Protein AF-0000000073541690 (afdb_homodimer)

Solvent-accessible surface area (backbone atoms only — not comparable to full-atom values): 22749 Å² total; per-residue (Å²): 135,83,81,59,62,68,62,52,49,39,70,66,68,54,81,71,76,58,36,98,86,69,34,52,37,33,36,38,52,35,42,50,84,74,51,37,66,70,57,25,67,72,29,73,86,18,36,42,79,47,60,87,50,71,43,70,56,33,41,57,55,47,66,72,47,42,60,68,18,38,30,37,34,29,30,49,63,46,66,73,36,84,53,71,31,21,34,52,44,51,28,29,30,66,34,58,57,41,67,16,90,91,47,65,90,31,46,18,36,32,39,22,58,53,69,57,46,67,48,80,82,68,47,62,71,60,63,67,56,68,73,76,61,78,63,85,85,78,75,77,74,68,54,36,66,49,54,50,27,71,56,71,82,56,46,44,36,50,72,65,52,55,75,30,40,86,56,76,38,48,85,48,53,83,81,72,44,48,79,62,40,52,40,74,38,50,66,67,37,50,52,47,64,54,46,55,72,56,81,126,141,81,84,63,62,67,61,51,48,42,73,62,67,56,82,73,76,59,36,97,85,70,35,52,38,34,37,38,51,34,42,52,84,74,52,36,67,69,56,25,67,73,29,73,85,18,36,41,78,47,60,86,50,69,43,69,59,34,39,57,55,48,67,70,49,43,62,67,19,37,29,36,34,28,30,50,62,44,66,72,35,84,52,71,30,23,35,52,45,52,28,28,30,66,34,58,59,41,65,15,90,91,47,64,91,31,46,18,36,31,40,22,57,53,68,56,46,68,47,81,82,67,46,64,70,60,65,70,58,68,73,75,59,80,68,86,84,78,74,77,75,67,52,36,64,48,54,50,28,69,54,71,81,53,46,43,36,48,71,65,51,56,76,30,40,86,54,75,38,48,85,50,55,83,82,73,41,48,78,62,40,53,40,75,37,50,67,67,39,49,53,49,62,54,46,55,71,55,81,125

Foldseek 3Di:
DPPPQPVVPPPCPDQDQADPLRAWEKEFEDEVVVDDQVVLVPDVQSKDKDADQPDPSLQVVLQVHDFFHKYFYWYPDDVVDPDATFTFFIKTWHHRWAQHPVHRVGIMTMIHTDPLPQVPVPDPPVVPPPPPDPDPDDDPDPVLSVVSNPDPRPGDGPVLVVVCCVPQVPPWCVPPDDSRGMTTDDPSSVVVSSRRDRDD/DPDPQVVVCPVCPDQDAADPLRAWEKEFEDEVVVDDQVVLVPDVQSKDKDADQPDPSLQVVLQPHDFFHKYFYWYPDDVVDPDATFTFFIKTWHHRWAQHPVHRVGIMTMIHTDPLPQVPVPDPVVVSCPPPDPDPDDDPDPVLSVVSNPDPGPGDGPVLVVVCCVPQVPPWCVPPDDSRGMTTDDPSSVVVSSRRDRPD

Secondary structure (DSSP, 8-state):
--SSTTHHHHHT-PPPPP-TTS--EEEEEE-TTT--HHHHHHSGGGEEEEEEE--HHHHHHHHT--TT-EEEEEE-PPTT--PPPEEEEEEEE-S--EE-SS-TTSEEEEEEE------TTS-HHHHH-------SSS---THHHHHHHHSSS--EEHHHHHTTTTTTTTT-GGGT-SS--EEEE-HHHHHHHHHS----/--TTTTHHHHHT-PPPPP-TTS--EEEEEE-TTT--HHHHHHSGGGEEEEEEE--HHHHHHHHT--TT-EEEEEE-PPTT--PPPEEEEEEEE-S--EE-SS-TTSEEEEEEE------SSS-HHHHH-----S-SSS---THHHHHHHHSSS--EEHHHHHTTTTTTTTT-GGGT-SS--EEEE-HHHHHHHHHS----

Sequence (400 aa):
MPNDDLAWLQEKLECPERGPDGKLYFMLKQKPEVLSVEAMEGAPNQTVRVKDIKSYASRKIVQSMQEGDEVLLYQTVKPNSKEQPGLTGLCCVASAPYPDPTDGKWLAFDLRLEEPFDSEDGAGLHERRSFKGHSSGGAVPCYALLRYANARPWRITLNNMKKYEKAELRGATLFSNQMLQVHWLTPGQFDFLLEIPDEEMPNDDLAWLQEKLECPERGPDGKLYFMLKQKPEVLSVEAMEGAPNQTVRVKDIKSYASRKIVQSMQEGDEVLLYQTVKPNSKEQPGLTGLCCVASAPYPDPTDGKWLAFDLRLEEPFDSEDGAGLHERRSFKGHSSGGAVPCYALLRYANARPWRITLNNMKKYEKAELRGATLFSNQMLQVHWLTPGQFDFLLEIPDEE

Organism: NCBI:txid2649997

pLDDT: mean 73.19, std 23.46, range [23.17, 98.56]

InterPro domains:
  IPR002740 EVE domain [PF01878] (25-105)
  IPR015947 PUA-like superfamily [SSF88697] (25-197)

Nearest PDB structures (foldseek):
  5j3e-assembly2_B  TM=7.349E-01  e=4.680E-10  Homo sapiens
  3eop-assembly1_A  TM=7.283E-01  e=2.930E-09  Homo sapiens
  3eop-assembly2_B  TM=7.454E-01  e=2.582E-09  Homo sapiens
  1zce-assembly1_A  TM=8.343E-01  e=1.441E-06  Agrobacterium fabrum str. C58
  2gbs-assembly1_A  TM=6.860E-01  e=1.223E-07  Rhodopseudomonas palustris CGA009

Structure (mmCIF, N/CA/C/O backbone):
data_AF-0000000073541690-model_v1
#
loop_
_entity.id
_entity.type
_entity.pdbx_description
1 polymer 'EVE domain-containing protein'
#
loop_
_atom_site.group_PDB
_atom_site.id
_atom_site.type_symbol
_atom_site.label_atom_id
_atom_site.label_alt_id
_atom_site.label_comp_id
_atom_site.label_asym_id
_atom_site.label_entity_id
_atom_site.label_seq_id
_atom_site.pdbx_PDB_ins_code
_atom_site.Cartn_x
_atom_site.Cartn_y
_atom_site.Cartn_z
_atom_site.occupancy
_atom_site.B_iso_or_equiv
_atom_site.auth_seq_id
_atom_site.auth_comp_id
_atom_site.auth_asym_id
_atom_site.auth_atom_id
_atom_site.pdbx_PDB_model_num
ATOM 1 N N . MET A 1 1 ? 15.672 11.445 -18.5 1 23.17 1 MET A N 1
ATOM 2 C CA . MET A 1 1 ? 14.344 11.328 -19.094 1 23.17 1 MET A CA 1
ATOM 3 C C . MET A 1 1 ? 13.359 10.703 -18.109 1 23.17 1 MET A C 1
ATOM 5 O O . MET A 1 1 ? 12.969 9.547 -18.266 1 23.17 1 MET A O 1
ATOM 9 N N . PRO A 1 2 ? 13.453 10.906 -16.797 1 28.19 2 PRO A N 1
ATOM 10 C CA . PRO A 1 2 ? 13.102 10.148 -15.586 1 28.19 2 PRO A CA 1
ATOM 11 C C . PRO A 1 2 ? 11.594 10.078 -15.359 1 28.19 2 PRO A C 1
ATOM 13 O O . PRO A 1 2 ? 11.125 9.289 -14.531 1 28.19 2 PRO A O 1
ATOM 16 N N . ASN A 1 3 ? 10.812 11.188 -15.625 1 33.56 3 ASN A N 1
ATOM 17 C CA . ASN A 1 3 ? 9.5 11.727 -15.273 1 33.56 3 ASN A CA 1
ATOM 18 C C . ASN A 1 3 ? 8.375 10.891 -15.859 1 33.56 3 ASN A C 1
ATOM 20 O O . ASN A 1 3 ? 7.195 11.188 -15.656 1 33.56 3 ASN A O 1
ATOM 24 N N . ASP A 1 4 ? 8.617 10.234 -16.953 1 32.69 4 ASP A N 1
ATOM 25 C CA . ASP A 1 4 ? 7.707 9.617 -17.922 1 32.69 4 ASP A CA 1
ATOM 26 C C . ASP A 1 4 ? 6.941 8.461 -17.281 1 32.69 4 ASP A C 1
ATOM 28 O O . ASP A 1 4 ? 5.891 8.055 -17.797 1 32.69 4 ASP A O 1
ATOM 32 N N . ASP A 1 5 ? 7.484 7.852 -16.344 1 34.06 5 ASP A N 1
ATOM 33 C CA . ASP A 1 5 ? 7.121 6.445 -16.219 1 34.06 5 ASP A CA 1
ATOM 34 C C . ASP A 1 5 ? 5.816 6.289 -15.438 1 34.06 5 ASP A C 1
ATOM 36 O O . ASP A 1 5 ? 5.105 5.297 -15.602 1 34.06 5 ASP A O 1
ATOM 40 N N . LEU A 1 6 ? 5.539 7.18 -14.586 1 34.59 6 LEU A N 1
ATOM 41 C CA . LEU A 1 6 ? 4.297 6.938 -13.859 1 34.59 6 LEU A CA 1
ATOM 42 C C . LEU A 1 6 ? 3.09 7.266 -14.734 1 34.59 6 LEU A C 1
ATOM 44 O O . LEU A 1 6 ? 1.968 6.852 -14.43 1 34.59 6 LEU A O 1
ATOM 48 N N . ALA A 1 7 ? 3.018 8.508 -15.445 1 34.34 7 ALA A N 1
ATOM 49 C CA . ALA A 1 7 ? 2.008 8.773 -16.469 1 34.34 7 ALA A CA 1
ATOM 50 C C . ALA A 1 7 ? 1.586 7.484 -17.172 1 34.34 7 ALA A C 1
ATOM 52 O O . ALA A 1 7 ? 0.412 7.309 -17.5 1 34.34 7 ALA A O 1
ATOM 53 N N . TRP A 1 8 ? 2.521 6.68 -17.516 1 35.31 8 TRP A N 1
ATOM 54 C CA . TRP A 1 8 ? 2.475 5.484 -18.344 1 35.31 8 TRP A CA 1
ATOM 55 C C . TRP A 1 8 ? 1.63 4.395 -17.688 1 35.31 8 TRP A C 1
ATOM 57 O O . TRP A 1 8 ? 1.137 3.492 -18.375 1 35.31 8 TRP A O 1
ATOM 67 N N . LEU A 1 9 ? 1.434 4.434 -16.469 1 38.38 9 LEU A N 1
ATOM 68 C CA . LEU A 1 9 ? 0.8 3.277 -15.844 1 38.38 9 LEU A CA 1
ATOM 69 C C . LEU A 1 9 ? -0.661 3.164 -16.266 1 38.38 9 LEU A C 1
ATOM 71 O O . LEU A 1 9 ? -1.137 2.07 -16.578 1 38.38 9 LEU A O 1
ATOM 75 N N . GLN A 1 10 ? -1.447 4.27 -15.867 1 38.88 10 GLN A N 1
ATOM 76 C CA . GLN A 1 10 ? -2.871 4.102 -16.141 1 38.88 10 GLN A CA 1
ATOM 77 C C . GLN A 1 10 ? -3.131 3.959 -17.641 1 38.88 10 GLN A C 1
ATOM 79 O O . GLN A 1 10 ? -4.016 3.203 -18.047 1 38.88 10 GLN A O 1
ATOM 84 N N . GLU A 1 11 ? -2.764 5.059 -18.328 1 41.69 11 GLU A N 1
ATOM 85 C CA . GLU A 1 11 ? -3.168 4.93 -19.719 1 41.69 11 GLU A CA 1
ATOM 86 C C . GLU A 1 11 ? -3.012 3.494 -20.219 1 41.69 11 GLU A C 1
ATOM 88 O O . GLU A 1 11 ? -3.848 2.998 -20.969 1 41.69 11 GLU A O 1
ATOM 93 N N . LYS A 1 12 ? -1.862 2.625 -20.281 1 49.88 12 LYS A N 1
ATOM 94 C CA . LYS A 1 12 ? -1.949 1.433 -21.109 1 49.88 12 LYS A CA 1
ATOM 95 C C . LYS A 1 12 ? -2.064 0.17 -20.266 1 49.88 12 LYS A C 1
ATOM 97 O O . LYS A 1 12 ? -1.079 -0.544 -20.062 1 49.88 12 LYS A O 1
ATOM 102 N N . LEU A 1 13 ? -2.861 0.412 -18.891 1 64.44 13 LEU A N 1
ATOM 103 C CA . LEU A 1 13 ? -3.023 -0.934 -18.359 1 64.44 13 LEU A CA 1
ATOM 104 C C . LEU A 1 13 ? -3.629 -1.867 -19.406 1 64.44 13 LEU A C 1
ATOM 106 O O . LEU A 1 13 ? -4.828 -1.79 -19.688 1 64.44 13 LEU A O 1
ATOM 110 N N . GLU A 1 14 ? -2.928 -2.209 -20 1 75.5 14 GLU A N 1
ATOM 111 C CA . GLU A 1 14 ? -3.359 -3.199 -20.984 1 75.5 14 GLU A CA 1
ATOM 112 C C . GLU A 1 14 ? -3.08 -4.617 -20.5 1 75.5 14 GLU A C 1
ATOM 114 O O . GLU A 1 14 ? -1.951 -4.938 -20.125 1 75.5 14 GLU A O 1
ATOM 119 N N . CYS A 1 15 ? -4.176 -5.223 -20.391 1 83.69 15 CYS A N 1
ATOM 120 C CA . CYS A 1 15 ? -4.023 -6.625 -20.016 1 83.69 15 CYS A CA 1
ATOM 121 C C . CYS A 1 15 ? -3.057 -7.34 -20.953 1 83.69 15 CYS A C 1
ATOM 123 O O . CYS A 1 15 ? -3.223 -7.297 -22.172 1 83.69 15 CYS A O 1
ATOM 125 N N . PRO A 1 16 ? -2.094 -7.867 -20.359 1 86.5 16 PRO A N 1
ATOM 126 C CA . PRO A 1 16 ? -1.188 -8.633 -21.219 1 86.5 16 PRO A CA 1
ATOM 127 C C . PRO A 1 16 ? -1.862 -9.844 -21.859 1 86.5 16 PRO A C 1
ATOM 129 O O . PRO A 1 16 ? -2.938 -10.258 -21.422 1 86.5 16 PRO A O 1
ATOM 132 N N . GLU A 1 17 ? -1.253 -10.258 -22.891 1 86.56 17 GLU A N 1
ATOM 133 C CA . GLU A 1 17 ? -1.713 -11.5 -23.5 1 86.56 17 GLU A CA 1
ATOM 134 C C . GLU A 1 17 ? -1.408 -12.695 -22.594 1 86.56 17 GLU A C 1
ATOM 136 O O . GLU A 1 17 ? -0.405 -12.695 -21.875 1 86.56 17 GLU A O 1
ATOM 141 N N . ARG A 1 18 ? -2.359 -13.594 -22.688 1 90.56 18 ARG A N 1
ATOM 142 C CA . ARG A 1 18 ? -2.121 -14.812 -21.922 1 90.56 18 ARG A CA 1
ATOM 143 C C . ARG A 1 18 ? -0.895 -15.562 -22.453 1 90.56 18 ARG A C 1
ATOM 145 O O . ARG A 1 18 ? -0.626 -15.555 -23.656 1 90.56 18 ARG A O 1
ATOM 152 N N . GLY A 1 19 ? -0.184 -16.172 -21.516 1 83.94 19 GLY A N 1
ATOM 153 C CA . GLY A 1 19 ? 1.021 -16.906 -21.875 1 83.94 19 GLY A CA 1
ATOM 154 C C . GLY A 1 19 ? 0.748 -18.109 -22.75 1 83.94 19 GLY A C 1
ATOM 155 O O . GLY A 1 19 ? -0.404 -18.391 -23.078 1 83.94 19 GLY A O 1
ATOM 156 N N . PRO A 1 20 ? 1.846 -18.719 -23.188 1 81.75 20 PRO A N 1
ATOM 157 C CA . PRO A 1 20 ? 1.709 -19.906 -24.031 1 81.75 20 PRO A CA 1
ATOM 158 C C . PRO A 1 20 ? 0.927 -21.031 -23.344 1 81.75 20 PRO A C 1
ATOM 160 O O . PRO A 1 20 ? 0.319 -21.859 -24.016 1 81.75 20 PRO A O 1
ATOM 163 N N . ASP A 1 21 ? 0.864 -21.031 -22.047 1 81.94 21 ASP A N 1
ATOM 164 C CA . ASP A 1 21 ? 0.125 -22.016 -21.281 1 81.94 21 ASP A CA 1
ATOM 165 C C . ASP A 1 21 ? -1.328 -21.594 -21.078 1 81.94 21 ASP A C 1
ATOM 167 O O . ASP A 1 21 ? -2.088 -22.266 -20.391 1 81.94 21 ASP A O 1
ATOM 171 N N . GLY A 1 22 ? -1.668 -20.531 -21.625 1 89.75 22 GLY A N 1
ATOM 172 C CA . GLY A 1 22 ? -3.031 -20.031 -21.547 1 89.75 22 GLY A CA 1
ATOM 173 C C . GLY A 1 22 ? -3.328 -19.281 -20.266 1 89.75 22 GLY A C 1
ATOM 174 O O . GLY A 1 22 ? -4.492 -19.078 -19.922 1 89.75 22 GLY A O 1
ATOM 175 N N . LYS A 1 23 ? -2.266 -18.906 -19.562 1 92.88 23 LYS A N 1
ATOM 176 C CA . LYS A 1 23 ? -2.475 -18.312 -18.234 1 92.88 23 LYS A CA 1
ATOM 177 C C . LYS A 1 23 ? -2.031 -16.844 -18.219 1 92.88 23 LYS A C 1
ATOM 179 O O . LYS A 1 23 ? -1.23 -16.422 -19.062 1 92.88 23 LYS A O 1
ATOM 184 N N . LEU A 1 24 ? -2.646 -16.125 -17.297 1 95.62 24 LEU A N 1
ATOM 185 C CA . LEU A 1 24 ? -2.107 -14.828 -16.906 1 95.62 24 LEU A CA 1
ATOM 186 C C . LEU A 1 24 ? -1.3 -14.945 -15.617 1 95.62 24 LEU A C 1
ATOM 188 O O . LEU A 1 24 ? -1.445 -15.922 -14.875 1 95.62 24 LEU A O 1
ATOM 192 N N . TYR A 1 25 ? -0.432 -13.961 -15.414 1 93.5 25 TYR A N 1
ATOM 193 C CA . TYR A 1 25 ? 0.465 -13.953 -14.266 1 93.5 25 TYR A CA 1
ATOM 194 C C . TYR A 1 25 ? 0.324 -12.664 -13.469 1 93.5 25 TYR A C 1
ATOM 196 O O . TYR A 1 25 ? 0.195 -11.578 -14.055 1 93.5 25 TYR A O 1
ATOM 204 N N . PHE A 1 26 ? 0.358 -12.922 -12.133 1 95.19 26 PHE A N 1
ATOM 205 C CA . PHE A 1 26 ? 0.079 -11.773 -11.281 1 95.19 26 PHE A CA 1
ATOM 206 C C . PHE A 1 26 ? 1.055 -11.711 -10.109 1 95.19 26 PHE A C 1
ATOM 208 O O . PHE A 1 26 ? 1.695 -12.711 -9.781 1 95.19 26 PHE A O 1
ATOM 215 N N . MET A 1 27 ? 1.14 -10.586 -9.562 1 93.06 27 MET A N 1
ATOM 216 C CA . MET A 1 27 ? 1.704 -10.375 -8.234 1 93.06 27 MET A CA 1
ATOM 217 C C . MET A 1 27 ? 0.676 -9.758 -7.293 1 93.06 27 MET A C 1
ATOM 219 O O . MET A 1 27 ? -0.024 -8.812 -7.672 1 93.06 27 MET A O 1
ATOM 223 N N . LEU A 1 28 ? 0.516 -10.344 -6.168 1 94.44 28 LEU A N 1
ATOM 224 C CA . LEU A 1 28 ? -0.357 -9.812 -5.125 1 94.44 28 LEU A CA 1
ATOM 225 C C . LEU A 1 28 ? 0.457 -9.32 -3.938 1 94.44 28 LEU A C 1
ATOM 227 O O . LEU A 1 28 ? 1.188 -10.094 -3.312 1 94.44 28 LEU A O 1
ATOM 231 N N . LYS A 1 29 ? 0.372 -8.031 -3.67 1 90.25 29 LYS A N 1
ATOM 232 C CA . LYS A 1 29 ? 1.048 -7.434 -2.521 1 90.25 29 LYS A CA 1
ATOM 233 C C . LYS A 1 29 ? 0.126 -7.379 -1.307 1 90.25 29 LYS A C 1
ATOM 235 O O . LYS A 1 29 ? -0.967 -6.812 -1.374 1 90.25 29 LYS A O 1
ATOM 240 N N . GLN A 1 30 ? 0.532 -8.039 -0.224 1 90.12 30 GLN A N 1
ATOM 241 C CA . GLN A 1 30 ? -0.275 -8.039 0.991 1 90.12 30 GLN A CA 1
ATOM 242 C C . GLN A 1 30 ? 0.59 -7.809 2.227 1 90.12 30 GLN A C 1
ATOM 244 O O . GLN A 1 30 ? 1.78 -8.125 2.227 1 90.12 30 GLN A O 1
ATOM 249 N N . LYS A 1 31 ? -0.041 -7.211 3.18 1 88.75 31 LYS A N 1
ATOM 250 C CA . LYS A 1 31 ? 0.589 -7.141 4.496 1 88.75 31 LYS A CA 1
ATOM 251 C C . LYS A 1 31 ? 0.551 -8.5 5.191 1 88.75 31 LYS A C 1
ATOM 253 O O . LYS A 1 31 ? -0.448 -9.219 5.113 1 88.75 31 LYS A O 1
ATOM 258 N N . PRO A 1 32 ? 1.657 -8.789 5.887 1 86.81 32 PRO A N 1
ATOM 259 C CA . PRO A 1 32 ? 1.688 -10.086 6.566 1 86.81 32 PRO A CA 1
ATOM 260 C C . PRO A 1 32 ? 0.556 -10.25 7.578 1 86.81 32 PRO A C 1
ATOM 262 O O . PRO A 1 32 ? 0.108 -11.367 7.832 1 86.81 32 PRO A O 1
ATOM 265 N N . GLU A 1 33 ? 0.024 -9.133 8.148 1 85.69 33 GLU A N 1
ATOM 266 C CA . GLU A 1 33 ? -1.074 -9.148 9.109 1 85.69 33 GLU A CA 1
ATOM 267 C C . GLU A 1 33 ? -2.393 -9.523 8.43 1 85.69 33 GLU A C 1
ATOM 269 O O . GLU A 1 33 ? -3.32 -10 9.086 1 85.69 33 GLU A O 1
ATOM 274 N N . VAL A 1 34 ? -2.453 -9.297 7.152 1 89.12 34 VAL A N 1
ATOM 275 C CA . VAL A 1 34 ? -3.68 -9.516 6.391 1 89.12 34 VAL A CA 1
ATOM 276 C C . VAL A 1 34 ? -3.65 -10.891 5.738 1 89.12 34 VAL A C 1
ATOM 278 O O . VAL A 1 34 ? -4.621 -11.648 5.824 1 89.12 34 VAL A O 1
ATOM 281 N N . LEU A 1 35 ? -2.574 -11.25 5.137 1 91.38 35 LEU A N 1
ATOM 282 C CA . LEU A 1 35 ? -2.398 -12.531 4.457 1 91.38 35 LEU A CA 1
ATOM 283 C C . LEU A 1 35 ? -0.944 -12.984 4.52 1 91.38 35 LEU A C 1
ATOM 285 O O . LEU A 1 35 ? -0.041 -12.242 4.129 1 91.38 35 LEU A O 1
ATOM 289 N N . SER A 1 36 ? -0.75 -14.148 5.059 1 85.88 36 SER A N 1
ATOM 290 C CA . SER A 1 36 ? 0.579 -14.75 5.102 1 85.88 36 SER A CA 1
ATOM 291 C C . SER A 1 36 ? 0.559 -16.188 4.574 1 85.88 36 SER A C 1
ATOM 293 O O . SER A 1 36 ? -0.501 -16.797 4.492 1 85.88 36 SER A O 1
ATOM 295 N N . VAL A 1 37 ? 1.736 -16.578 4.191 1 86.5 37 VAL A N 1
ATOM 296 C CA . VAL A 1 37 ? 1.88 -17.953 3.732 1 86.5 37 VAL A CA 1
ATOM 297 C C . VAL A 1 37 ? 1.449 -18.922 4.84 1 86.5 37 VAL A C 1
ATOM 299 O O . VAL A 1 37 ? 0.769 -19.922 4.574 1 86.5 37 VAL A O 1
ATOM 302 N N . GLU A 1 38 ? 1.856 -18.625 6.07 1 84.44 38 GLU A N 1
ATOM 303 C CA . GLU A 1 38 ? 1.501 -19.453 7.215 1 84.44 38 GLU A CA 1
ATOM 304 C C . GLU A 1 38 ? -0.014 -19.547 7.379 1 84.44 38 GLU A C 1
ATOM 306 O O . GLU A 1 38 ? -0.548 -20.625 7.656 1 84.44 38 GLU A O 1
ATOM 311 N N . ALA A 1 39 ? -0.642 -18.469 7.188 1 88.19 39 ALA A N 1
ATOM 312 C CA . ALA A 1 39 ? -2.098 -18.453 7.293 1 88.19 39 ALA A CA 1
ATOM 313 C C . ALA A 1 39 ? -2.742 -19.297 6.203 1 88.19 39 ALA A C 1
ATOM 315 O O . ALA A 1 39 ? -3.736 -19.984 6.449 1 88.19 39 ALA A O 1
ATOM 316 N N . MET A 1 40 ? -2.186 -19.25 5.035 1 90.88 40 MET A N 1
ATOM 317 C CA . MET A 1 40 ? -2.719 -20.047 3.928 1 90.88 40 MET A CA 1
ATOM 318 C C . MET A 1 40 ? -2.502 -21.531 4.164 1 90.88 40 MET A C 1
ATOM 320 O O . MET A 1 40 ? -3.379 -22.344 3.865 1 90.88 40 MET A O 1
ATOM 324 N N . GLU A 1 41 ? -1.338 -21.859 4.699 1 86.12 41 GLU A N 1
ATOM 325 C CA . GLU A 1 41 ? -1.03 -23.25 5.008 1 86.12 41 GLU A CA 1
ATOM 326 C C . GLU A 1 41 ? -2.043 -23.828 5.992 1 86.12 41 GLU A C 1
ATOM 328 O O . GLU A 1 41 ? -2.379 -25.016 5.914 1 86.12 41 GLU A O 1
ATOM 333 N N . GLY A 1 42 ? -2.504 -23.016 6.863 1 91.19 42 GLY A N 1
ATOM 334 C CA . GLY A 1 42 ? -3.441 -23.469 7.879 1 91.19 42 GLY A CA 1
ATOM 335 C C . GLY A 1 42 ? -4.887 -23.406 7.43 1 91.19 42 GLY A C 1
ATOM 336 O O . GLY A 1 42 ? -5.777 -23.922 8.109 1 91.19 42 GLY A O 1
ATOM 337 N N . ALA A 1 43 ? -5.164 -22.859 6.312 1 94.44 43 ALA A N 1
ATOM 338 C CA . ALA A 1 43 ? -6.527 -22.703 5.809 1 94.44 43 ALA A CA 1
ATOM 339 C C . ALA A 1 43 ? -6.992 -23.969 5.086 1 94.44 43 ALA A C 1
ATOM 341 O O . ALA A 1 43 ? -6.176 -24.75 4.613 1 94.44 43 ALA A O 1
ATOM 342 N N . PRO A 1 44 ? -8.297 -24.156 5.023 1 95.5 44 PRO A N 1
ATOM 343 C CA . PRO A 1 44 ? -8.805 -25.297 4.246 1 95.5 44 PRO A CA 1
ATOM 344 C C . PRO A 1 44 ? -8.336 -25.281 2.795 1 95.5 44 PRO A C 1
ATOM 346 O O . PRO A 1 44 ? -8.5 -24.266 2.105 1 95.5 44 PRO A O 1
ATOM 349 N N . ASN A 1 45 ? -7.715 -26.359 2.33 1 93.06 45 ASN A N 1
ATOM 350 C CA . ASN A 1 45 ? -7.207 -26.516 0.973 1 93.06 45 ASN A CA 1
ATOM 351 C C . ASN A 1 45 ? -6.141 -25.484 0.649 1 93.06 45 ASN A C 1
ATOM 353 O O . ASN A 1 45 ? -5.949 -25.125 -0.514 1 93.06 45 ASN A O 1
ATOM 357 N N . GLN A 1 46 ? -5.566 -24.828 1.695 1 92.5 46 GLN A N 1
ATOM 358 C CA . GLN A 1 46 ? -4.555 -23.781 1.563 1 92.5 46 GLN A CA 1
ATOM 359 C C . GLN A 1 46 ? -5.074 -22.609 0.739 1 92.5 46 GLN A C 1
ATOM 361 O O . GLN A 1 46 ? -4.332 -22.031 -0.054 1 92.5 46 GLN A O 1
ATOM 366 N N . THR A 1 47 ? -6.402 -22.469 0.825 1 95.81 47 THR A N 1
ATOM 367 C CA . THR A 1 47 ? -7.082 -21.453 0.029 1 95.81 47 THR A CA 1
ATOM 368 C C . THR A 1 47 ? -7.672 -20.359 0.925 1 95.81 47 THR A C 1
ATOM 370 O O . THR A 1 47 ? -8.266 -20.672 1.964 1 95.81 47 THR A O 1
ATOM 373 N N . VAL A 1 48 ? -7.453 -19.141 0.544 1 97.25 48 VAL A N 1
ATOM 374 C CA . VAL A 1 48 ? -8 -18.016 1.295 1 97.25 48 VAL A CA 1
ATOM 375 C C . VAL A 1 48 ? -8.711 -17.062 0.344 1 97.25 48 VAL A C 1
ATOM 377 O O . VAL A 1 48 ? -8.414 -17.031 -0.854 1 97.25 48 VAL A O 1
ATOM 380 N N . ARG A 1 49 ? -9.695 -16.375 0.895 1 97.5 49 ARG A N 1
ATOM 381 C CA . ARG A 1 49 ? -10.359 -15.297 0.151 1 97.5 49 ARG A CA 1
ATOM 382 C C . ARG A 1 49 ? -9.555 -14.008 0.222 1 97.5 49 ARG A C 1
ATOM 384 O O . ARG A 1 49 ? -9.195 -13.547 1.31 1 97.5 49 ARG A O 1
ATOM 391 N N . VAL A 1 50 ? -9.203 -13.477 -0.901 1 97.38 50 VAL A N 1
ATOM 392 C CA . VAL A 1 50 ? -8.586 -12.156 -0.989 1 97.38 50 VAL A CA 1
ATOM 393 C C . VAL A 1 50 ? -9.664 -11.094 -1.199 1 97.38 50 VAL A C 1
ATOM 395 O O . VAL A 1 50 ? -10.375 -11.117 -2.205 1 97.38 50 VAL A O 1
ATOM 398 N N . LYS A 1 51 ? -9.734 -10.219 -0.245 1 95.69 51 LYS A N 1
ATOM 399 C CA . LYS A 1 51 ? -10.773 -9.195 -0.269 1 95.69 51 LYS A CA 1
ATOM 400 C C . LYS A 1 51 ? -10.195 -7.824 0.085 1 95.69 51 LYS A C 1
ATOM 402 O O . LYS A 1 51 ? -8.984 -7.688 0.274 1 95.69 51 LYS A O 1
ATOM 407 N N . ASP A 1 52 ? -10.969 -6.777 0.013 1 93.31 52 ASP A N 1
ATOM 408 C CA . ASP A 1 52 ? -10.641 -5.422 0.438 1 93.31 52 ASP A CA 1
ATOM 409 C C . ASP A 1 52 ? -9.578 -4.805 -0.475 1 93.31 52 ASP A C 1
ATOM 411 O O . ASP A 1 52 ? -8.703 -4.07 -0.011 1 93.31 52 ASP A O 1
ATOM 415 N N . ILE A 1 53 ? -9.594 -5.25 -1.702 1 93.25 53 ILE A N 1
ATOM 416 C CA . ILE A 1 53 ? -8.766 -4.594 -2.711 1 93.25 53 ILE A CA 1
ATOM 417 C C . ILE A 1 53 ? -9.523 -3.408 -3.307 1 93.25 53 ILE A C 1
ATOM 419 O O . ILE A 1 53 ? -10.359 -3.58 -4.199 1 93.25 53 ILE A O 1
ATOM 423 N N . LYS A 1 54 ? -9.203 -2.199 -2.803 1 89.06 54 LYS A N 1
ATOM 424 C CA . LYS A 1 54 ? -10.07 -1.053 -3.076 1 89.06 54 LYS A CA 1
ATOM 425 C C . LYS A 1 54 ? -9.383 -0.062 -4.016 1 89.06 54 LYS A C 1
ATOM 427 O O . LYS A 1 54 ? -9.133 1.085 -3.639 1 89.06 54 LYS A O 1
ATOM 432 N N . SER A 1 55 ? -9.125 -0.434 -5.23 1 86.94 55 SER A N 1
ATOM 433 C CA . SER A 1 55 ? -8.602 0.417 -6.293 1 86.94 55 SER A CA 1
ATOM 434 C C . SER A 1 55 ? -9.18 0.024 -7.652 1 86.94 55 SER A C 1
ATOM 436 O O . SER A 1 55 ? -9.344 -1.163 -7.941 1 86.94 55 SER A O 1
ATOM 438 N N . TYR A 1 56 ? -9.492 0.995 -8.477 1 85.62 56 TYR A N 1
ATOM 439 C CA . TYR A 1 56 ? -10.055 0.713 -9.797 1 85.62 56 TYR A CA 1
ATOM 440 C C . TYR A 1 56 ? -9.047 -0.033 -10.664 1 85.62 56 TYR A C 1
ATOM 442 O O . TYR A 1 56 ? -9.422 -0.906 -11.445 1 85.62 56 TYR A O 1
ATOM 450 N N . ALA A 1 57 ? -7.812 0.33 -10.516 1 84.62 57 ALA A N 1
ATOM 451 C CA . ALA A 1 57 ? -6.766 -0.372 -11.258 1 84.62 57 ALA A CA 1
ATOM 452 C C . ALA A 1 57 ? -6.727 -1.852 -10.883 1 84.62 57 ALA A C 1
ATOM 454 O O . ALA A 1 57 ? -6.727 -2.719 -11.758 1 84.62 57 ALA A O 1
ATOM 455 N N . SER A 1 58 ? -6.746 -2.113 -9.625 1 89.81 58 SER A N 1
ATOM 456 C CA . SER A 1 58 ? -6.727 -3.502 -9.172 1 89.81 58 SER A CA 1
ATOM 457 C C . SER A 1 58 ? -7.988 -4.242 -9.609 1 89.81 58 SER A C 1
ATOM 459 O O . SER A 1 58 ? -7.938 -5.426 -9.938 1 89.81 58 SER A O 1
ATOM 461 N N . ARG A 1 59 ? -9.023 -3.518 -9.531 1 91.31 59 ARG A N 1
ATOM 462 C CA . ARG A 1 59 ? -10.281 -4.137 -9.945 1 91.31 59 ARG A CA 1
ATOM 463 C C . ARG A 1 59 ? -10.203 -4.617 -11.391 1 91.31 59 ARG A C 1
ATOM 465 O O . ARG A 1 59 ? -10.633 -5.727 -11.703 1 91.31 59 ARG A O 1
ATOM 472 N N . LYS A 1 60 ? -9.711 -3.76 -12.227 1 89.94 60 LYS A N 1
ATOM 473 C CA . LYS A 1 60 ? -9.531 -4.129 -13.625 1 89.94 60 LYS A CA 1
ATOM 474 C C . LYS A 1 60 ? -8.641 -5.359 -13.758 1 89.94 60 LYS A C 1
ATOM 476 O O . LYS A 1 60 ? -8.93 -6.258 -14.555 1 89.94 60 LYS A O 1
ATOM 481 N N . ILE A 1 61 ? -7.629 -5.402 -13.047 1 93.81 61 ILE A N 1
ATOM 482 C CA . ILE A 1 61 ? -6.688 -6.52 -13.109 1 93.81 61 ILE A CA 1
ATOM 483 C C . ILE A 1 61 ? -7.363 -7.789 -12.602 1 93.81 61 ILE A C 1
ATOM 485 O O . ILE A 1 61 ? -7.289 -8.836 -13.25 1 93.81 61 ILE A O 1
ATOM 489 N N . VAL A 1 62 ? -8.07 -7.699 -11.492 1 96.81 62 VAL A N 1
ATOM 490 C CA . VAL A 1 62 ? -8.742 -8.844 -10.883 1 96.81 62 VAL A CA 1
ATOM 491 C C . VAL A 1 62 ? -9.805 -9.383 -11.836 1 96.81 62 VAL A C 1
ATOM 493 O O . VAL A 1 62 ? -9.992 -10.594 -11.953 1 96.81 62 VAL A O 1
ATOM 496 N N . GLN A 1 63 ? -10.414 -8.539 -12.562 1 96.44 63 GLN A N 1
ATOM 497 C CA . GLN A 1 63 ? -11.453 -8.922 -13.516 1 96.44 63 GLN A CA 1
ATOM 498 C C . GLN A 1 63 ? -10.891 -9.836 -14.602 1 96.44 63 GLN A C 1
ATOM 500 O O . GLN A 1 63 ? -11.625 -10.648 -15.18 1 96.44 63 GLN A O 1
ATOM 505 N N . SER A 1 64 ? -9.656 -9.742 -14.867 1 96.81 64 SER A N 1
ATOM 506 C CA . SER A 1 64 ? -9.039 -10.516 -15.938 1 96.81 64 SER A CA 1
ATOM 507 C C . SER A 1 64 ? -8.625 -11.906 -15.445 1 96.81 64 SER A C 1
ATOM 509 O O . SER A 1 64 ? -8.219 -12.758 -16.25 1 96.81 64 SER A O 1
ATOM 511 N N . MET A 1 65 ? -8.766 -12.148 -14.156 1 97.81 65 MET A N 1
ATOM 512 C CA . MET A 1 65 ? -8.297 -13.398 -13.562 1 97.81 65 MET A CA 1
ATOM 513 C C . MET A 1 65 ? -9.203 -14.562 -13.945 1 97.81 65 MET A C 1
ATOM 515 O O . MET A 1 65 ? -10.422 -14.398 -14.031 1 97.81 65 MET A O 1
ATOM 519 N N . GLN A 1 66 ? -8.617 -15.664 -14.203 1 97 66 GLN A N 1
ATOM 520 C CA . GLN A 1 66 ? -9.297 -16.938 -14.352 1 97 66 GLN A CA 1
ATOM 521 C C . GLN A 1 66 ? -8.703 -18 -13.422 1 97 66 GLN A C 1
ATOM 523 O O . GLN A 1 66 ? -7.535 -17.906 -13.039 1 97 66 GLN A O 1
ATOM 528 N N . GLU A 1 67 ? -9.641 -18.922 -13.078 1 96.75 67 GLU A N 1
ATOM 529 C CA . GLU A 1 67 ? -9.141 -20.031 -12.266 1 96.75 67 GLU A CA 1
ATOM 530 C C . GLU A 1 67 ? -7.926 -20.688 -12.914 1 96.75 67 GLU A C 1
ATOM 532 O O . GLU A 1 67 ? -7.918 -20.938 -14.117 1 96.75 67 GLU A O 1
ATOM 537 N N . GLY A 1 68 ? -6.91 -20.844 -12.117 1 93.06 68 GLY A N 1
ATOM 538 C CA . GLY A 1 68 ? -5.715 -21.5 -12.633 1 93.06 68 GLY A CA 1
ATOM 539 C C . GLY A 1 68 ? -4.59 -20.531 -12.938 1 93.06 68 GLY A C 1
ATOM 540 O O . GLY A 1 68 ? -3.432 -20.922 -13.07 1 93.06 68 GLY A O 1
ATOM 541 N N . ASP A 1 69 ? -4.906 -19.219 -13.055 1 95.06 69 ASP A N 1
ATOM 542 C CA . ASP A 1 69 ? -3.855 -18.234 -13.25 1 95.06 69 ASP A CA 1
ATOM 543 C C . ASP A 1 69 ? -2.891 -18.203 -12.07 1 95.06 69 ASP A C 1
ATOM 545 O O . ASP A 1 69 ? -3.268 -18.562 -10.945 1 95.06 69 ASP A O 1
ATOM 549 N N . GLU A 1 70 ? -1.644 -17.812 -12.32 1 92.31 70 GLU A N 1
ATOM 550 C CA . GLU A 1 70 ? -0.609 -17.875 -11.297 1 92.31 70 GLU A CA 1
ATOM 551 C C . GLU A 1 70 ? -0.369 -16.516 -10.656 1 92.31 70 GLU A C 1
ATOM 553 O O . GLU A 1 70 ? -0.424 -15.484 -11.328 1 92.31 70 GLU A O 1
ATOM 558 N N . VAL A 1 71 ? -0.13 -16.609 -9.375 1 94 71 VAL A N 1
ATOM 559 C CA . VAL A 1 71 ? 0.04 -15.375 -8.602 1 94 71 VAL A CA 1
ATOM 560 C C . VAL A 1 71 ? 1.256 -15.508 -7.688 1 94 71 VAL A C 1
ATOM 562 O O . VAL A 1 71 ? 1.379 -16.484 -6.945 1 94 71 VAL A O 1
ATOM 565 N N . LEU A 1 72 ? 2.176 -14.562 -7.762 1 91.62 72 LEU A N 1
ATOM 566 C CA . LEU A 1 72 ? 3.242 -14.438 -6.773 1 91.62 72 LEU A CA 1
ATOM 567 C C . LEU A 1 72 ? 2.795 -13.578 -5.598 1 91.62 72 LEU A C 1
ATOM 569 O O . LEU A 1 72 ? 2.299 -12.469 -5.785 1 91.62 72 LEU A O 1
ATOM 573 N N . LEU A 1 73 ? 2.881 -14.117 -4.398 1 91.81 73 LEU A N 1
ATOM 574 C CA . LEU A 1 73 ? 2.551 -13.359 -3.197 1 91.81 73 LEU A CA 1
ATOM 575 C C . LEU A 1 73 ? 3.752 -12.547 -2.721 1 91.81 73 LEU A C 1
ATOM 577 O O . LEU A 1 73 ? 4.84 -13.102 -2.521 1 91.81 73 LEU A O 1
ATOM 581 N N . TYR A 1 74 ? 3.547 -11.305 -2.629 1 89.81 74 TYR A N 1
ATOM 582 C CA . TYR A 1 74 ? 4.535 -10.359 -2.113 1 89.81 74 TYR A CA 1
ATOM 583 C C . TYR A 1 74 ? 4.102 -9.805 -0.763 1 89.81 74 TYR A C 1
ATOM 585 O O . TYR A 1 74 ? 2.99 -9.289 -0.622 1 89.81 74 TYR A O 1
ATOM 593 N N . GLN A 1 75 ? 4.984 -9.906 0.229 1 85.94 75 GLN A N 1
ATOM 594 C CA . GLN A 1 75 ? 4.637 -9.391 1.55 1 85.94 75 GLN A CA 1
ATOM 595 C C . GLN A 1 75 ? 5.555 -8.242 1.953 1 85.94 75 GLN A C 1
ATOM 597 O O . GLN A 1 75 ? 6.766 -8.305 1.734 1 85.94 75 GLN A O 1
ATOM 602 N N . THR A 1 76 ? 4.879 -7.254 2.492 1 80 76 THR A N 1
ATOM 603 C CA . THR A 1 76 ? 5.633 -6.113 3 1 80 76 THR A CA 1
ATOM 604 C C . THR A 1 76 ? 6.312 -6.457 4.32 1 80 76 THR A C 1
ATOM 606 O O . THR A 1 76 ? 6.375 -7.629 4.707 1 80 76 THR A O 1
ATOM 609 N N . VAL A 1 77 ? 6.875 -5.438 4.973 1 65.31 77 VAL A N 1
ATOM 610 C CA . VAL A 1 77 ? 7.684 -5.652 6.168 1 65.31 77 VAL A CA 1
ATOM 611 C C . VAL A 1 77 ? 6.773 -5.926 7.363 1 65.31 77 VAL A C 1
ATOM 613 O O . VAL A 1 77 ? 5.695 -5.332 7.48 1 65.31 77 VAL A O 1
ATOM 616 N N . LYS A 1 78 ? 7.129 -7.09 8.039 1 60.47 78 LYS A N 1
ATOM 617 C CA . LYS A 1 78 ? 6.531 -7.289 9.352 1 60.47 78 LYS A CA 1
ATOM 618 C C . LYS A 1 78 ? 7.113 -6.316 10.375 1 60.47 78 LYS A C 1
ATOM 620 O O . LYS A 1 78 ? 8.305 -6.012 10.344 1 60.47 78 LYS A O 1
ATOM 625 N N . PRO A 1 79 ? 6.184 -5.723 11.188 1 51.88 79 PRO A N 1
ATOM 626 C CA . PRO A 1 79 ? 6.77 -4.918 12.258 1 51.88 79 PRO A CA 1
ATOM 627 C C . PRO A 1 79 ? 7.73 -5.719 13.141 1 51.88 79 PRO A C 1
ATOM 629 O O . PRO A 1 79 ? 7.484 -6.895 13.414 1 51.88 79 PRO A O 1
ATOM 632 N N . ASN A 1 80 ? 8.766 -5.102 13.477 1 53.38 80 ASN A N 1
ATOM 633 C CA . ASN A 1 80 ? 9.742 -5.68 14.383 1 53.38 80 ASN A CA 1
ATOM 634 C C . ASN A 1 80 ? 10.422 -6.902 13.773 1 53.38 80 ASN A C 1
ATOM 636 O O . ASN A 1 80 ? 10.898 -7.781 14.5 1 53.38 80 ASN A O 1
ATOM 640 N N . SER A 1 81 ? 10.062 -7.09 12.547 1 58.25 81 SER A N 1
ATOM 641 C CA . SER A 1 81 ? 10.75 -8.227 11.938 1 58.25 81 SER A CA 1
ATOM 642 C C . SER A 1 81 ? 11.953 -7.766 11.117 1 58.25 81 SER A C 1
ATOM 644 O O . SER A 1 81 ? 11.945 -6.664 10.57 1 58.25 81 SER A O 1
ATOM 646 N N . LYS A 1 82 ? 12.984 -8.453 11.367 1 60.34 82 LYS A N 1
ATOM 647 C CA . LYS A 1 82 ? 14.188 -8.266 10.562 1 60.34 82 LYS A CA 1
ATOM 648 C C . LYS A 1 82 ? 13.969 -8.773 9.141 1 60.34 82 LYS A C 1
ATOM 650 O O . LYS A 1 82 ? 14.883 -8.727 8.312 1 60.34 82 LYS A O 1
ATOM 655 N N . GLU A 1 83 ? 12.695 -9.141 8.953 1 66.75 83 GLU A N 1
ATOM 656 C CA . GLU A 1 83 ? 12.477 -9.719 7.633 1 66.75 83 GLU A CA 1
ATOM 657 C C . GLU A 1 83 ? 12.273 -8.633 6.582 1 66.75 83 GLU A C 1
ATOM 659 O O . GLU A 1 83 ? 11.594 -7.637 6.832 1 66.75 83 GLU A O 1
ATOM 664 N N . GLN A 1 84 ? 12.961 -8.758 5.508 1 73.19 84 GLN A N 1
ATOM 665 C CA . GLN A 1 84 ? 12.852 -7.832 4.387 1 73.19 84 GLN A CA 1
ATOM 666 C C . GLN A 1 84 ? 11.617 -8.133 3.547 1 73.19 84 GLN A C 1
ATOM 668 O O . GLN A 1 84 ? 11.203 -9.289 3.424 1 73.19 84 GLN A O 1
ATOM 673 N N . PRO A 1 85 ? 10.992 -7.078 3.09 1 82 85 PRO A N 1
ATOM 674 C CA . PRO A 1 85 ? 9.891 -7.316 2.158 1 82 85 PRO A CA 1
ATOM 675 C C . PRO A 1 85 ? 10.312 -8.117 0.931 1 82 85 PRO A C 1
ATOM 677 O O . PRO A 1 85 ? 11.477 -8.055 0.52 1 82 85 PRO A O 1
ATOM 680 N N . GLY A 1 86 ? 9.359 -8.867 0.434 1 83.69 86 GLY A N 1
ATOM 681 C CA . GLY A 1 86 ? 9.688 -9.664 -0.739 1 83.69 86 GLY A CA 1
ATOM 682 C C . GLY A 1 86 ? 8.641 -10.703 -1.074 1 83.69 86 GLY A C 1
ATOM 683 O O . GLY A 1 86 ? 7.543 -10.688 -0.507 1 83.69 86 GLY A O 1
ATOM 684 N N . LEU A 1 87 ? 8.984 -11.477 -2.105 1 87.19 87 LEU A N 1
ATOM 685 C CA . LEU A 1 87 ? 8.125 -12.578 -2.51 1 87.19 87 LEU A CA 1
ATOM 686 C C . LEU A 1 87 ? 8.188 -13.719 -1.491 1 87.19 87 LEU A C 1
ATOM 688 O O . LEU A 1 87 ? 9.273 -14.117 -1.07 1 87.19 87 LEU A O 1
ATOM 692 N N . THR A 1 88 ? 7 -14.195 -1.135 1 85.69 88 THR A N 1
ATOM 693 C CA . THR A 1 88 ? 6.973 -15.172 -0.054 1 85.69 88 THR A CA 1
ATOM 694 C C . THR A 1 88 ? 6.285 -16.453 -0.507 1 85.69 88 THR A C 1
ATOM 696 O O . THR A 1 88 ? 6.398 -17.5 0.152 1 85.69 88 THR A O 1
ATOM 699 N N . GLY A 1 89 ? 5.57 -16.359 -1.686 1 85 89 GLY A N 1
ATOM 700 C CA . GLY A 1 89 ? 4.859 -17.562 -2.049 1 85 89 GLY A CA 1
ATOM 701 C C . GLY A 1 89 ? 4.379 -17.578 -3.488 1 85 89 GLY A C 1
ATOM 702 O O . GLY A 1 89 ? 4.258 -16.516 -4.109 1 85 89 GLY A O 1
ATOM 703 N N . LEU A 1 90 ? 4.223 -18.781 -3.977 1 88.06 90 LEU A N 1
ATOM 704 C CA . LEU A 1 90 ? 3.576 -19.031 -5.262 1 88.06 90 LEU A CA 1
ATOM 705 C C . LEU A 1 90 ? 2.145 -19.516 -5.066 1 88.06 90 LEU A C 1
ATOM 707 O O . LEU A 1 90 ? 1.901 -20.453 -4.301 1 88.06 90 LEU A O 1
ATOM 711 N N . CYS A 1 91 ? 1.264 -18.875 -5.785 1 91.5 91 CYS A N 1
ATOM 712 C CA . CYS A 1 91 ? -0.151 -19.188 -5.625 1 91.5 91 CYS A CA 1
ATOM 713 C C . CYS A 1 91 ? -0.832 -19.344 -6.98 1 91.5 91 CYS A C 1
ATOM 715 O O . CYS A 1 91 ? -0.239 -19.031 -8.016 1 91.5 91 CYS A O 1
ATOM 717 N N . CYS A 1 92 ? -2.016 -19.844 -6.891 1 93.5 92 CYS A N 1
ATOM 718 C CA . CYS A 1 92 ? -2.893 -19.938 -8.047 1 93.5 92 CYS A CA 1
ATOM 719 C C . CYS A 1 92 ? -4.277 -19.391 -7.734 1 93.5 92 CYS A C 1
ATOM 721 O O . CYS A 1 92 ? -4.762 -19.531 -6.609 1 93.5 92 CYS A O 1
ATOM 723 N N . VAL A 1 93 ? -4.855 -18.781 -8.719 1 97.06 93 VAL A N 1
ATOM 724 C CA . VAL A 1 93 ? -6.23 -18.312 -8.578 1 97.06 93 VAL A CA 1
ATOM 725 C C . VAL A 1 93 ? -7.168 -19.516 -8.477 1 97.06 93 VAL A C 1
ATOM 727 O O . VAL A 1 93 ? -7.129 -20.422 -9.32 1 97.06 93 VAL A O 1
ATOM 730 N N . ALA A 1 94 ? -8.008 -19.516 -7.477 1 97.5 94 ALA A N 1
ATOM 731 C CA . ALA A 1 94 ? -8.812 -20.703 -7.203 1 97.5 94 ALA A CA 1
ATOM 732 C C . ALA A 1 94 ? -10.289 -20.438 -7.492 1 97.5 94 ALA A C 1
ATOM 734 O O . ALA A 1 94 ? -11.141 -21.312 -7.27 1 97.5 94 ALA A O 1
ATOM 735 N N . SER A 1 95 ? -10.656 -19.25 -7.934 1 97.69 95 SER A N 1
ATOM 736 C CA . SER A 1 95 ? -12.023 -18.906 -8.305 1 97.69 95 SER A CA 1
ATOM 737 C C . SER A 1 95 ? -12.062 -17.781 -9.312 1 97.69 95 SER A C 1
ATOM 739 O O . SER A 1 95 ? -11.102 -17 -9.43 1 97.69 95 SER A O 1
ATOM 741 N N . ALA A 1 96 ? -13.188 -17.688 -10 1 97.62 96 ALA A N 1
ATOM 742 C CA . ALA A 1 96 ? -13.461 -16.469 -10.734 1 97.62 96 ALA A CA 1
ATOM 743 C C . ALA A 1 96 ? -13.711 -15.297 -9.781 1 97.62 96 ALA A C 1
ATOM 745 O O . ALA A 1 96 ? -14.109 -15.5 -8.633 1 97.62 96 ALA A O 1
ATOM 746 N N . PRO A 1 97 ? -13.414 -14.086 -10.312 1 98.38 97 PRO A N 1
ATOM 747 C CA . PRO A 1 97 ? -13.711 -12.93 -9.469 1 98.38 97 PRO A CA 1
ATOM 748 C C . PRO A 1 97 ? -15.195 -12.805 -9.133 1 98.38 97 PRO A C 1
ATOM 750 O O . PRO A 1 97 ? -16.047 -13.164 -9.945 1 98.38 97 PRO A O 1
ATOM 753 N N . TYR A 1 98 ? -15.531 -12.359 -7.996 1 98.56 98 TYR A N 1
ATOM 754 C CA . TYR A 1 98 ? -16.891 -12.148 -7.535 1 98.56 98 TYR A CA 1
ATOM 755 C C . TYR A 1 98 ? -16.984 -10.906 -6.648 1 98.56 98 TYR A C 1
ATOM 757 O O . TYR A 1 98 ? -15.961 -10.375 -6.219 1 98.56 98 TYR A O 1
ATOM 765 N N . PRO A 1 99 ? -18.141 -10.367 -6.43 1 98.19 99 PRO A N 1
ATOM 766 C CA . PRO A 1 99 ? -18.266 -9.164 -5.598 1 98.19 99 PRO A CA 1
ATOM 767 C C . PRO A 1 99 ? -17.734 -9.375 -4.18 1 98.19 99 PRO A C 1
ATOM 769 O O . PRO A 1 99 ? -18.016 -10.406 -3.561 1 98.19 99 PRO A O 1
ATOM 772 N N . ASP A 1 100 ? -16.906 -8.453 -3.674 1 97.38 100 ASP A N 1
ATOM 773 C CA . ASP A 1 100 ? -16.375 -8.508 -2.318 1 97.38 100 ASP A CA 1
ATOM 774 C C . ASP A 1 100 ? -17.484 -8.508 -1.281 1 97.38 100 ASP A C 1
ATOM 776 O O . ASP A 1 100 ? -18.328 -7.609 -1.278 1 97.38 100 ASP A O 1
ATOM 780 N N . PRO A 1 101 ? -17.516 -9.43 -0.387 1 95.31 101 PRO A N 1
ATOM 781 C CA . PRO A 1 101 ? -18.578 -9.492 0.623 1 95.31 101 PRO A CA 1
ATOM 782 C C . PRO A 1 101 ? -18.562 -8.297 1.58 1 95.31 101 PRO A C 1
ATOM 784 O O . PRO A 1 101 ? -19.578 -7.961 2.178 1 95.31 101 PRO A O 1
ATOM 787 N N . THR A 1 102 ? -17.391 -7.664 1.804 1 91.06 102 THR A N 1
ATOM 788 C CA . THR A 1 102 ? -17.25 -6.523 2.701 1 91.06 102 THR A CA 1
ATOM 789 C C . THR A 1 102 ? -17.781 -5.254 2.037 1 91.06 102 THR A C 1
ATOM 791 O O . THR A 1 102 ? -18.406 -4.414 2.693 1 91.06 102 THR A O 1
ATOM 794 N N . ASP A 1 103 ? -17.516 -5.078 0.778 1 91.75 103 ASP A N 1
ATOM 795 C CA . ASP A 1 103 ? -17.922 -3.934 -0.032 1 91.75 103 ASP A CA 1
ATOM 796 C C . ASP A 1 103 ? -18.109 -4.336 -1.492 1 91.75 103 ASP A C 1
ATOM 798 O O . ASP A 1 103 ? -17.141 -4.488 -2.234 1 91.75 103 ASP A O 1
ATOM 802 N N . GLY A 1 104 ? -19.344 -4.477 -1.909 1 94.25 104 GLY A N 1
ATOM 803 C CA . GLY A 1 104 ? -19.719 -5 -3.213 1 94.25 104 GLY A CA 1
ATOM 804 C C . GLY A 1 1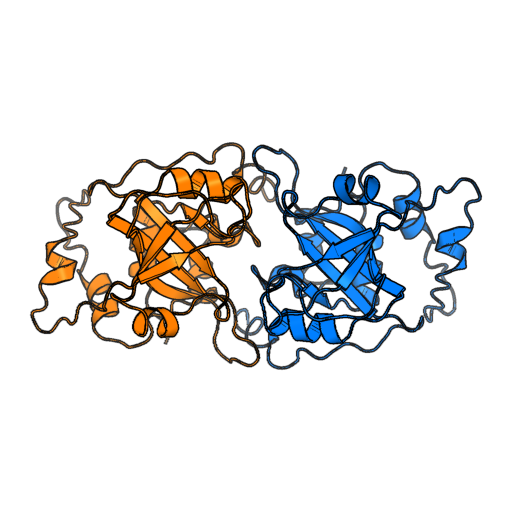04 ? -19.188 -4.164 -4.363 1 94.25 104 GLY A C 1
ATOM 805 O O . GLY A 1 104 ? -19.219 -4.602 -5.516 1 94.25 104 GLY A O 1
ATOM 806 N N . LYS A 1 105 ? -18.734 -2.963 -4.098 1 92.5 105 LYS A N 1
ATOM 807 C CA . LYS A 1 105 ? -18.141 -2.107 -5.117 1 92.5 105 LYS A CA 1
ATOM 808 C C . LYS A 1 105 ? -16.859 -2.725 -5.672 1 92.5 105 LYS A C 1
ATOM 810 O O . LYS A 1 105 ? -16.516 -2.514 -6.836 1 92.5 105 LYS A O 1
ATOM 815 N N . TRP A 1 106 ? -16.266 -3.512 -4.859 1 95.56 106 TRP A N 1
ATOM 816 C CA . TRP A 1 106 ? -14.977 -4.086 -5.215 1 95.56 106 TRP A CA 1
ATOM 817 C C . TRP A 1 106 ? -15.102 -5.578 -5.496 1 95.56 106 TRP A C 1
ATOM 819 O O . TRP A 1 106 ? -16.188 -6.141 -5.418 1 95.56 106 TRP A O 1
ATOM 829 N N . LEU A 1 107 ? -13.984 -6.191 -5.973 1 97.38 107 LEU A N 1
ATOM 830 C CA . LEU A 1 107 ? -13.984 -7.613 -6.305 1 97.38 107 LEU A CA 1
ATOM 831 C C . LEU A 1 107 ? -13.094 -8.398 -5.344 1 97.38 107 LEU A C 1
ATOM 833 O O . LEU A 1 107 ? -12.133 -7.852 -4.801 1 97.38 107 LEU A O 1
ATOM 837 N N . ALA A 1 108 ? -13.492 -9.594 -5.125 1 98.25 108 ALA A N 1
ATOM 838 C CA . ALA A 1 108 ? -12.711 -10.57 -4.375 1 98.25 108 ALA A CA 1
ATOM 839 C C . ALA A 1 108 ? -12.414 -11.805 -5.223 1 98.25 108 ALA A C 1
ATOM 841 O O . ALA A 1 108 ? -12.984 -11.977 -6.305 1 98.25 108 ALA A O 1
ATOM 842 N N . PHE A 1 109 ? -11.445 -12.578 -4.828 1 98.5 109 PHE A N 1
ATOM 843 C CA . PHE A 1 109 ? -11.117 -13.859 -5.449 1 98.5 109 PHE A CA 1
ATOM 844 C C . PHE A 1 109 ? -10.461 -14.797 -4.445 1 98.5 109 PHE A C 1
ATOM 846 O O . PHE A 1 109 ? -9.984 -14.352 -3.398 1 98.5 109 PHE A O 1
ATOM 853 N N . ASP A 1 110 ? -10.516 -16.062 -4.766 1 98.5 110 ASP A N 1
ATOM 854 C CA . ASP A 1 110 ? -9.875 -17.047 -3.898 1 98.5 110 ASP A CA 1
ATOM 855 C C . ASP A 1 110 ? -8.477 -17.391 -4.395 1 98.5 110 ASP A C 1
ATOM 857 O O . ASP A 1 110 ? -8.25 -17.531 -5.598 1 98.5 110 ASP A O 1
ATOM 861 N N . LEU A 1 111 ? -7.559 -17.438 -3.477 1 97.81 111 LEU A N 1
ATOM 862 C CA . LEU A 1 111 ? -6.148 -17.688 -3.748 1 97.81 111 LEU A CA 1
ATOM 863 C C . LEU A 1 111 ? -5.676 -18.953 -3.045 1 97.81 111 LEU A C 1
ATOM 865 O O . LEU A 1 111 ? -5.883 -19.125 -1.84 1 97.81 111 LEU A O 1
ATOM 869 N N . ARG A 1 112 ? -5.059 -19.828 -3.75 1 95.25 112 ARG A N 1
ATOM 870 C CA . ARG A 1 112 ? -4.566 -21.078 -3.195 1 95.25 112 ARG A CA 1
ATOM 871 C C . ARG A 1 112 ? -3.041 -21.125 -3.213 1 95.25 112 ARG A C 1
ATOM 873 O O . ARG A 1 112 ? -2.416 -20.766 -4.215 1 95.25 112 ARG A O 1
ATOM 880 N N . LEU A 1 113 ? -2.49 -21.484 -2.031 1 91.5 113 LEU A N 1
ATOM 881 C CA . LEU A 1 113 ? -1.045 -21.672 -1.95 1 91.5 113 LEU A CA 1
ATOM 882 C C . LEU A 1 113 ? -0.614 -22.922 -2.719 1 91.5 113 LEU A C 1
ATOM 884 O O . LEU A 1 113 ? -1.224 -23.984 -2.578 1 91.5 113 LEU A O 1
ATOM 888 N N . GLU A 1 114 ? 0.303 -22.672 -3.564 1 82 114 GLU A N 1
ATOM 889 C CA . GLU A 1 114 ? 0.824 -23.828 -4.297 1 82 114 GLU A CA 1
ATOM 890 C C . GLU A 1 114 ? 1.973 -24.484 -3.541 1 82 114 GLU A C 1
ATOM 892 O O . GLU A 1 114 ? 2.805 -23.797 -2.941 1 82 114 GLU A O 1
ATOM 897 N N . GLU A 1 115 ? 1.73 -25.734 -3.031 1 61.25 115 GLU A N 1
ATOM 898 C CA . GLU A 1 115 ? 2.734 -26.5 -2.299 1 61.25 115 GLU A CA 1
ATOM 899 C C . GLU A 1 115 ? 4.055 -26.547 -3.061 1 61.25 115 GLU A C 1
ATOM 901 O O . GLU A 1 115 ? 4.066 -26.562 -4.293 1 61.25 115 GLU A O 1
ATOM 906 N N . PRO A 1 116 ? 5.082 -26.25 -2.098 1 49.38 116 PRO A N 1
ATOM 907 C CA . PRO A 1 116 ? 6.359 -26.516 -2.758 1 49.38 116 PRO A CA 1
ATOM 908 C C . PRO A 1 116 ? 6.418 -27.906 -3.389 1 49.38 116 PRO A C 1
ATOM 910 O O . PRO A 1 116 ? 5.766 -28.828 -2.906 1 49.38 116 PRO A O 1
ATOM 913 N N . PHE A 1 117 ? 6.453 -27.938 -4.625 1 40.31 117 PHE A N 1
ATOM 914 C CA . PHE A 1 117 ? 6.566 -29.281 -5.191 1 40.31 117 PHE A CA 1
ATOM 915 C C . PHE A 1 117 ? 7.555 -30.125 -4.398 1 40.31 117 PHE A C 1
ATOM 917 O O . PHE A 1 117 ? 8.664 -29.672 -4.109 1 40.31 117 PHE A O 1
ATOM 924 N N . ASP A 1 118 ? 7.141 -30.75 -3.426 1 39.78 118 ASP A N 1
ATOM 925 C CA . ASP A 1 118 ? 8.023 -31.781 -2.881 1 39.78 118 ASP A CA 1
ATOM 926 C C . ASP A 1 118 ? 8.727 -32.531 -3.998 1 39.78 118 ASP A C 1
ATOM 928 O O . ASP A 1 118 ? 8.078 -33.062 -4.906 1 39.78 118 ASP A O 1
ATOM 932 N N . SER A 1 119 ? 9.93 -32.094 -4.453 1 36.62 119 SER A N 1
ATOM 933 C CA . SER A 1 119 ? 10.734 -32.938 -5.332 1 36.62 119 SER A CA 1
ATOM 934 C C . SER A 1 119 ? 10.727 -34.375 -4.871 1 36.62 119 SER A C 1
ATOM 936 O O . SER A 1 119 ? 11.539 -35.188 -5.324 1 36.62 119 SER A O 1
ATOM 938 N N . GLU A 1 120 ? 10.055 -34.906 -3.902 1 37.38 120 GLU A N 1
ATOM 939 C CA . GLU A 1 120 ? 10.492 -36.312 -3.953 1 37.38 120 GLU A CA 1
ATOM 940 C C . GLU A 1 120 ? 10.539 -36.812 -5.387 1 37.38 120 GLU A C 1
ATOM 942 O O . GLU A 1 120 ? 11.508 -37.469 -5.797 1 37.38 120 GLU A O 1
ATOM 947 N N . ASP A 1 121 ? 9.352 -37.188 -6.148 1 35.66 121 ASP A N 1
ATOM 948 C CA . ASP A 1 121 ? 9.562 -37.719 -7.492 1 35.66 121 ASP A CA 1
ATOM 949 C C . ASP A 1 121 ? 9.82 -36.594 -8.492 1 35.66 121 ASP A C 1
ATOM 951 O O . ASP A 1 121 ? 9.93 -36.844 -9.695 1 35.66 121 ASP A O 1
ATOM 955 N N . GLY A 1 122 ? 10.719 -35.562 -8.383 1 37.41 122 GLY A N 1
ATOM 956 C CA . GLY A 1 122 ? 11.336 -34.594 -9.281 1 37.41 122 GLY A CA 1
ATOM 957 C C . GLY A 1 122 ? 10.367 -34 -10.297 1 37.41 122 GLY A C 1
ATOM 958 O O . GLY A 1 122 ? 10.766 -33.25 -11.164 1 37.41 122 GLY A O 1
ATOM 959 N N . ALA A 1 123 ? 9.367 -34.594 -10.766 1 34.41 123 ALA A N 1
ATOM 960 C CA . ALA A 1 123 ? 8.609 -34.594 -12.023 1 34.41 123 ALA A CA 1
ATOM 961 C C . ALA A 1 123 ? 7.539 -33.5 -12 1 34.41 123 ALA A C 1
ATOM 963 O O . ALA A 1 123 ? 6.969 -33.156 -13.047 1 34.41 123 ALA A O 1
ATOM 964 N N . GLY A 1 124 ? 7 -32.969 -10.961 1 34.19 124 GLY A N 1
ATOM 965 C CA . GLY A 1 124 ? 5.652 -32.469 -11.109 1 34.19 124 GLY A CA 1
ATOM 966 C C . GLY A 1 124 ? 5.621 -31.047 -11.672 1 34.19 124 GLY A C 1
ATOM 967 O O . GLY A 1 124 ? 4.832 -30.75 -12.57 1 34.19 124 GLY A O 1
ATOM 968 N N . LEU A 1 125 ? 6.094 -30.016 -10.898 1 40.91 125 LEU A N 1
ATOM 969 C CA . LEU A 1 125 ? 5.895 -28.734 -11.547 1 40.91 125 LEU A CA 1
ATOM 970 C C . LEU A 1 125 ? 6.613 -28.688 -12.898 1 40.91 125 LEU A C 1
ATOM 972 O O . LEU A 1 125 ? 6.395 -27.766 -13.688 1 40.91 125 LEU A O 1
ATOM 976 N N . HIS A 1 126 ? 7.738 -29.438 -12.992 1 36.97 126 HIS A N 1
ATOM 977 C CA . HIS A 1 126 ? 8.508 -29.578 -14.219 1 36.97 126 HIS A CA 1
ATOM 978 C C . HIS A 1 126 ? 7.621 -30.031 -15.383 1 36.97 126 HIS A C 1
ATOM 980 O O . HIS A 1 126 ? 7.797 -29.578 -16.516 1 36.97 126 HIS A O 1
ATOM 986 N N . GLU A 1 127 ? 6.891 -31.156 -15.102 1 37.75 127 GLU A N 1
ATOM 987 C CA . GLU A 1 127 ? 6.102 -31.719 -16.203 1 37.75 127 GLU A CA 1
ATOM 988 C C . GLU A 1 127 ? 4.996 -30.75 -16.625 1 37.75 127 GLU A C 1
ATOM 990 O O . GLU A 1 127 ? 4.504 -30.828 -17.75 1 37.75 127 GLU A O 1
ATOM 995 N N . ARG A 1 128 ? 4.473 -29.984 -15.703 1 39.03 128 ARG A N 1
ATOM 996 C CA . ARG A 1 128 ? 3.303 -29.234 -16.172 1 39.03 128 ARG A CA 1
ATOM 997 C C . ARG A 1 128 ? 3.713 -28.031 -17 1 39.03 128 ARG A C 1
ATOM 999 O O . ARG A 1 128 ? 2.92 -27.531 -17.797 1 39.03 128 ARG A O 1
ATOM 1006 N N . ARG A 1 129 ? 4.758 -27.234 -16.578 1 39.19 129 ARG A N 1
ATOM 1007 C CA . ARG A 1 129 ? 5.102 -26.109 -17.438 1 39.19 129 ARG A CA 1
ATOM 1008 C C . ARG A 1 129 ? 6.082 -26.531 -18.531 1 39.19 129 ARG A C 1
ATOM 1010 O O . ARG A 1 129 ? 7.273 -26.703 -18.266 1 39.19 129 ARG A O 1
ATOM 1017 N N . SER A 1 130 ? 5.848 -27.359 -19.375 1 35.56 130 SER A N 1
ATOM 1018 C CA . SER A 1 130 ? 6.559 -27.391 -20.641 1 35.56 130 SER A CA 1
ATOM 1019 C C . SER A 1 130 ? 6.785 -25.984 -21.188 1 35.56 130 SER A C 1
ATOM 1021 O O . SER A 1 130 ? 5.863 -25.359 -21.703 1 35.56 130 SER A O 1
ATOM 1023 N N . PHE A 1 131 ? 7.348 -25.094 -20.5 1 32.81 131 PHE A N 1
ATOM 1024 C CA . PHE A 1 131 ? 7.805 -23.922 -21.234 1 32.81 131 PHE A CA 1
ATOM 1025 C C . PHE A 1 131 ? 8.422 -24.328 -22.562 1 32.81 131 PHE A C 1
ATOM 1027 O O . PHE A 1 131 ? 9.547 -24.828 -22.609 1 32.81 131 PHE A O 1
ATOM 1034 N N . LYS A 1 132 ? 7.746 -24.766 -23.516 1 33.53 132 LYS A N 1
ATOM 1035 C CA . LYS A 1 132 ? 8.211 -24.672 -24.906 1 33.53 132 LYS A CA 1
ATOM 1036 C C . LYS A 1 132 ? 8.766 -23.266 -25.188 1 33.53 132 LYS A C 1
ATOM 1038 O O . LYS A 1 132 ? 8.008 -22.312 -25.281 1 33.53 132 LYS A O 1
ATOM 1043 N N . GLY A 1 133 ? 9.469 -22.484 -24.359 1 33.62 133 GLY A N 1
ATOM 1044 C CA . GLY A 1 133 ? 10.203 -21.406 -25.016 1 33.62 133 GLY A CA 1
ATOM 1045 C C . GLY A 1 133 ? 10.82 -21.844 -26.344 1 33.62 133 GLY A C 1
ATOM 1046 O O . GLY A 1 133 ? 10.984 -23.047 -26.578 1 33.62 133 GLY A O 1
ATOM 1047 N N . HIS A 1 134 ? 10.773 -21.031 -27.406 1 31.86 134 HIS A N 1
ATOM 1048 C CA . HIS A 1 134 ? 11.492 -20.984 -28.672 1 31.86 134 HIS A CA 1
ATOM 1049 C C . HIS A 1 134 ? 12.984 -21.234 -28.469 1 31.86 134 HIS A C 1
ATOM 1051 O O . HIS A 1 134 ? 13.789 -21.016 -29.375 1 31.86 134 HIS A O 1
ATOM 1057 N N . SER A 1 135 ? 13.805 -21.531 -27.484 1 28.64 135 SER A N 1
ATOM 1058 C CA . SER A 1 135 ? 15.07 -21.969 -28.062 1 28.64 135 SER A CA 1
ATOM 1059 C C . SER A 1 135 ? 14.844 -23.016 -29.141 1 28.64 135 SER A C 1
ATOM 1061 O O . SER A 1 135 ? 13.914 -23.812 -29.062 1 28.64 135 SER A O 1
ATOM 1063 N N . SER A 1 136 ? 15.305 -23 -30.453 1 30.98 136 SER A N 1
ATOM 1064 C CA . SER A 1 136 ? 16.266 -23.969 -30.969 1 30.98 136 SER A CA 1
ATOM 1065 C C . SER A 1 136 ? 16.969 -24.719 -29.828 1 30.98 136 SER A C 1
ATOM 1067 O O . SER A 1 136 ? 16.312 -25.422 -29.062 1 30.98 136 SER A O 1
ATOM 1069 N N . GLY A 1 137 ? 18.469 -24.656 -29.562 1 30.75 137 GLY A N 1
ATOM 1070 C CA . GLY A 1 137 ? 19.406 -25.484 -28.797 1 30.75 137 GLY A CA 1
ATOM 1071 C C . GLY A 1 137 ? 19.109 -25.516 -27.312 1 30.75 137 GLY A C 1
ATOM 1072 O O . GLY A 1 137 ? 19.016 -26.578 -26.719 1 30.75 137 GLY A O 1
ATOM 1073 N N . GLY A 1 138 ? 19.656 -24.5 -26.375 1 31.42 138 GLY A N 1
ATOM 1074 C CA . GLY A 1 138 ? 20.062 -24.703 -24.984 1 31.42 138 GLY A CA 1
ATOM 1075 C C . GLY A 1 138 ? 18.891 -24.812 -24.031 1 31.42 138 GLY A C 1
ATOM 1076 O O . GLY A 1 138 ? 17.812 -24.266 -24.297 1 31.42 138 GLY A O 1
ATOM 1077 N N . ALA A 1 139 ? 18.734 -25.938 -23.188 1 31.8 139 ALA A N 1
ATOM 1078 C CA . ALA A 1 139 ? 17.953 -26.438 -22.047 1 31.8 139 ALA A CA 1
ATOM 1079 C C . ALA A 1 139 ? 17.625 -25.312 -21.078 1 31.8 139 ALA A C 1
ATOM 1081 O O . ALA A 1 139 ? 18.531 -24.625 -20.578 1 31.8 139 ALA A O 1
ATOM 1082 N N . VAL A 1 140 ? 16.859 -24.438 -21.359 1 34.81 140 VAL A N 1
ATOM 1083 C CA . VAL A 1 140 ? 16.516 -23.531 -20.266 1 34.81 140 VAL A CA 1
ATOM 1084 C C . VAL A 1 140 ? 16.406 -24.297 -18.953 1 34.81 140 VAL A C 1
ATOM 1086 O O . VAL A 1 140 ? 15.648 -25.266 -18.875 1 34.81 140 VAL A O 1
ATOM 1089 N N . PRO A 1 141 ? 17.5 -24.438 -18.078 1 35.34 141 PRO A N 1
ATOM 1090 C CA . PRO A 1 141 ? 17.609 -25.234 -16.859 1 35.34 141 PRO A CA 1
ATOM 1091 C C . PRO A 1 141 ? 16.375 -25.109 -15.953 1 35.34 141 PRO A C 1
ATOM 1093 O O . PRO A 1 141 ? 15.773 -24.031 -15.891 1 35.34 141 PRO A O 1
ATOM 1096 N N . CYS A 1 142 ? 15.57 -26.109 -15.773 1 34.47 142 CYS A N 1
ATOM 1097 C CA . CYS A 1 142 ? 14.586 -26.594 -14.805 1 34.47 142 CYS A CA 1
ATOM 1098 C C . CYS A 1 142 ? 14.93 -26.109 -13.398 1 34.47 142 CYS A C 1
ATOM 1100 O O . CYS A 1 142 ? 14.258 -26.469 -12.43 1 34.47 142 CYS A O 1
ATOM 1102 N N . TYR A 1 143 ? 16.016 -25.438 -13.32 1 35.16 143 TYR A N 1
ATOM 1103 C CA . TYR A 1 143 ? 16.547 -25.125 -11.992 1 35.16 143 TYR A CA 1
ATOM 1104 C C . TYR A 1 143 ? 15.586 -24.234 -11.219 1 35.16 143 TYR A C 1
ATOM 1106 O O . TYR A 1 143 ? 15.492 -24.328 -9.992 1 35.16 143 TYR A O 1
ATOM 1114 N N . ALA A 1 144 ? 15 -23.359 -11.906 1 38.31 144 ALA A N 1
ATOM 1115 C CA . ALA A 1 144 ? 14.273 -22.328 -11.156 1 38.31 144 ALA A CA 1
ATOM 1116 C C . ALA A 1 144 ? 13.148 -22.953 -10.328 1 38.31 144 ALA A C 1
ATOM 1118 O O . ALA A 1 144 ? 12.906 -22.547 -9.195 1 38.31 144 ALA A O 1
ATOM 1119 N N . LEU A 1 145 ? 12.375 -23.906 -10.93 1 41.28 145 LEU A N 1
ATOM 1120 C CA . LEU A 1 145 ? 11.305 -24.641 -10.258 1 41.28 145 LEU A CA 1
ATOM 1121 C C . LEU A 1 145 ? 11.859 -25.484 -9.117 1 41.28 145 LEU A C 1
ATOM 1123 O O . LEU A 1 145 ? 11.172 -25.719 -8.117 1 41.28 145 LEU A O 1
ATOM 1127 N N . LEU A 1 146 ? 13.039 -26.078 -9.367 1 38.25 146 LEU A N 1
ATOM 1128 C CA . LEU A 1 146 ? 13.719 -26.859 -8.344 1 38.25 146 LEU A CA 1
ATOM 1129 C C . LEU A 1 146 ? 13.906 -26.047 -7.066 1 38.25 146 LEU A C 1
ATOM 1131 O O . LEU A 1 146 ? 13.805 -26.594 -5.961 1 38.25 146 LEU A O 1
ATOM 1135 N N . ARG A 1 147 ? 14.367 -24.922 -7.277 1 39.66 147 ARG A N 1
ATOM 1136 C CA . ARG A 1 147 ? 14.68 -24.141 -6.086 1 39.66 147 ARG A CA 1
ATOM 1137 C C . ARG A 1 147 ? 13.422 -23.812 -5.289 1 39.66 147 ARG A C 1
ATOM 1139 O O . ARG A 1 147 ? 13.484 -23.609 -4.078 1 39.66 147 ARG A O 1
ATOM 1146 N N . TYR A 1 148 ? 12.328 -23.672 -5.883 1 43.12 148 TYR A N 1
ATOM 1147 C CA . TYR A 1 148 ? 11.133 -23.562 -5.059 1 43.12 148 TYR A CA 1
ATOM 1148 C C . TYR A 1 148 ? 10.922 -24.812 -4.223 1 43.12 148 TYR A C 1
ATOM 1150 O O . TYR A 1 148 ? 10.453 -24.734 -3.084 1 43.12 148 TYR A O 1
ATOM 1158 N N . ALA A 1 149 ? 11.094 -26.062 -4.727 1 39.16 149 ALA A N 1
ATOM 1159 C CA . ALA A 1 149 ? 10.875 -27.344 -4.059 1 39.16 149 ALA A CA 1
ATOM 1160 C C . ALA A 1 149 ? 11.75 -27.469 -2.816 1 39.16 149 ALA A C 1
ATOM 1162 O O . ALA A 1 149 ? 11.352 -28.094 -1.825 1 39.16 149 ALA A O 1
ATOM 1163 N N . ASN A 1 150 ? 13.016 -27.438 -2.947 1 38.84 150 ASN A N 1
ATOM 1164 C CA . ASN A 1 150 ? 13.82 -27.844 -1.799 1 38.84 150 ASN A CA 1
ATOM 1165 C C . ASN A 1 150 ? 13.773 -26.797 -0.69 1 38.84 150 ASN A C 1
ATOM 1167 O O . ASN A 1 150 ? 14.016 -27.109 0.477 1 38.84 150 ASN A O 1
ATOM 1171 N N . ALA A 1 151 ? 14.297 -25.531 -0.847 1 42.19 151 ALA A N 1
ATOM 1172 C CA . ALA A 1 151 ? 14.633 -24.672 0.276 1 42.19 151 ALA A CA 1
ATOM 1173 C C . ALA A 1 151 ? 13.383 -24.016 0.858 1 42.19 151 ALA A C 1
ATOM 1175 O O . ALA A 1 151 ? 12.359 -23.906 0.179 1 42.19 151 ALA A O 1
ATOM 1176 N N . ARG A 1 152 ? 13.359 -23.781 2.424 1 45.81 152 ARG A N 1
ATOM 1177 C CA . ARG A 1 152 ? 12.531 -22.984 3.322 1 45.81 152 ARG A CA 1
ATOM 1178 C C . ARG A 1 152 ? 11.953 -21.781 2.607 1 45.81 152 ARG A C 1
ATOM 1180 O O . ARG A 1 152 ? 12.359 -21.453 1.485 1 45.81 152 ARG A O 1
ATOM 1187 N N . PRO A 1 153 ? 11.25 -20.859 3.408 1 50.75 153 PRO A N 1
ATOM 1188 C CA . PRO A 1 153 ? 10.375 -19.797 2.887 1 50.75 153 PRO A CA 1
ATOM 1189 C C . PRO A 1 153 ? 10.984 -19.078 1.689 1 50.75 153 PRO A C 1
ATOM 1191 O O . PRO A 1 153 ? 12.109 -18.578 1.77 1 50.75 153 PRO A O 1
ATOM 1194 N N . TRP A 1 154 ? 10.781 -19.609 0.396 1 56.66 154 TRP A N 1
ATOM 1195 C CA . TRP A 1 154 ? 11.156 -18.859 -0.797 1 56.66 154 TRP A CA 1
ATOM 1196 C C . TRP A 1 154 ? 10.898 -17.375 -0.602 1 56.66 154 TRP A C 1
ATOM 1198 O O . TRP A 1 154 ? 9.812 -16.969 -0.187 1 56.66 154 TRP A O 1
ATOM 1208 N N . ARG A 1 155 ? 12.008 -16.703 -0.339 1 68.56 155 ARG A N 1
ATOM 1209 C CA . ARG A 1 155 ? 11.875 -15.258 -0.184 1 68.56 155 ARG A CA 1
ATOM 1210 C C . ARG A 1 155 ? 12.828 -14.516 -1.11 1 68.56 155 ARG A C 1
ATOM 1212 O O . ARG A 1 155 ? 14.023 -14.812 -1.147 1 68.56 155 ARG A O 1
ATOM 1219 N N . ILE A 1 156 ? 12.273 -13.914 -2.162 1 78.25 156 ILE A N 1
ATOM 1220 C CA . ILE A 1 156 ? 13.047 -12.961 -2.953 1 78.25 156 ILE A CA 1
ATOM 1221 C C . ILE A 1 156 ? 12.805 -11.547 -2.432 1 78.25 156 ILE A C 1
ATOM 1223 O O . ILE A 1 156 ? 11.695 -11.023 -2.531 1 78.25 156 ILE A O 1
ATOM 1227 N N . THR A 1 157 ? 13.852 -11.031 -1.955 1 81 157 THR A 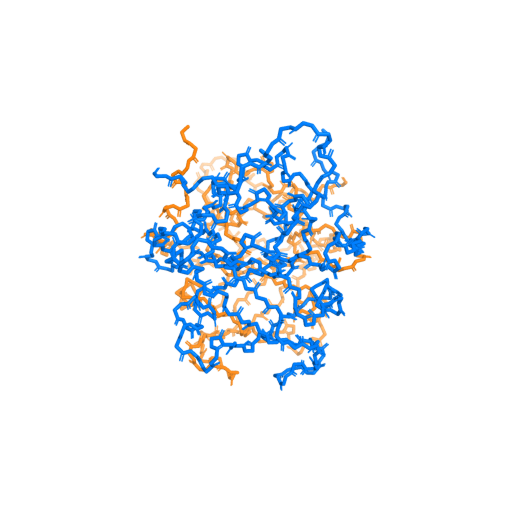N 1
ATOM 1228 C CA . THR A 1 157 ? 13.711 -9.742 -1.29 1 81 157 THR A CA 1
ATOM 1229 C C . THR A 1 157 ? 13.516 -8.625 -2.312 1 81 157 THR A C 1
ATOM 1231 O O . THR A 1 157 ? 13.844 -8.789 -3.488 1 81 157 THR A O 1
ATOM 1234 N N . LEU A 1 158 ? 12.938 -7.586 -1.852 1 79.62 158 LEU A N 1
ATOM 1235 C CA . LEU A 1 158 ? 12.75 -6.398 -2.678 1 79.62 158 LEU A CA 1
ATOM 1236 C C . LEU A 1 158 ? 14.094 -5.891 -3.205 1 79.62 158 LEU A C 1
ATOM 1238 O O . LEU A 1 158 ? 14.203 -5.52 -4.375 1 79.62 158 LEU A O 1
ATOM 1242 N N . ASN A 1 159 ? 15.078 -5.922 -2.355 1 78.19 159 ASN A N 1
ATOM 1243 C CA . ASN A 1 159 ? 16.406 -5.457 -2.756 1 78.19 159 ASN A CA 1
ATOM 1244 C C . ASN A 1 159 ? 16.953 -6.27 -3.924 1 78.19 159 ASN A C 1
ATOM 1246 O O . ASN A 1 159 ? 17.562 -5.715 -4.84 1 78.19 159 ASN A O 1
ATOM 1250 N N . ASN A 1 160 ? 16.766 -7.516 -3.799 1 82.44 160 ASN A N 1
ATOM 1251 C CA . ASN A 1 160 ? 17.219 -8.398 -4.867 1 82.44 160 ASN A CA 1
ATOM 1252 C C . ASN A 1 160 ? 16.469 -8.141 -6.168 1 82.44 160 ASN A C 1
ATOM 1254 O O . ASN A 1 160 ? 17.078 -8.125 -7.246 1 82.44 160 ASN A O 1
ATOM 1258 N N . MET A 1 161 ? 15.227 -7.914 -6.117 1 84.88 161 MET A N 1
ATOM 1259 C CA . MET A 1 161 ? 14.406 -7.656 -7.293 1 84.88 161 MET A CA 1
ATOM 1260 C C . MET A 1 161 ? 14.781 -6.324 -7.938 1 84.88 161 MET A C 1
ATOM 1262 O O . MET A 1 161 ? 14.773 -6.195 -9.164 1 84.88 161 MET A O 1
ATOM 1266 N N . LYS A 1 162 ? 15.117 -5.348 -7.121 1 82.12 162 LYS A N 1
ATOM 1267 C CA . LYS A 1 162 ? 15.422 -4 -7.594 1 82.12 162 LYS A CA 1
ATOM 1268 C C . LYS A 1 162 ? 16.656 -3.996 -8.484 1 82.12 162 LYS A C 1
ATOM 1270 O O . LYS A 1 162 ? 16.797 -3.146 -9.367 1 82.12 162 LYS A O 1
ATOM 1275 N N . LYS A 1 163 ? 17.516 -4.926 -8.227 1 84.5 163 LYS A N 1
ATOM 1276 C CA . LYS A 1 163 ? 18.719 -5.039 -9.055 1 84.5 163 LYS A CA 1
ATOM 1277 C C . LYS A 1 163 ? 18.359 -5.258 -10.516 1 84.5 163 LYS A C 1
ATOM 1279 O O . LYS A 1 163 ? 19.156 -4.961 -11.406 1 84.5 163 LYS A O 1
ATOM 1284 N N . TYR A 1 164 ? 17.172 -5.77 -10.719 1 86.38 164 TYR A N 1
ATOM 1285 C CA . TYR A 1 164 ? 16.781 -6.141 -12.07 1 86.38 164 TYR A CA 1
ATOM 1286 C C . TYR A 1 164 ? 15.672 -5.238 -12.586 1 86.38 164 TYR A C 1
ATOM 1288 O O . TYR A 1 164 ? 15.047 -5.531 -13.609 1 86.38 164 TYR A O 1
ATOM 1296 N N . GLU A 1 165 ? 15.367 -4.145 -11.836 1 84.69 165 GLU A N 1
ATOM 1297 C CA . GLU A 1 165 ? 14.266 -3.236 -12.141 1 84.69 165 GLU A CA 1
ATOM 1298 C C . GLU A 1 165 ? 14.438 -2.604 -13.516 1 84.69 165 GLU A C 1
ATOM 1300 O O . GLU A 1 165 ? 13.461 -2.357 -14.219 1 84.69 165 GLU A O 1
ATOM 1305 N N . LYS A 1 166 ? 15.672 -2.377 -13.891 1 84.31 166 LYS A N 1
ATOM 1306 C CA . LYS A 1 166 ? 15.93 -1.688 -15.156 1 84.31 166 LYS A CA 1
ATOM 1307 C C . LYS A 1 166 ? 16.234 -2.68 -16.266 1 84.31 166 LYS A C 1
ATOM 1309 O O . LYS A 1 166 ? 16.594 -2.283 -17.375 1 84.31 166 LYS A O 1
ATOM 1314 N N . ALA A 1 167 ? 16.109 -3.947 -16.109 1 89.5 167 ALA A N 1
ATOM 1315 C CA . ALA A 1 167 ? 16.422 -4.98 -17.109 1 89.5 167 ALA A CA 1
ATOM 1316 C C . ALA A 1 167 ? 15.25 -5.961 -17.234 1 89.5 167 ALA A C 1
ATOM 1318 O O . ALA A 1 167 ? 14.219 -5.633 -17.828 1 89.5 167 ALA A O 1
ATOM 1319 N N . GLU A 1 168 ? 15.422 -7.168 -16.594 1 84.06 168 GLU A N 1
ATOM 1320 C CA . GLU A 1 168 ? 14.453 -8.242 -16.766 1 84.06 168 GLU A CA 1
ATOM 1321 C C . GLU A 1 168 ? 13.086 -7.855 -16.219 1 84.06 168 GLU A C 1
ATOM 1323 O O . GLU A 1 168 ? 12.055 -8.367 -16.672 1 84.06 168 GLU A O 1
ATOM 1328 N N . LEU A 1 169 ? 13.086 -6.945 -15.281 1 86.94 169 LEU A N 1
ATOM 1329 C CA . LEU A 1 169 ? 11.828 -6.574 -14.633 1 86.94 169 LEU A CA 1
ATOM 1330 C C . LEU A 1 169 ? 11.383 -5.18 -15.062 1 86.94 169 LEU A C 1
ATOM 1332 O O . LEU A 1 169 ? 10.555 -4.555 -14.398 1 86.94 169 LEU A O 1
ATOM 1336 N N . ARG A 1 170 ? 11.953 -4.797 -16.125 1 84.25 170 ARG A N 1
ATOM 1337 C CA . ARG A 1 170 ? 11.578 -3.488 -16.641 1 84.25 170 ARG A CA 1
ATOM 1338 C C . ARG A 1 170 ? 10.086 -3.438 -16.969 1 84.25 170 ARG A C 1
ATOM 1340 O O . ARG A 1 170 ? 9.547 -4.359 -17.578 1 84.25 170 ARG A O 1
ATOM 1347 N N . GLY A 1 171 ? 9.422 -2.373 -16.484 1 76.81 171 GLY A N 1
ATOM 1348 C CA . GLY A 1 171 ? 8.008 -2.203 -16.781 1 76.81 171 GLY A CA 1
ATOM 1349 C C . GLY A 1 171 ? 7.105 -2.797 -15.719 1 76.81 171 GLY A C 1
ATOM 1350 O O . GLY A 1 171 ? 5.891 -2.572 -15.734 1 76.81 171 GLY A O 1
ATOM 1351 N N . ALA A 1 172 ? 7.73 -3.646 -14.883 1 78.25 172 ALA A N 1
ATOM 1352 C CA . ALA A 1 172 ? 6.918 -4.184 -13.797 1 78.25 172 ALA A CA 1
ATOM 1353 C C . ALA A 1 172 ? 6.406 -3.064 -12.891 1 78.25 172 ALA A C 1
ATOM 1355 O O . ALA A 1 172 ? 7.164 -2.174 -12.5 1 78.25 172 ALA A O 1
ATOM 1356 N N . THR A 1 173 ? 5.145 -3.072 -12.625 1 72.44 173 THR A N 1
ATOM 1357 C CA . THR A 1 173 ? 4.52 -2.021 -11.836 1 72.44 173 THR A CA 1
ATOM 1358 C C . THR A 1 173 ? 4.844 -2.193 -10.352 1 72.44 173 THR A C 1
ATOM 1360 O O . THR A 1 173 ? 4.516 -1.333 -9.531 1 72.44 173 THR A O 1
ATOM 1363 N N . LEU A 1 174 ? 5.527 -3.254 -9.992 1 70.69 174 LEU A N 1
ATOM 1364 C CA . LEU A 1 174 ? 5.867 -3.584 -8.609 1 70.69 174 LEU A CA 1
ATOM 1365 C C . LEU A 1 174 ? 6.676 -2.465 -7.965 1 70.69 174 LEU A C 1
ATOM 1367 O O . LEU A 1 174 ? 6.551 -2.217 -6.762 1 70.69 174 LEU A O 1
ATOM 1371 N N . PHE A 1 175 ? 7.379 -1.674 -8.75 1 66.56 175 PHE A N 1
ATOM 1372 C CA . PHE A 1 175 ? 8.328 -0.723 -8.188 1 66.56 175 PHE A CA 1
ATOM 1373 C C . PHE A 1 175 ? 7.758 0.689 -8.203 1 66.56 175 PHE A C 1
ATOM 1375 O O . PHE A 1 175 ? 8.305 1.594 -7.57 1 66.56 175 PHE A O 1
ATOM 1382 N N . SER A 1 176 ? 6.723 0.947 -8.828 1 60.09 176 SER A N 1
ATOM 1383 C CA . SER A 1 176 ? 6.305 2.33 -9.031 1 60.09 176 SER A CA 1
ATOM 1384 C C . SER A 1 176 ? 5.008 2.631 -8.281 1 60.09 176 SER A C 1
ATOM 1386 O O . SER A 1 176 ? 4.73 3.783 -7.949 1 60.09 176 SER A O 1
ATOM 1388 N N . ASN A 1 177 ? 4.262 1.654 -8.062 1 61 177 ASN A N 1
ATOM 1389 C CA . ASN A 1 177 ? 2.961 1.988 -7.496 1 61 177 ASN A CA 1
ATOM 1390 C C . ASN A 1 177 ? 2.83 1.481 -6.062 1 61 177 ASN A C 1
ATOM 1392 O O . ASN A 1 177 ? 2.594 0.293 -5.84 1 61 177 ASN A O 1
ATOM 1396 N N . GLN A 1 178 ? 2.883 2.459 -5.125 1 67.25 178 GLN A N 1
ATOM 1397 C CA . GLN A 1 178 ? 3.043 2.125 -3.713 1 67.25 178 GLN A CA 1
ATOM 1398 C C . GLN A 1 178 ? 1.748 1.567 -3.127 1 67.25 178 GLN A C 1
ATOM 1400 O O . GLN A 1 178 ? 1.778 0.742 -2.213 1 67.25 178 GLN A O 1
ATOM 1405 N N . MET A 1 179 ? 0.642 1.839 -3.736 1 74.44 179 MET A N 1
ATOM 1406 C CA . MET A 1 179 ? -0.551 1.365 -3.039 1 74.44 179 MET A CA 1
ATOM 1407 C C . MET A 1 179 ? -1.349 0.406 -3.916 1 74.44 179 MET A C 1
ATOM 1409 O O . MET A 1 179 ? -2.377 -0.123 -3.49 1 74.44 179 MET A O 1
ATOM 1413 N N . LEU A 1 180 ? -0.805 0.035 -5.039 1 80 180 LEU A N 1
ATOM 1414 C CA . LEU A 1 180 ? -1.461 -0.953 -5.887 1 80 180 LEU A CA 1
ATOM 1415 C C . LEU A 1 180 ? -1.219 -2.365 -5.367 1 80 180 LEU A C 1
ATOM 1417 O O . LEU A 1 180 ? -0.07 -2.795 -5.234 1 80 180 LEU A O 1
ATOM 1421 N N . GLN A 1 181 ? -2.271 -3.084 -5.191 1 89.19 181 GLN A N 1
ATOM 1422 C CA . GLN A 1 181 ? -2.135 -4.359 -4.496 1 89.19 181 GLN A CA 1
ATOM 1423 C C . GLN A 1 181 ? -1.982 -5.512 -5.484 1 89.19 181 GLN A C 1
ATOM 1425 O O . GLN A 1 181 ? -1.349 -6.523 -5.176 1 89.19 181 GLN A O 1
ATOM 1430 N N . VAL A 1 182 ? -2.58 -5.352 -6.629 1 92.69 182 VAL A N 1
ATOM 1431 C CA . VAL A 1 182 ? -2.512 -6.426 -7.617 1 92.69 182 VAL A CA 1
ATOM 1432 C C . VAL A 1 182 ? -1.882 -5.902 -8.906 1 92.69 182 VAL A C 1
ATOM 1434 O O . VAL A 1 182 ? -2.238 -4.824 -9.383 1 92.69 182 VAL A O 1
ATOM 1437 N N . HIS A 1 183 ? -0.947 -6.723 -9.461 1 90.44 183 HIS A N 1
ATOM 1438 C CA . HIS A 1 183 ? -0.2 -6.328 -10.648 1 90.44 183 HIS A CA 1
ATOM 1439 C C . HIS A 1 183 ? -0.185 -7.449 -11.688 1 90.44 183 HIS A C 1
ATOM 1441 O O . HIS A 1 183 ? -0.067 -8.625 -11.328 1 90.44 183 HIS A O 1
ATOM 1447 N N . TRP A 1 184 ? -0.264 -7 -12.938 1 92.81 184 TRP A N 1
ATOM 1448 C CA . TRP A 1 184 ? 0.042 -7.941 -14.008 1 92.81 184 TRP A CA 1
ATOM 1449 C C . TRP A 1 184 ? 1.547 -8.156 -14.133 1 92.81 184 TRP A C 1
ATOM 1451 O O . TRP A 1 184 ? 2.33 -7.227 -13.922 1 92.81 184 TRP A O 1
ATOM 1461 N N . LEU A 1 185 ? 1.915 -9.328 -14.414 1 91.62 185 LEU A N 1
ATOM 1462 C CA . LEU A 1 185 ? 3.271 -9.656 -14.844 1 91.62 185 LEU A CA 1
ATOM 1463 C C . LEU A 1 185 ? 3.268 -10.297 -16.219 1 91.62 185 LEU A C 1
ATOM 1465 O O . LEU A 1 185 ? 2.381 -11.094 -16.547 1 91.62 185 LEU A O 1
ATOM 1469 N N . THR A 1 186 ? 4.223 -9.945 -16.984 1 89.06 186 THR A N 1
ATOM 1470 C CA . THR A 1 186 ? 4.406 -10.711 -18.203 1 89.06 186 THR A CA 1
ATOM 1471 C C . THR A 1 186 ? 4.926 -12.109 -17.891 1 89.06 186 THR A C 1
ATOM 1473 O O . THR A 1 186 ? 5.512 -12.336 -16.828 1 89.06 186 THR A O 1
ATOM 1476 N N . PRO A 1 187 ? 4.668 -12.977 -18.922 1 86.88 187 PRO A N 1
ATOM 1477 C CA . PRO A 1 187 ? 5.234 -14.312 -18.703 1 86.88 187 PRO A CA 1
ATOM 1478 C C . PRO A 1 187 ? 6.738 -14.281 -18.453 1 86.88 187 PRO A C 1
ATOM 1480 O O . PRO A 1 187 ? 7.238 -15.016 -17.609 1 86.88 187 PRO A O 1
ATOM 1483 N N . GLY A 1 188 ? 7.426 -13.383 -19.156 1 84.75 188 GLY A N 1
ATOM 1484 C CA . GLY A 1 188 ? 8.859 -13.25 -18.969 1 84.75 188 GLY A CA 1
ATOM 1485 C C . GLY A 1 188 ? 9.234 -12.758 -17.594 1 84.75 188 GLY A C 1
ATOM 1486 O O . GLY A 1 188 ? 10.172 -13.273 -16.969 1 84.75 188 GLY A O 1
ATOM 1487 N N . GLN A 1 189 ? 8.594 -11.773 -17.094 1 86.94 189 GLN A N 1
ATOM 1488 C CA . GLN A 1 189 ? 8.844 -11.242 -15.758 1 86.94 189 GLN A CA 1
ATOM 1489 C C . GLN A 1 189 ? 8.57 -12.297 -14.688 1 86.94 189 GLN A C 1
ATOM 1491 O O . GLN A 1 189 ? 9.344 -12.453 -13.742 1 86.94 189 GLN A O 1
ATOM 1496 N N . PHE A 1 190 ? 7.453 -12.969 -14.859 1 88.06 190 PHE A N 1
ATOM 1497 C CA . PHE A 1 190 ? 7.055 -14.008 -13.914 1 88.06 190 PHE A CA 1
ATOM 1498 C C . PHE A 1 19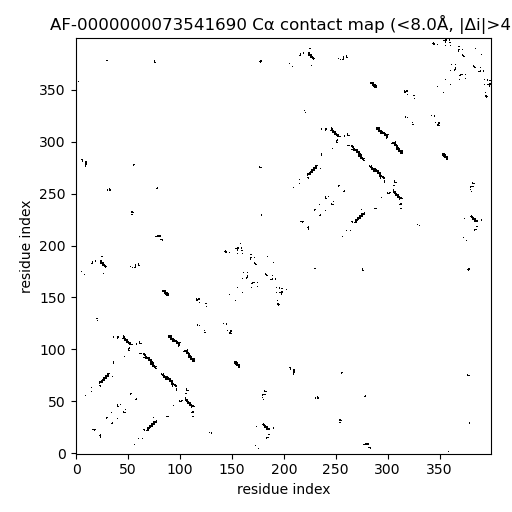0 ? 8.117 -15.094 -13.82 1 88.06 190 PHE A C 1
ATOM 1500 O O . PHE A 1 190 ? 8.562 -15.445 -12.727 1 88.06 190 PHE A O 1
ATOM 1507 N N . ASP A 1 191 ? 8.539 -15.539 -14.945 1 82.12 191 ASP A N 1
ATOM 1508 C CA . ASP A 1 191 ? 9.555 -16.578 -15.008 1 82.12 191 ASP A CA 1
ATOM 1509 C C . ASP A 1 191 ? 10.859 -16.109 -14.375 1 82.12 191 ASP A C 1
ATOM 1511 O O . ASP A 1 191 ? 11.516 -16.859 -13.641 1 82.12 191 ASP A O 1
ATOM 1515 N N . PHE A 1 192 ? 11.234 -14.969 -14.68 1 83.5 192 PHE A N 1
ATOM 1516 C CA . PHE A 1 192 ? 12.484 -14.43 -14.156 1 83.5 192 PHE A CA 1
ATOM 1517 C C . PHE A 1 192 ? 12.445 -14.359 -12.633 1 83.5 192 PHE A C 1
ATOM 1519 O O . PHE A 1 192 ? 13.422 -14.703 -11.969 1 83.5 192 PHE A O 1
ATOM 1526 N N . LEU A 1 193 ? 11.32 -13.906 -12.07 1 85.31 193 LEU A N 1
ATOM 1527 C CA . LEU A 1 193 ? 11.18 -13.781 -10.617 1 85.31 193 LEU A CA 1
ATOM 1528 C C . LEU A 1 193 ? 11.273 -15.141 -9.945 1 85.31 193 LEU A C 1
ATOM 1530 O O . LEU A 1 193 ? 11.742 -15.242 -8.805 1 85.31 193 LEU A O 1
ATOM 1534 N N . LEU A 1 194 ? 10.867 -16.109 -10.602 1 80.06 194 LEU A N 1
ATOM 1535 C CA . LEU A 1 194 ? 10.945 -17.453 -10.055 1 80.06 194 LEU A CA 1
ATOM 1536 C C . LEU A 1 194 ? 12.375 -17.984 -10.086 1 80.06 194 LEU A C 1
ATOM 1538 O O . LEU A 1 194 ? 12.719 -18.906 -9.344 1 80.06 194 LEU A O 1
ATOM 1542 N N . GLU A 1 195 ? 13.156 -17.328 -10.945 1 73.75 195 GLU A N 1
ATOM 1543 C CA . GLU A 1 195 ? 14.508 -17.844 -11.156 1 73.75 195 GLU A CA 1
ATOM 1544 C C . GLU A 1 195 ? 15.531 -17.062 -10.328 1 73.75 195 GLU A C 1
ATOM 1546 O O . GLU A 1 195 ? 16.656 -17.516 -10.148 1 73.75 195 GLU A O 1
ATOM 1551 N N . ILE A 1 196 ? 15.109 -15.867 -9.852 1 74.25 196 ILE A N 1
ATOM 1552 C CA . ILE A 1 196 ? 16.047 -15.062 -9.078 1 74.25 196 ILE A CA 1
ATOM 1553 C C . ILE A 1 196 ? 16.516 -15.844 -7.855 1 74.25 196 ILE A C 1
ATOM 1555 O O . ILE A 1 196 ? 15.703 -16.391 -7.109 1 74.25 196 ILE A O 1
ATOM 1559 N N . PRO A 1 197 ? 17.875 -16 -7.797 1 63 197 PRO A N 1
ATOM 1560 C CA . PRO A 1 197 ? 18.359 -16.703 -6.613 1 63 197 PRO A CA 1
ATOM 1561 C C . PRO A 1 197 ? 18.094 -15.953 -5.316 1 63 197 PRO A C 1
ATOM 1563 O O . PRO A 1 197 ? 18.047 -14.719 -5.316 1 63 197 PRO A O 1
ATOM 1566 N N . ASP A 1 198 ? 17.625 -16.688 -4.285 1 58.38 198 ASP A N 1
ATOM 1567 C CA . ASP A 1 198 ? 17.469 -16.094 -2.965 1 58.38 198 ASP A CA 1
ATOM 1568 C C . ASP A 1 198 ? 18.797 -15.508 -2.471 1 58.38 198 ASP A C 1
ATOM 1570 O O . ASP A 1 198 ? 19.859 -16.031 -2.779 1 58.38 198 ASP A O 1
ATOM 1574 N N . GLU A 1 199 ? 18.906 -14.188 -2.432 1 54.16 199 GLU A N 1
ATOM 1575 C CA . GLU A 1 199 ? 20.188 -13.75 -1.919 1 54.16 199 GLU A CA 1
ATOM 1576 C C . GLU A 1 199 ? 20.469 -14.328 -0.535 1 54.16 199 GLU A C 1
ATOM 1578 O O . GLU A 1 199 ? 19.578 -14.328 0.328 1 54.16 199 GLU A O 1
ATOM 1583 N N . GLU A 1 200 ? 21.312 -15.375 -0.401 1 45.78 200 GLU A N 1
ATOM 1584 C CA . GLU A 1 200 ? 21.938 -15.758 0.86 1 45.78 200 GLU A CA 1
ATOM 1585 C C . GLU A 1 200 ? 22.469 -14.531 1.605 1 45.78 200 GLU A C 1
ATOM 1587 O O . GLU A 1 200 ? 22.938 -13.578 0.985 1 45.78 200 GLU A O 1
ATOM 1592 N N . MET B 1 1 ? 26.797 1.419 -0.501 1 23.36 1 MET B N 1
ATOM 1593 C CA . MET B 1 1 ? 26.406 1.161 0.881 1 23.36 1 MET B CA 1
ATOM 1594 C C . MET B 1 1 ? 24.906 0.94 0.989 1 23.36 1 MET B C 1
ATOM 1596 O O . MET B 1 1 ? 24.141 1.889 1.204 1 23.36 1 MET B O 1
ATOM 1600 N N . PRO B 1 2 ? 24.188 0.181 0.096 1 27.27 2 PRO B N 1
ATOM 1601 C CA . PRO B 1 2 ? 22.859 0.16 -0.511 1 27.27 2 PRO B CA 1
ATOM 1602 C C . PRO B 1 2 ? 21.766 -0.183 0.491 1 27.27 2 PRO B C 1
ATOM 1604 O O . PRO B 1 2 ? 20.734 0.492 0.537 1 27.27 2 PRO B O 1
ATOM 1607 N N . ASN B 1 3 ? 21.609 -1.491 0.951 1 32.47 3 ASN B N 1
ATOM 1608 C CA . ASN B 1 3 ? 20.641 -2.508 1.349 1 32.47 3 ASN B CA 1
ATOM 1609 C C . ASN B 1 3 ? 20.125 -2.273 2.77 1 32.47 3 ASN B C 1
ATOM 1611 O O . ASN B 1 3 ? 19.5 -3.154 3.363 1 32.47 3 ASN B O 1
ATOM 1615 N N . ASP B 1 4 ? 20.781 -1.525 3.539 1 32.31 4 ASP B N 1
ATOM 1616 C CA . ASP B 1 4 ? 20.672 -1.241 4.965 1 32.31 4 ASP B CA 1
ATOM 1617 C C . ASP B 1 4 ? 19.297 -0.663 5.309 1 32.31 4 ASP B C 1
ATOM 1619 O O . ASP B 1 4 ? 18.875 -0.694 6.469 1 32.31 4 ASP B O 1
ATOM 1623 N N . ASP B 1 5 ? 18.703 -0.044 4.406 1 34.5 5 ASP B N 1
ATOM 1624 C CA . ASP B 1 5 ? 17.781 0.996 4.848 1 34.5 5 ASP B CA 1
ATOM 1625 C C . ASP B 1 5 ? 16.422 0.4 5.23 1 34.5 5 ASP B C 1
ATOM 1627 O O . ASP B 1 5 ? 15.672 1 6.004 1 34.5 5 ASP B O 1
ATOM 1631 N N . LEU B 1 6 ? 16.125 -0.682 4.66 1 34.78 6 LEU B N 1
ATOM 1632 C CA . LEU B 1 6 ? 14.82 -1.175 5.094 1 34.78 6 LEU B CA 1
ATOM 1633 C C . LEU B 1 6 ? 14.906 -1.768 6.496 1 34.78 6 LEU B C 1
ATOM 1635 O O . LEU B 1 6 ? 13.883 -1.989 7.145 1 34.78 6 LEU B O 1
ATOM 1639 N N . ALA B 1 7 ? 15.961 -2.689 6.852 1 34.59 7 ALA B N 1
ATOM 1640 C CA . ALA B 1 7 ? 16.219 -3.078 8.234 1 34.59 7 ALA B CA 1
ATOM 1641 C C . ALA B 1 7 ? 15.805 -1.979 9.203 1 34.59 7 ALA B C 1
ATOM 1643 O O . ALA B 1 7 ? 15.289 -2.262 10.289 1 34.59 7 ALA B O 1
ATOM 1644 N N . TRP B 1 8 ? 16.188 -0.812 8.938 1 34.75 8 TRP B N 1
ATOM 1645 C CA . TRP B 1 8 ? 16.141 0.431 9.703 1 34.75 8 TRP B CA 1
ATOM 1646 C C . TRP B 1 8 ? 14.703 0.839 10 1 34.75 8 TRP B C 1
ATOM 1648 O O . TRP B 1 8 ? 14.438 1.492 11.016 1 34.75 8 TRP B O 1
ATOM 1658 N N . LEU B 1 9 ? 13.766 0.418 9.266 1 38.06 9 LEU B N 1
ATOM 1659 C CA . LEU B 1 9 ? 12.43 0.971 9.484 1 38.06 9 LEU B CA 1
ATOM 1660 C C . LEU B 1 9 ? 11.852 0.48 10.805 1 38.06 9 LEU B C 1
ATOM 1662 O O . LEU B 1 9 ? 11.273 1.264 11.562 1 38.06 9 LEU B O 1
ATOM 1666 N N . GLN B 1 10 ? 11.656 -0.925 10.867 1 38.94 10 GLN B N 1
ATOM 1667 C CA . GLN B 1 10 ? 10.953 -1.392 12.062 1 38.94 10 GLN B CA 1
ATOM 1668 C C . GLN B 1 10 ? 11.75 -1.081 13.328 1 38.94 10 GLN B C 1
ATOM 1670 O O . GLN B 1 10 ? 11.172 -0.752 14.367 1 38.94 10 GLN B O 1
ATOM 1675 N N . GLU B 1 11 ? 12.922 -1.738 13.359 1 41.66 11 GLU B N 1
ATOM 1676 C CA . GLU B 1 11 ? 13.602 -1.55 14.641 1 41.66 11 GLU B CA 1
ATOM 1677 C C . GLU B 1 11 ? 13.414 -0.129 15.164 1 41.66 11 GLU B C 1
ATOM 1679 O O . GLU B 1 11 ? 13.281 0.081 16.375 1 41.66 11 GLU B O 1
ATOM 1684 N N . LYS B 1 12 ? 13.555 1.072 14.43 1 50.22 12 LYS B N 1
ATOM 1685 C CA . LYS B 1 12 ? 13.641 2.312 15.195 1 50.22 12 LYS B CA 1
ATOM 1686 C C . LYS B 1 12 ? 12.398 3.172 14.992 1 50.22 12 LYS B C 1
ATOM 1688 O O . LYS B 1 12 ? 12.438 4.184 14.289 1 50.22 12 LYS B O 1
ATOM 1693 N N . LEU B 1 13 ? 11.125 2.299 14.625 1 65 13 LEU B N 1
ATOM 1694 C CA . LEU B 1 13 ? 10.039 3.275 14.633 1 65 13 LEU B CA 1
ATOM 1695 C C . LEU B 1 13 ? 9.984 4.008 15.969 1 65 13 LEU B C 1
ATOM 1697 O O . LEU B 1 13 ? 9.516 3.453 16.969 1 65 13 LEU B O 1
ATOM 1701 N N . GLU B 1 14 ? 10.648 4.758 16.016 1 75.75 14 GLU B N 1
ATOM 1702 C CA . GLU B 1 14 ? 10.617 5.613 17.188 1 75.75 14 GLU B CA 1
ATOM 1703 C C . GLU B 1 14 ? 9.789 6.871 16.938 1 75.75 14 GLU B C 1
ATOM 1705 O O . GLU B 1 14 ? 10.023 7.586 15.969 1 75.75 14 GLU B O 1
ATOM 1710 N N . CYS B 1 15 ? 8.812 6.871 17.719 1 84 15 CYS B N 1
ATOM 1711 C CA . CYS B 1 15 ? 7.992 8.078 17.625 1 84 15 CYS B CA 1
ATOM 1712 C C . CYS B 1 15 ? 8.852 9.328 17.781 1 84 15 CYS B C 1
ATOM 1714 O O . CYS B 1 15 ? 9.617 9.453 18.734 1 84 15 CYS B O 1
ATOM 1716 N N . PRO B 1 16 ? 8.758 10.117 16.797 1 86.38 16 PRO B N 1
ATOM 1717 C CA . PRO B 1 16 ? 9.508 11.367 16.938 1 86.38 16 PRO B CA 1
ATOM 1718 C C . PRO B 1 16 ? 9 12.234 18.094 1 86.38 16 PRO B C 1
ATOM 1720 O O . PRO B 1 16 ? 7.898 12.008 18.594 1 86.38 16 PRO B O 1
ATOM 1723 N N . GLU B 1 17 ? 9.867 13.07 18.5 1 86.62 17 GLU B N 1
ATOM 1724 C CA . GLU B 1 17 ? 9.438 14.062 19.484 1 86.62 17 GLU B CA 1
ATOM 1725 C C . GLU B 1 17 ? 8.445 15.055 18.891 1 86.62 17 GLU B C 1
ATOM 1727 O O . GLU B 1 17 ? 8.523 15.367 17.688 1 86.62 17 GLU B O 1
ATOM 1732 N N . ARG B 1 18 ? 7.562 15.414 19.781 1 90.56 18 ARG B N 1
ATOM 1733 C CA . ARG B 1 18 ? 6.617 16.422 19.328 1 90.56 18 ARG B CA 1
ATOM 1734 C C . ARG B 1 18 ? 7.328 17.734 19.016 1 90.56 18 ARG B C 1
ATOM 1736 O O . ARG B 1 18 ? 8.305 18.094 19.672 1 90.56 18 ARG B O 1
ATOM 1743 N N . GLY B 1 19 ? 6.82 18.391 17.969 1 83.88 19 GLY B N 1
ATOM 1744 C CA . GLY B 1 19 ? 7.406 19.656 17.547 1 83.88 19 GLY B CA 1
ATOM 1745 C C . GLY B 1 19 ? 7.293 20.75 18.594 1 83.88 19 GLY B C 1
ATOM 1746 O O . GLY B 1 19 ? 6.73 20.531 19.672 1 83.88 19 GLY B O 1
ATOM 1747 N N . PRO B 1 20 ? 7.93 21.875 18.281 1 81.75 20 PRO B N 1
ATOM 1748 C CA . PRO B 1 20 ? 7.879 23.016 19.203 1 81.75 20 PRO B CA 1
ATOM 1749 C C . PRO B 1 20 ? 6.453 23.484 19.469 1 81.75 20 PRO B C 1
ATOM 1751 O O . PRO B 1 20 ? 6.18 24.062 20.531 1 81.75 20 PRO B O 1
ATOM 1754 N N . ASP B 1 21 ? 5.531 23.203 18.609 1 81.88 21 ASP B N 1
ATOM 1755 C CA . ASP B 1 21 ? 4.125 23.578 18.766 1 81.88 21 ASP B CA 1
ATOM 1756 C C . ASP B 1 21 ? 3.359 22.5 19.531 1 81.88 21 ASP B C 1
ATOM 1758 O O . ASP B 1 21 ? 2.143 22.594 19.688 1 81.88 21 ASP B O 1
ATOM 1762 N N . GLY B 1 22 ? 4.031 21.531 19.922 1 89.94 22 GLY B N 1
ATOM 1763 C CA . GLY B 1 22 ? 3.436 20.453 20.703 1 89.94 22 GLY B CA 1
ATOM 1764 C C . GLY B 1 22 ? 2.725 19.422 19.844 1 89.94 22 GLY B C 1
ATOM 1765 O O . GLY B 1 22 ? 1.93 18.625 20.359 1 89.94 22 GLY B O 1
ATOM 1766 N N . LYS B 1 23 ? 3.031 19.438 18.547 1 93 23 LYS B N 1
ATOM 1767 C CA . LYS B 1 23 ? 2.293 18.562 17.641 1 93 23 LYS B CA 1
ATOM 1768 C C . LYS B 1 23 ? 3.205 17.5 17.031 1 93 23 LYS B C 1
ATOM 1770 O O . LYS B 1 23 ? 4.426 17.672 17 1 93 23 LYS B O 1
ATOM 1775 N N . LEU B 1 24 ? 2.555 16.391 16.656 1 95.62 24 LEU B N 1
ATOM 1776 C CA . LEU B 1 24 ? 3.186 15.445 15.758 1 95.62 24 LEU B CA 1
ATOM 1777 C C . LEU B 1 24 ? 2.715 15.664 14.32 1 95.62 24 LEU B C 1
ATOM 1779 O O . LEU B 1 24 ? 1.679 16.281 14.094 1 95.62 24 LEU B O 1
ATOM 1783 N N . TYR B 1 25 ? 3.529 15.156 13.414 1 93.38 25 TYR B N 1
ATOM 1784 C CA . TYR B 1 25 ? 3.262 15.336 11.992 1 93.38 25 TYR B CA 1
ATOM 1785 C C . TYR B 1 25 ? 3.234 13.992 11.266 1 93.38 25 TYR B C 1
ATOM 1787 O O . TYR B 1 25 ? 4.051 13.117 11.547 1 93.38 25 TYR B O 1
ATOM 1795 N N . PHE B 1 26 ? 2.227 13.969 10.344 1 95.12 26 PHE B N 1
ATOM 1796 C CA . PHE B 1 26 ? 2.014 12.68 9.703 1 95.12 26 PHE B CA 1
ATOM 1797 C C . PHE B 1 26 ? 1.799 12.844 8.203 1 95.12 26 PHE B C 1
ATOM 1799 O O . PHE B 1 26 ? 1.478 13.938 7.734 1 95.12 26 PHE B O 1
ATOM 1806 N N . MET B 1 27 ? 2.004 11.797 7.535 1 93 27 MET B N 1
ATOM 1807 C CA . MET B 1 27 ? 1.512 11.617 6.172 1 93 27 MET B CA 1
ATOM 1808 C C . MET B 1 27 ? 0.574 10.414 6.09 1 93 27 MET B C 1
ATOM 1810 O O . MET B 1 27 ? 0.866 9.352 6.645 1 93 27 MET B O 1
ATOM 1814 N N . LEU B 1 28 ? -0.547 10.625 5.512 1 94.38 28 LEU B N 1
ATOM 1815 C CA . LEU B 1 28 ? -1.513 9.555 5.266 1 94.38 28 LEU B CA 1
ATOM 1816 C C . LEU B 1 28 ? -1.63 9.266 3.773 1 94.38 28 LEU B C 1
ATOM 1818 O O . LEU B 1 28 ? -1.993 10.141 2.99 1 94.38 28 LEU B O 1
ATOM 1822 N N . LYS B 1 29 ? -1.271 8.055 3.391 1 90.19 29 LYS B N 1
ATOM 1823 C CA . LYS B 1 29 ? -1.396 7.617 2.004 1 90.19 29 LYS B CA 1
ATOM 1824 C C . LYS B 1 29 ? -2.727 6.906 1.767 1 90.19 29 LYS B C 1
ATOM 1826 O O . LYS B 1 29 ? -3.051 5.938 2.457 1 90.19 29 LYS B O 1
ATOM 1831 N N . GLN B 1 30 ? -3.521 7.441 0.846 1 90.12 30 GLN B N 1
ATOM 1832 C CA . GLN B 1 30 ? -4.812 6.828 0.539 1 90.12 30 GLN B CA 1
ATOM 1833 C C . GLN B 1 30 ? -5.047 6.773 -0.967 1 90.12 30 GLN B C 1
ATOM 1835 O O . GLN B 1 30 ? -4.512 7.594 -1.716 1 90.12 30 GLN B O 1
ATOM 1840 N N . LYS B 1 31 ? -5.781 5.777 -1.326 1 88.69 31 LYS B N 1
ATOM 1841 C CA . LYS B 1 31 ? -6.285 5.742 -2.695 1 88.69 31 LYS B CA 1
ATOM 1842 C C . LYS B 1 31 ? -7.406 6.762 -2.891 1 88.69 31 LYS B C 1
ATOM 1844 O O . LYS B 1 31 ? -8.25 6.945 -2.008 1 88.69 31 LYS B O 1
ATOM 1849 N N . PRO B 1 32 ? -7.371 7.379 -4.07 1 86.56 32 PRO B N 1
ATOM 1850 C CA . PRO B 1 32 ? -8.406 8.383 -4.312 1 86.56 32 PRO B CA 1
ATOM 1851 C C . PRO B 1 32 ? -9.82 7.812 -4.223 1 86.56 32 PRO B C 1
ATOM 1853 O O . PRO B 1 32 ? -10.758 8.531 -3.877 1 86.56 32 PRO B O 1
ATOM 1856 N N . GLU B 1 33 ? -10.016 6.484 -4.461 1 85.56 33 GLU B N 1
ATOM 1857 C CA . GLU B 1 33 ? -11.305 5.816 -4.383 1 85.56 33 GLU B CA 1
ATOM 1858 C C . GLU B 1 33 ? -11.773 5.672 -2.936 1 85.56 33 GLU B C 1
ATOM 1860 O O . GLU B 1 33 ? -12.969 5.527 -2.672 1 85.56 33 GLU B O 1
ATOM 1865 N N . VAL B 1 34 ? -10.82 5.691 -2.051 1 89.19 34 VAL B N 1
ATOM 1866 C CA . VAL B 1 34 ? -11.109 5.469 -0.638 1 89.19 34 VAL B CA 1
ATOM 1867 C C . VAL B 1 34 ? -11.281 6.809 0.074 1 89.19 34 VAL B C 1
ATOM 1869 O O . VAL B 1 34 ? -12.234 6.996 0.833 1 89.19 34 VAL B O 1
ATOM 1872 N N . LEU B 1 35 ? -10.414 7.738 -0.175 1 91.31 35 LEU B N 1
ATOM 1873 C CA . LEU B 1 35 ? -10.438 9.062 0.44 1 91.31 35 LEU B CA 1
ATOM 1874 C C . LEU B 1 35 ? -9.859 10.109 -0.504 1 91.31 35 LEU B C 1
ATOM 1876 O O . LEU B 1 35 ? -8.742 9.945 -1.002 1 91.31 35 LEU B O 1
ATOM 1880 N N . SER B 1 36 ? -10.641 11.102 -0.78 1 85.56 36 SER B N 1
ATOM 1881 C CA . SER B 1 36 ? -10.188 12.227 -1.6 1 85.56 36 SER B CA 1
ATOM 1882 C C . SER B 1 36 ? -10.5 13.562 -0.934 1 85.56 36 SER B C 1
ATOM 1884 O O . SER B 1 36 ? -11.336 13.625 -0.032 1 85.56 36 SER B O 1
ATOM 1886 N N . VAL B 1 37 ? -9.758 14.523 -1.38 1 86.38 37 VAL B N 1
ATOM 1887 C CA . VAL B 1 37 ? -10 15.875 -0.885 1 86.38 37 VAL B CA 1
ATOM 1888 C C . VAL B 1 37 ? -11.438 16.281 -1.184 1 86.38 37 VAL B C 1
ATOM 1890 O O . VAL B 1 37 ? -12.109 16.891 -0.34 1 86.38 37 VAL B O 1
ATOM 1893 N N . GLU B 1 38 ? -11.898 15.969 -2.375 1 84.25 38 GLU B N 1
ATOM 1894 C CA . GLU B 1 38 ? -13.258 16.297 -2.777 1 84.25 38 GLU B CA 1
ATOM 1895 C C . GLU B 1 38 ? -14.281 15.648 -1.845 1 84.25 38 GLU B C 1
ATOM 1897 O O . GLU B 1 38 ? -15.273 16.281 -1.465 1 84.25 38 GLU B O 1
ATOM 1902 N N . ALA B 1 39 ? -14.016 14.461 -1.503 1 88 39 ALA B N 1
ATOM 1903 C CA . ALA B 1 39 ? -14.914 13.75 -0.592 1 88 39 ALA B CA 1
ATOM 1904 C C . ALA B 1 39 ? -14.93 14.414 0.784 1 88 39 ALA B C 1
ATOM 1906 O O . ALA B 1 39 ? -15.984 14.5 1.421 1 88 39 ALA B O 1
ATOM 1907 N N . MET B 1 40 ? -13.805 14.859 1.219 1 90.75 40 MET B N 1
ATOM 1908 C CA . MET B 1 40 ? -13.719 15.516 2.521 1 90.75 40 MET B CA 1
ATOM 1909 C C . MET B 1 40 ? -14.438 16.859 2.504 1 90.75 40 MET B C 1
ATOM 1911 O O . MET B 1 40 ? -15.109 17.219 3.473 1 90.75 40 MET B O 1
ATOM 1915 N N . GLU B 1 41 ? -14.281 17.562 1.395 1 85.94 41 GLU B N 1
ATOM 1916 C CA . GLU B 1 41 ? -14.953 18.844 1.246 1 85.94 41 GLU B CA 1
ATOM 1917 C C . GLU B 1 41 ? -16.469 18.688 1.355 1 85.94 41 GLU B C 1
ATOM 1919 O O . GLU B 1 41 ? -17.156 19.578 1.876 1 85.94 41 GLU B O 1
ATOM 1924 N N . GLY B 1 42 ? -16.953 17.609 0.892 1 91.12 42 GLY B N 1
ATOM 1925 C CA . GLY B 1 42 ? -18.391 17.375 0.899 1 91.12 42 GL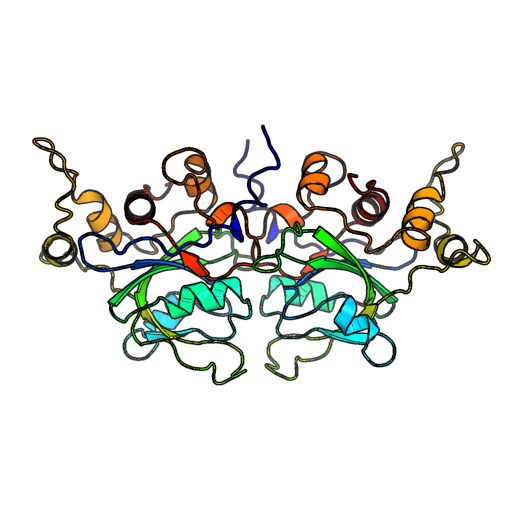Y B CA 1
ATOM 1926 C C . GLY B 1 42 ? -18.875 16.734 2.188 1 91.12 42 GLY B C 1
ATOM 1927 O O . GLY B 1 42 ? -20.094 16.641 2.414 1 91.12 42 GLY B O 1
ATOM 1928 N N . ALA B 1 43 ? -18.031 16.359 3.064 1 94.38 43 ALA B N 1
ATOM 1929 C CA . ALA B 1 43 ? -18.391 15.695 4.316 1 94.38 43 ALA B CA 1
ATOM 1930 C C . ALA B 1 43 ? -18.75 16.719 5.391 1 94.38 43 ALA B C 1
ATOM 1932 O O . ALA B 1 43 ? -18.328 17.875 5.32 1 94.38 43 ALA B O 1
ATOM 1933 N N . PRO B 1 44 ? -19.547 16.312 6.363 1 95.5 44 PRO B N 1
ATOM 1934 C CA . PRO B 1 44 ? -19.828 17.219 7.477 1 95.5 44 PRO B CA 1
ATOM 1935 C C . PRO B 1 44 ? -18.562 17.703 8.18 1 95.5 44 PRO B C 1
ATOM 1937 O O . PRO B 1 44 ? -17.734 16.891 8.578 1 95.5 44 PRO B O 1
ATOM 1940 N N . ASN B 1 45 ? -18.375 19.016 8.281 1 93.12 45 ASN B N 1
ATOM 1941 C CA . ASN B 1 45 ? -17.234 19.656 8.93 1 93.12 45 ASN B CA 1
ATOM 1942 C C . ASN B 1 45 ? -15.93 19.297 8.227 1 93.12 45 ASN B C 1
ATOM 1944 O O . ASN B 1 45 ? -14.867 19.312 8.852 1 93.12 45 ASN B O 1
ATOM 1948 N N . GLN B 1 46 ? -16.016 18.797 6.977 1 92.56 46 GLN B N 1
ATOM 1949 C CA . GLN B 1 46 ? -14.867 18.391 6.176 1 92.56 46 GLN B CA 1
ATOM 1950 C C . GLN B 1 46 ? -14.062 17.297 6.879 1 92.56 46 GLN B C 1
ATOM 1952 O O . GLN B 1 46 ? -12.836 17.281 6.812 1 92.56 46 GLN B O 1
ATOM 1957 N N . THR B 1 47 ? -14.82 16.547 7.707 1 95.75 47 THR B N 1
ATOM 1958 C CA . THR B 1 47 ? -14.203 15.516 8.531 1 95.75 47 THR B CA 1
ATOM 1959 C C . THR B 1 47 ? -14.648 14.125 8.086 1 95.75 47 THR B C 1
ATOM 1961 O O . THR B 1 47 ? -15.836 13.906 7.82 1 95.75 47 THR B O 1
ATOM 1964 N N . VAL B 1 48 ? -13.711 13.234 7.957 1 97.19 48 VAL B N 1
ATOM 1965 C CA . VAL B 1 48 ? -14.016 11.859 7.582 1 97.19 48 VAL B CA 1
ATOM 1966 C C . VAL B 1 48 ? -13.336 10.898 8.547 1 97.19 48 VAL B C 1
ATOM 1968 O O . VAL B 1 48 ? -12.336 11.25 9.188 1 97.19 48 VAL B O 1
ATOM 1971 N N . ARG B 1 49 ? -13.93 9.75 8.727 1 97.5 49 ARG B N 1
ATOM 1972 C CA . ARG B 1 49 ? -13.305 8.68 9.484 1 97.5 49 ARG B CA 1
ATOM 1973 C C . ARG B 1 49 ? -12.297 7.91 8.633 1 97.5 49 ARG B C 1
ATOM 1975 O O . ARG B 1 49 ? -12.633 7.453 7.535 1 97.5 49 ARG B O 1
ATOM 1982 N N . VAL B 1 50 ? -11.109 7.82 9.047 1 97.44 50 VAL B N 1
ATOM 1983 C CA . VAL B 1 50 ? -10.094 6.977 8.422 1 97.44 50 VAL B CA 1
ATOM 1984 C C . VAL B 1 50 ? -10.078 5.605 9.094 1 97.44 50 VAL B C 1
ATOM 1986 O O . VAL B 1 50 ? -9.812 5.496 10.289 1 97.44 50 VAL B O 1
ATOM 1989 N N . LYS B 1 51 ? -10.391 4.625 8.305 1 95.75 51 LYS B N 1
ATOM 1990 C CA . LYS B 1 51 ? -10.484 3.264 8.828 1 95.75 51 LYS B CA 1
ATOM 1991 C C . LYS B 1 51 ? -9.773 2.275 7.91 1 95.75 51 LYS B C 1
ATOM 1993 O O . LYS B 1 51 ? -9.148 2.672 6.926 1 95.75 51 LYS B O 1
ATOM 1998 N N . ASP B 1 52 ? -9.68 1.029 8.289 1 93.31 52 ASP B N 1
ATOM 1999 C CA . ASP B 1 52 ? -9.156 -0.077 7.488 1 93.31 52 ASP B CA 1
ATOM 2000 C C . ASP B 1 52 ? -7.648 0.055 7.289 1 93.31 52 ASP B C 1
ATOM 2002 O O . ASP B 1 52 ? -7.129 -0.278 6.223 1 93.31 52 ASP B O 1
ATOM 2006 N N . ILE B 1 53 ? -7.016 0.678 8.242 1 93.31 53 ILE B N 1
ATOM 2007 C CA . ILE B 1 53 ? -5.559 0.691 8.25 1 93.31 53 ILE B CA 1
ATOM 2008 C C . ILE B 1 53 ? -5.039 -0.562 8.953 1 93.31 53 ILE B C 1
ATOM 2010 O O . ILE B 1 53 ? -4.98 -0.614 10.188 1 93.31 53 ILE B O 1
ATOM 2014 N N . LYS B 1 54 ? -4.656 -1.562 8.141 1 89.19 54 LYS B N 1
ATOM 2015 C CA . LYS B 1 54 ? -4.43 -2.893 8.695 1 89.19 54 LYS B CA 1
ATOM 2016 C C . LYS B 1 54 ? -2.943 -3.246 8.688 1 89.19 54 LYS B C 1
ATOM 2018 O O . LYS B 1 54 ? -2.531 -4.195 8.016 1 89.19 54 LYS B O 1
ATOM 2023 N N . SER B 1 55 ? -2.139 -2.584 9.453 1 87 55 SER B N 1
ATOM 2024 C CA . SER B 1 55 ? -0.723 -2.863 9.672 1 87 55 SER B CA 1
ATOM 2025 C C . SER B 1 55 ? -0.308 -2.514 11.102 1 87 55 SER B C 1
ATOM 2027 O O . SER B 1 55 ? -0.755 -1.507 11.656 1 87 55 SER B O 1
ATOM 2029 N N . TYR B 1 56 ? 0.517 -3.324 11.711 1 85.88 56 TYR B N 1
ATOM 2030 C CA . TYR B 1 56 ? 0.966 -3.076 13.078 1 85.88 56 TYR B CA 1
ATOM 2031 C C . TYR B 1 56 ? 1.784 -1.792 13.156 1 85.88 56 TYR B C 1
ATOM 2033 O O . TYR B 1 56 ? 1.698 -1.054 14.141 1 85.88 56 TYR B O 1
ATOM 2041 N N . ALA B 1 57 ? 2.559 -1.565 12.133 1 84.62 57 ALA B N 1
ATOM 2042 C CA . ALA B 1 57 ? 3.336 -0.329 12.086 1 84.62 57 ALA B CA 1
ATOM 2043 C C . ALA B 1 57 ? 2.422 0.893 12.094 1 84.62 57 ALA B C 1
ATOM 2045 O O . ALA B 1 57 ? 2.619 1.821 12.875 1 84.62 57 ALA B O 1
ATOM 2046 N N . SER B 1 58 ? 1.428 0.851 11.273 1 89.81 58 SER B N 1
ATOM 2047 C CA . SER B 1 58 ? 0.495 1.972 11.219 1 89.81 58 SER B CA 1
ATOM 2048 C C . SER B 1 58 ? -0.272 2.115 12.523 1 89.81 58 SER B C 1
ATOM 2050 O O . SER B 1 58 ? -0.564 3.232 12.961 1 89.81 58 SER B O 1
ATOM 2052 N N . ARG B 1 59 ? -0.581 0.997 13.039 1 91.38 59 ARG B N 1
ATOM 2053 C CA . ARG B 1 59 ? -1.302 1.037 14.305 1 91.38 59 ARG B CA 1
ATOM 2054 C C . ARG B 1 59 ? -0.497 1.772 15.375 1 91.38 59 ARG B C 1
ATOM 2056 O O . ARG B 1 59 ? -1.04 2.6 16.109 1 91.38 59 ARG B O 1
ATOM 2063 N N . LYS B 1 60 ? 0.75 1.429 15.453 1 90.06 60 LYS B N 1
ATOM 2064 C CA . LYS B 1 60 ? 1.638 2.107 16.391 1 90.06 60 LYS B CA 1
ATOM 2065 C C . LYS B 1 60 ? 1.672 3.609 16.141 1 90.06 60 LYS B C 1
ATOM 2067 O O . LYS B 1 60 ? 1.635 4.41 17.078 1 90.06 60 LYS B O 1
ATOM 2072 N N . ILE B 1 61 ? 1.743 3.971 14.945 1 93.75 61 ILE B N 1
ATOM 2073 C CA . ILE B 1 61 ? 1.809 5.379 14.562 1 93.75 61 ILE B CA 1
ATOM 2074 C C . ILE B 1 61 ? 0.495 6.07 14.922 1 93.75 61 ILE B C 1
ATOM 2076 O O . ILE B 1 61 ? 0.497 7.145 15.531 1 93.75 61 ILE B O 1
ATOM 2080 N N . VAL B 1 62 ? -0.618 5.445 14.609 1 96.81 62 VAL B N 1
ATOM 2081 C CA . VAL B 1 62 ? -1.94 6.004 14.867 1 96.81 62 VAL B CA 1
ATOM 2082 C C . VAL B 1 62 ? -2.145 6.172 16.375 1 96.81 62 VAL B C 1
ATOM 2084 O O . VAL B 1 62 ? -2.729 7.16 16.828 1 96.81 62 VAL B O 1
ATOM 2087 N N . GLN B 1 63 ? -1.614 5.309 17.141 1 96.5 63 GLN B N 1
ATOM 2088 C CA . GLN B 1 63 ? -1.734 5.355 18.594 1 96.5 63 GLN B CA 1
ATOM 2089 C C . GLN B 1 63 ? -1.096 6.625 19.156 1 96.5 63 GLN B C 1
ATOM 2091 O O . GLN B 1 63 ? -1.487 7.102 20.219 1 96.5 63 GLN B O 1
ATOM 2096 N N . SER B 1 64 ? -0.173 7.168 18.469 1 96.81 64 SER B N 1
ATOM 2097 C CA . SER B 1 64 ? 0.552 8.336 18.953 1 96.81 64 SER B CA 1
ATOM 2098 C C . SER B 1 64 ? -0.183 9.625 18.609 1 96.81 64 SER B C 1
ATOM 2100 O O . SER B 1 64 ? 0.203 10.711 19.062 1 96.81 64 SER B O 1
ATOM 2102 N N . MET B 1 65 ? -1.248 9.516 17.828 1 97.81 65 MET B N 1
ATOM 2103 C CA . MET B 1 65 ? -1.955 10.695 17.344 1 97.81 65 MET B CA 1
ATOM 2104 C C . MET B 1 65 ? -2.746 11.359 18.453 1 97.81 65 MET B C 1
ATOM 2106 O O . MET B 1 65 ? -3.307 10.688 19.328 1 97.81 65 MET B O 1
ATOM 2110 N N . GLN B 1 66 ? -2.76 12.633 18.453 1 97 66 GLN B N 1
ATOM 2111 C CA . GLN B 1 66 ? -3.633 13.461 19.281 1 97 66 GLN B CA 1
ATOM 2112 C C . GLN B 1 66 ? -4.414 14.453 18.438 1 97 66 GLN B C 1
ATOM 2114 O O . GLN B 1 66 ? -3.969 14.844 17.359 1 97 66 GLN B O 1
ATOM 2119 N N . GLU B 1 67 ? -5.586 14.773 19.016 1 96.81 67 GLU B N 1
ATOM 2120 C CA . GLU B 1 67 ? -6.367 15.789 18.328 1 96.81 67 GLU B CA 1
ATOM 2121 C C . GLU B 1 67 ? -5.535 17.047 18.078 1 96.81 67 GLU B C 1
ATOM 2123 O O . GLU B 1 67 ? -4.82 17.516 18.984 1 96.81 67 GLU B O 1
ATOM 2128 N N . GLY B 1 68 ? -5.559 17.484 16.859 1 93.25 68 GLY B N 1
ATOM 2129 C CA . GLY B 1 68 ? -4.828 18.703 16.531 1 93.25 68 GLY B CA 1
ATOM 2130 C C . GLY B 1 68 ? -3.533 18.438 15.781 1 93.25 68 GLY B C 1
ATOM 2131 O O . GLY B 1 68 ? -2.967 19.344 15.172 1 93.25 68 GLY B O 1
ATOM 2132 N N . ASP B 1 69 ? -3.045 17.188 15.828 1 95.12 69 ASP B N 1
ATOM 2133 C CA . ASP B 1 69 ? -1.856 16.844 15.047 1 95.12 69 ASP B CA 1
ATOM 2134 C C . ASP B 1 69 ? -2.104 17.047 13.555 1 95.12 69 ASP B C 1
ATOM 2136 O O . ASP B 1 69 ? -3.242 16.953 13.094 1 95.12 69 ASP B O 1
ATOM 2140 N N . GLU B 1 70 ? -1.04 17.312 12.812 1 92.19 70 GLU B N 1
ATOM 2141 C CA . GLU B 1 70 ? -1.182 17.656 11.398 1 92.19 70 GLU B CA 1
ATOM 2142 C C . GLU B 1 70 ? -0.85 16.453 10.508 1 92.19 70 GLU B C 1
ATOM 2144 O O . GLU B 1 70 ? 0.055 15.68 10.82 1 92.19 70 GLU B O 1
ATOM 2149 N N . VAL B 1 71 ? -1.62 16.391 9.453 1 94 71 VAL B N 1
ATOM 2150 C CA . VAL B 1 71 ? -1.488 15.25 8.547 1 94 71 VAL B CA 1
ATOM 2151 C C . VAL B 1 71 ? -1.478 15.734 7.102 1 94 71 VAL B C 1
ATOM 2153 O O . VAL B 1 71 ? -2.361 16.484 6.688 1 94 71 VAL B O 1
ATOM 2156 N N . LEU B 1 72 ? -0.466 15.352 6.352 1 91.56 72 LEU B N 1
ATOM 2157 C CA . LEU B 1 72 ? -0.476 15.539 4.906 1 91.56 72 LEU B CA 1
ATOM 2158 C C . LEU B 1 72 ? -1.136 14.352 4.207 1 91.56 72 LEU B C 1
ATOM 2160 O O . LEU B 1 72 ? -0.773 13.203 4.457 1 91.56 72 LEU B O 1
ATOM 2164 N N . LEU B 1 73 ? -2.143 14.625 3.395 1 91.69 73 LEU B N 1
ATOM 2165 C CA . LEU B 1 73 ? -2.799 13.578 2.623 1 91.69 73 LEU B CA 1
ATOM 2166 C C . LEU B 1 73 ? -2.062 13.328 1.31 1 91.69 73 LEU B C 1
ATOM 2168 O O . LEU B 1 73 ? -1.838 14.258 0.534 1 91.69 73 LEU B O 1
ATOM 2172 N N . TYR B 1 74 ? -1.684 12.109 1.131 1 89.31 74 TYR B N 1
ATOM 2173 C CA . TYR B 1 74 ? -1.039 11.641 -0.091 1 89.31 74 TYR B CA 1
ATOM 2174 C C . TYR B 1 74 ? -1.953 10.695 -0.861 1 89.31 74 TYR B C 1
ATOM 2176 O O . TYR B 1 74 ? -2.451 9.711 -0.305 1 89.31 74 TYR B O 1
ATOM 2184 N N . GLN B 1 75 ? -2.146 11.016 -2.127 1 86 75 GLN B N 1
ATOM 2185 C CA . GLN B 1 75 ? -3.008 10.148 -2.926 1 86 75 GLN B CA 1
ATOM 2186 C C . GLN B 1 75 ? -2.229 9.492 -4.062 1 86 75 GLN B C 1
ATOM 2188 O O . GLN B 1 75 ? -1.42 10.148 -4.727 1 86 75 GLN B O 1
ATOM 2193 N N . THR B 1 76 ? -2.531 8.211 -4.18 1 80 76 THR B N 1
ATOM 2194 C CA . THR B 1 76 ? -1.925 7.469 -5.277 1 80 76 THR B CA 1
ATOM 2195 C C . THR B 1 76 ? -2.605 7.805 -6.602 1 80 76 THR B C 1
ATOM 2197 O O . THR B 1 76 ? -3.385 8.758 -6.68 1 80 76 THR B O 1
ATOM 2200 N N . VAL B 1 77 ? -2.246 7.07 -7.648 1 65.12 77 VAL B N 1
ATOM 2201 C CA . VAL B 1 77 ? -2.703 7.387 -8.992 1 65.12 77 VAL B CA 1
ATOM 2202 C C . VAL B 1 77 ? -4.152 6.945 -9.172 1 65.12 77 VAL B C 1
ATOM 2204 O O . VAL B 1 77 ? -4.562 5.91 -8.633 1 65.12 77 VAL B O 1
ATOM 2207 N N . LYS B 1 78 ? -4.953 7.969 -9.656 1 61.12 78 LYS B N 1
ATOM 2208 C CA . LYS B 1 78 ? -6.273 7.586 -10.148 1 61.12 78 LYS B CA 1
ATOM 2209 C C . LYS B 1 78 ? -6.172 6.828 -11.461 1 61.12 78 LYS B C 1
ATOM 2211 O O . LYS B 1 78 ? -5.328 7.148 -12.305 1 61.12 78 LYS B O 1
ATOM 2216 N N . PRO B 1 79 ? -6.961 5.711 -11.547 1 52.31 79 PRO B N 1
ATOM 2217 C CA . PRO B 1 79 ? -6.969 5.094 -12.875 1 52.31 79 PRO B CA 1
ATOM 2218 C C . PRO B 1 79 ? -7.402 6.062 -13.977 1 52.31 79 PRO B C 1
ATOM 2220 O O . PRO B 1 79 ? -8.289 6.891 -13.758 1 52.31 79 PRO B O 1
ATOM 2223 N N . ASN B 1 80 ? -6.781 5.957 -15.039 1 53.12 80 ASN B N 1
ATOM 2224 C CA . ASN B 1 80 ? -7.121 6.738 -16.219 1 53.12 80 ASN B CA 1
ATOM 2225 C C . ASN B 1 80 ? -6.891 8.234 -15.992 1 53.12 80 ASN B C 1
ATOM 2227 O O . ASN B 1 80 ? -7.523 9.07 -16.641 1 53.12 80 ASN B O 1
ATOM 2231 N N . SER B 1 81 ? -6.32 8.477 -14.836 1 58.28 81 SER B N 1
ATOM 2232 C CA . SER B 1 81 ? -6.047 9.891 -14.633 1 58.28 81 SER B CA 1
ATOM 2233 C C . SER B 1 81 ? -4.598 10.227 -14.961 1 58.28 81 SER B C 1
ATOM 2235 O O . SER B 1 81 ? -3.709 9.391 -14.805 1 58.28 81 SER B O 1
ATOM 2237 N N . LYS B 1 82 ? -4.527 11.258 -15.695 1 60.12 82 LYS B N 1
ATOM 2238 C CA . LYS B 1 82 ? -3.211 11.828 -15.984 1 60.12 82 LYS B CA 1
ATOM 2239 C C . LYS B 1 82 ? -2.596 12.445 -14.734 1 60.12 82 LYS B C 1
ATOM 2241 O O . LYS B 1 82 ? -1.487 12.984 -14.781 1 60.12 82 LYS B O 1
ATOM 2246 N N . GLU B 1 83 ? -3.357 12.188 -13.68 1 66.38 83 GLU B N 1
ATOM 2247 C CA . GLU B 1 83 ? -2.844 12.844 -12.484 1 66.38 83 GLU B CA 1
ATOM 2248 C C . GLU B 1 83 ? -1.741 12.016 -11.836 1 66.38 83 GLU B C 1
ATOM 2250 O O . GLU B 1 83 ? -1.84 10.789 -11.758 1 66.38 83 GLU B O 1
ATOM 2255 N N . GLN B 1 84 ? -0.679 12.664 -11.508 1 73.19 84 GLN B N 1
ATOM 2256 C CA . GLN B 1 84 ? 0.448 12.031 -10.828 1 73.19 84 GLN B CA 1
ATOM 2257 C C . GLN B 1 84 ? 0.176 11.883 -9.336 1 73.19 84 GLN B C 1
ATOM 2259 O O . GLN B 1 84 ? -0.508 12.719 -8.742 1 73.19 84 GLN B O 1
ATOM 2264 N N . PRO B 1 85 ? 0.623 10.766 -8.805 1 81.94 85 PRO B N 1
ATOM 2265 C CA . PRO B 1 85 ? 0.516 10.648 -7.352 1 81.94 85 PRO B CA 1
ATOM 2266 C C . PRO B 1 85 ? 1.224 11.781 -6.613 1 81.94 85 PRO B C 1
ATOM 2268 O O . PRO B 1 85 ? 2.193 12.344 -7.125 1 81.94 85 PRO B O 1
ATOM 2271 N N . GLY B 1 86 ? 0.672 12.078 -5.477 1 83.62 86 GLY B N 1
A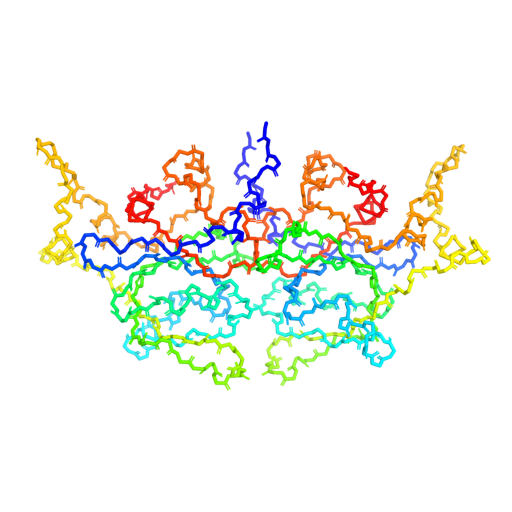TOM 2272 C CA . GLY B 1 86 ? 1.299 13.148 -4.715 1 83.62 86 GLY B CA 1
ATOM 2273 C C . GLY B 1 86 ? 0.45 13.633 -3.553 1 83.62 86 GLY B C 1
ATOM 2274 O O . GLY B 1 86 ? -0.55 13 -3.203 1 83.62 86 GLY B O 1
ATOM 2275 N N . LEU B 1 87 ? 0.987 14.664 -2.904 1 87 87 LEU B N 1
ATOM 2276 C CA . LEU B 1 87 ? 0.265 15.312 -1.812 1 87 87 LEU B CA 1
ATOM 2277 C C . LEU B 1 87 ? -0.915 16.125 -2.342 1 87 87 LEU B C 1
ATOM 2279 O O . LEU B 1 87 ? -0.769 16.891 -3.297 1 87 87 LEU B O 1
ATOM 2283 N N . THR B 1 88 ? -2.062 15.922 -1.687 1 85.62 88 THR B N 1
ATOM 2284 C CA . THR B 1 88 ? -3.262 16.547 -2.236 1 85.62 88 THR B CA 1
ATOM 2285 C C . THR B 1 88 ? -3.938 17.438 -1.191 1 85.62 88 THR B C 1
ATOM 2287 O O . THR B 1 88 ? -4.801 18.25 -1.524 1 85.62 88 THR B O 1
ATOM 2290 N N . GLY B 1 89 ? -3.482 17.25 0.112 1 85.12 89 GLY B N 1
ATOM 2291 C CA . GLY B 1 89 ? -4.203 18.047 1.097 1 85.12 89 GLY B CA 1
ATOM 2292 C C . GLY B 1 89 ? -3.496 18.125 2.436 1 85.12 89 GLY B C 1
ATOM 2293 O O . GLY B 1 89 ? -2.654 17.281 2.748 1 85.12 89 GLY B O 1
ATOM 2294 N N . LEU B 1 90 ? -3.801 19.188 3.127 1 88.12 90 LEU B N 1
ATOM 2295 C CA . LEU B 1 90 ? -3.408 19.359 4.52 1 88.12 90 LEU B CA 1
ATOM 2296 C C . LEU B 1 90 ? -4.582 19.078 5.457 1 88.12 90 LEU B C 1
ATOM 2298 O O . LEU B 1 90 ? -5.672 19.625 5.266 1 88.12 90 LEU B O 1
ATOM 2302 N N . CYS B 1 91 ? -4.305 18.266 6.441 1 91.44 91 CYS B N 1
ATOM 2303 C CA . CYS B 1 91 ? -5.367 17.859 7.352 1 91.44 91 CYS B CA 1
ATOM 2304 C C . CYS B 1 91 ? -4.906 17.953 8.805 1 91.44 91 CYS B C 1
ATOM 2306 O O . CYS B 1 91 ? -3.725 18.172 9.07 1 91.44 91 CYS B O 1
ATOM 2308 N N . CYS B 1 92 ? -5.879 17.828 9.633 1 93.62 92 CYS B N 1
ATOM 2309 C CA . CYS B 1 92 ? -5.633 17.75 11.07 1 93.62 92 CYS B CA 1
ATOM 2310 C C . CYS B 1 92 ? -6.383 16.562 11.68 1 93.62 92 CYS B C 1
ATOM 2312 O O . CYS B 1 92 ? -7.488 16.234 11.25 1 93.62 92 CYS B O 1
ATOM 2314 N N . VAL B 1 93 ? -5.766 15.969 12.656 1 97 93 VAL B N 1
ATOM 2315 C CA . VAL B 1 93 ? -6.434 14.906 13.406 1 97 93 VAL B CA 1
ATOM 2316 C C . VAL B 1 93 ? -7.59 15.5 14.211 1 97 93 VAL B C 1
ATOM 2318 O O . VAL B 1 93 ? -7.406 16.469 14.961 1 97 93 VAL B O 1
ATOM 2321 N N . ALA B 1 94 ? -8.75 14.922 14.078 1 97.5 94 ALA B N 1
ATOM 2322 C CA . ALA B 1 94 ? -9.938 15.523 14.672 1 97.5 94 ALA B CA 1
ATOM 2323 C C . ALA B 1 94 ? -10.461 14.672 15.828 1 97.5 94 ALA B C 1
ATOM 2325 O O . ALA B 1 94 ? -11.484 15 16.438 1 97.5 94 ALA B O 1
ATOM 2326 N N . SER B 1 95 ? -9.828 13.547 16.156 1 97.69 95 SER B N 1
ATOM 2327 C CA . SER B 1 95 ? -10.203 12.703 17.281 1 97.69 95 SER B CA 1
ATOM 2328 C C . SER B 1 95 ? -9.008 11.906 17.797 1 97.69 95 SER B C 1
ATOM 2330 O O . SER B 1 95 ? -8.031 11.703 17.062 1 97.69 95 SER B O 1
ATOM 2332 N N . ALA B 1 96 ? -9.141 11.461 19.016 1 97.62 96 ALA B N 1
ATOM 2333 C CA . ALA B 1 96 ? -8.234 10.414 19.484 1 97.62 96 ALA B CA 1
ATOM 2334 C C . ALA B 1 96 ? -8.484 9.102 18.75 1 97.62 96 ALA B C 1
ATOM 2336 O O . ALA B 1 96 ? -9.586 8.859 18.25 1 97.62 96 ALA B O 1
ATOM 2337 N N . PRO B 1 97 ? -7.395 8.281 18.703 1 98.38 97 PRO B N 1
ATOM 2338 C CA . PRO B 1 97 ? -7.605 6.977 18.062 1 98.38 97 PRO B CA 1
ATOM 2339 C C . PRO B 1 97 ? -8.625 6.121 18.812 1 98.38 97 PRO B C 1
ATOM 2341 O O . PRO B 1 97 ? -8.719 6.199 20.047 1 98.38 97 PRO B O 1
ATOM 2344 N N . TYR B 1 98 ? -9.383 5.363 18.141 1 98.56 98 TYR B N 1
ATOM 2345 C CA . TYR B 1 98 ? -10.367 4.453 18.719 1 98.56 98 TYR B CA 1
ATOM 2346 C C . TYR B 1 98 ? -10.453 3.166 17.906 1 98.56 98 TYR B C 1
ATOM 2348 O O . TYR B 1 98 ? -9.922 3.09 16.797 1 98.56 98 TYR B O 1
ATOM 2356 N N . PRO B 1 99 ? -11.016 2.113 18.422 1 98.19 99 PRO B N 1
ATOM 2357 C CA . PRO B 1 99 ? -11.094 0.855 17.672 1 98.19 99 PRO B CA 1
ATOM 2358 C C . PRO B 1 99 ? -11.859 0.996 16.359 1 98.19 99 PRO B C 1
ATOM 2360 O O . PRO B 1 99 ? -12.914 1.635 16.328 1 98.19 99 PRO B O 1
ATOM 2363 N N . ASP B 1 100 ? -11.312 0.467 15.258 1 97.31 100 ASP B N 1
ATOM 2364 C CA . ASP B 1 100 ? -11.953 0.493 13.953 1 97.31 100 ASP B CA 1
ATOM 2365 C C . ASP B 1 100 ? -13.297 -0.234 13.984 1 97.31 100 ASP B C 1
ATOM 2367 O O . ASP B 1 100 ? -13.367 -1.4 14.375 1 97.31 100 ASP B O 1
ATOM 2371 N N . PRO B 1 101 ? -14.367 0.385 13.562 1 95.31 101 PRO B N 1
ATOM 2372 C CA . PRO B 1 101 ? -15.688 -0.249 13.594 1 95.31 101 PRO B CA 1
ATOM 2373 C C . PRO B 1 101 ? -15.781 -1.461 12.664 1 95.31 101 PRO B C 1
ATOM 2375 O O . PRO B 1 101 ? -16.609 -2.346 12.883 1 95.31 101 PRO B O 1
ATOM 2378 N N . THR B 1 102 ? -14.953 -1.531 11.586 1 91.12 102 THR B N 1
ATOM 2379 C CA . THR B 1 102 ? -14.969 -2.639 10.633 1 91.12 102 THR B CA 1
ATOM 2380 C C . THR B 1 102 ? -14.227 -3.846 11.203 1 91.12 102 THR B C 1
ATOM 2382 O O . THR B 1 102 ? -14.633 -4.988 10.992 1 91.12 102 THR B O 1
ATOM 2385 N N . ASP B 1 103 ? -13.148 -3.621 11.883 1 91.88 103 ASP B N 1
ATOM 2386 C CA . ASP B 1 103 ? -12.297 -4.633 12.508 1 91.88 103 ASP B CA 1
ATOM 2387 C C . ASP B 1 103 ? -11.602 -4.082 13.742 1 91.88 103 ASP B C 1
ATOM 2389 O O . ASP B 1 103 ? -10.609 -3.355 13.633 1 91.88 103 ASP B O 1
ATOM 2393 N N . GLY B 1 104 ? -12.07 -4.426 14.914 1 94.38 104 GLY B N 1
ATOM 2394 C CA . GLY B 1 104 ? -11.641 -3.883 16.188 1 94.38 104 GLY B CA 1
ATOM 2395 C C . GLY B 1 104 ? -10.172 -4.133 16.469 1 94.38 104 GLY B C 1
ATOM 2396 O O . GLY B 1 104 ? -9.594 -3.535 17.391 1 94.38 104 GLY B O 1
ATOM 2397 N N . LYS B 1 105 ? -9.547 -5.035 15.734 1 92.62 105 LYS B N 1
ATOM 2398 C CA . LYS B 1 105 ? -8.117 -5.297 15.867 1 92.62 105 LYS B CA 1
ATOM 2399 C C . LYS B 1 105 ? -7.297 -4.062 15.508 1 92.62 105 LYS B C 1
ATOM 2401 O O . LYS B 1 105 ? -6.215 -3.854 16.047 1 92.62 105 LYS B O 1
ATOM 2406 N N . TRP B 1 106 ? -7.879 -3.271 14.68 1 95.62 106 TRP B N 1
ATOM 2407 C CA . TRP B 1 106 ? -7.164 -2.109 14.156 1 95.62 106 TRP B CA 1
ATOM 2408 C C . TRP B 1 106 ? -7.734 -0.818 14.742 1 95.62 106 TRP B C 1
ATOM 2410 O O . TRP B 1 106 ? -8.664 -0.85 15.547 1 95.62 106 TRP B O 1
ATOM 2420 N N . LEU B 1 107 ? -7.062 0.332 14.43 1 97.44 107 LEU B N 1
ATOM 2421 C CA . LEU B 1 107 ? -7.492 1.629 14.945 1 97.44 107 LEU B CA 1
ATOM 2422 C C . LEU B 1 107 ? -8 2.521 13.82 1 97.44 107 LEU B C 1
ATOM 2424 O O . LEU B 1 107 ? -7.566 2.387 12.672 1 97.44 107 LEU B O 1
ATOM 2428 N N . ALA B 1 108 ? -8.906 3.33 14.18 1 98.25 108 ALA B N 1
ATOM 2429 C CA . ALA B 1 108 ? -9.43 4.387 13.312 1 98.25 108 ALA B CA 1
ATOM 2430 C C . ALA B 1 108 ? -9.25 5.758 13.953 1 98.25 108 ALA B C 1
ATOM 2432 O O . ALA B 1 108 ? -8.906 5.859 15.133 1 98.25 108 ALA B O 1
ATOM 2433 N N . PHE B 1 109 ? -9.32 6.785 13.172 1 98.5 109 PHE B N 1
ATOM 2434 C CA . PHE B 1 109 ? -9.297 8.164 13.633 1 98.5 109 PHE B CA 1
ATOM 2435 C C . PHE B 1 109 ? -10.039 9.078 12.664 1 98.5 109 PHE B C 1
ATOM 2437 O O . PHE B 1 109 ? -10.281 8.711 11.516 1 98.5 109 PHE B O 1
ATOM 2444 N N . ASP B 1 110 ? -10.43 10.234 13.18 1 98.44 110 ASP B N 1
ATOM 2445 C CA . ASP B 1 110 ? -11.109 11.203 12.328 1 98.44 110 ASP B CA 1
ATOM 2446 C C . ASP B 1 110 ? -10.133 12.242 11.789 1 98.44 110 ASP B C 1
ATOM 2448 O O . ASP B 1 110 ? -9.242 12.703 12.508 1 98.44 110 ASP B O 1
ATOM 2452 N N . LEU B 1 111 ? -10.25 12.516 10.539 1 97.75 111 LEU B N 1
ATOM 2453 C CA . LEU B 1 111 ? -9.383 13.438 9.82 1 97.75 111 LEU B CA 1
ATOM 2454 C C . LEU B 1 111 ? -10.172 14.609 9.25 1 97.75 111 LEU B C 1
ATOM 2456 O O . LEU B 1 111 ? -11.188 14.414 8.578 1 97.75 111 LEU B O 1
ATOM 2460 N N . ARG B 1 112 ? -9.742 15.781 9.5 1 95.19 112 ARG B N 1
ATOM 2461 C CA . ARG B 1 112 ? -10.414 16.984 9.016 1 95.19 112 ARG B CA 1
ATOM 2462 C C . ARG B 1 112 ? -9.555 17.719 8 1 95.19 112 ARG B C 1
ATOM 2464 O O . ARG B 1 112 ? -8.352 17.906 8.211 1 95.19 112 ARG B O 1
ATOM 2471 N N . LEU B 1 113 ? -10.203 18.047 6.859 1 91.44 113 LEU B N 1
ATOM 2472 C CA . LEU B 1 113 ? -9.516 18.859 5.855 1 91.44 113 LEU B CA 1
ATOM 2473 C C . LEU B 1 113 ? -9.328 20.281 6.344 1 91.44 113 LEU B C 1
ATOM 2475 O O . LEU B 1 113 ? -10.258 20.906 6.867 1 91.44 113 LEU B O 1
ATOM 2479 N N . GLU B 1 114 ? -8.117 20.656 6.281 1 82.06 114 GLU B N 1
ATOM 2480 C CA . GLU B 1 114 ? -7.852 22.047 6.672 1 82.06 114 GLU B CA 1
ATOM 2481 C C . GLU B 1 114 ? -8.008 22.984 5.488 1 82.06 114 GLU B C 1
ATOM 2483 O O . GLU B 1 114 ? -7.621 22.656 4.367 1 82.06 114 GLU B O 1
ATOM 2488 N N . GLU B 1 115 ? -9.062 23.859 5.527 1 60.91 115 GLU B N 1
ATOM 2489 C CA . GLU B 1 115 ? -9.336 24.844 4.484 1 60.91 115 GLU B CA 1
ATOM 2490 C C . GLU B 1 115 ? -8.086 25.641 4.133 1 60.91 115 GLU B C 1
ATOM 2492 O O . GLU B 1 115 ? -7.242 25.891 4.996 1 60.91 115 GLU B O 1
ATOM 2497 N N . PRO B 1 116 ? -7.988 25.656 2.713 1 49.34 116 PRO B N 1
ATOM 2498 C CA . PRO B 1 116 ? -6.934 26.625 2.371 1 49.34 116 PRO B CA 1
ATOM 2499 C C . PRO B 1 116 ? -7.113 27.969 3.072 1 49.34 116 PRO B C 1
ATOM 2501 O O . PRO B 1 116 ? -8.242 28.375 3.367 1 49.34 116 PRO B O 1
ATOM 2504 N N . PHE B 1 117 ? -6.289 28.25 3.945 1 39.88 117 PHE B N 1
ATOM 2505 C CA . PHE B 1 117 ? -6.453 29.578 4.543 1 39.88 117 PHE B CA 1
ATOM 2506 C C . PHE B 1 117 ? -6.852 30.594 3.49 1 39.88 117 PHE B C 1
ATOM 2508 O O . PHE B 1 117 ? -6.223 30.688 2.434 1 39.88 117 PHE B O 1
ATOM 2515 N N . ASP B 1 118 ? -8.016 30.75 3.232 1 39.38 118 ASP B N 1
ATOM 2516 C CA . ASP B 1 118 ? -8.383 31.953 2.488 1 39.38 118 ASP B CA 1
ATOM 2517 C C . ASP B 1 118 ? -7.59 33.156 2.98 1 39.38 118 ASP B C 1
ATOM 2519 O O . ASP B 1 118 ? -7.645 33.5 4.164 1 39.38 118 ASP B O 1
ATOM 2523 N N . SER B 1 119 ? -6.344 33.375 2.521 1 36.44 119 SER B N 1
ATOM 2524 C CA . SER B 1 119 ? -5.723 34.656 2.803 1 36.44 119 SER B CA 1
ATOM 2525 C C . SER B 1 119 ? -6.711 35.812 2.59 1 36.44 119 SER B C 1
ATOM 2527 O O . SER B 1 119 ? -6.312 36.938 2.238 1 36.44 119 SER B O 1
ATOM 2529 N N . GLU B 1 120 ? -7.992 35.781 2.475 1 36.94 120 GLU B N 1
ATOM 2530 C CA . GLU B 1 120 ? -8.297 37.219 2.438 1 36.94 120 GLU B CA 1
ATOM 2531 C C . GLU B 1 120 ? -7.469 38 3.459 1 36.94 120 GLU B C 1
ATOM 2533 O O . GLU B 1 120 ? -6.922 39.062 3.148 1 36.94 120 GLU B O 1
ATOM 2538 N N . ASP B 1 121 ? -7.727 37.938 4.871 1 35.41 121 ASP B N 1
ATOM 2539 C CA . ASP B 1 121 ? -6.887 38.75 5.746 1 35.41 121 ASP B CA 1
ATOM 2540 C C . ASP B 1 121 ? -5.559 38.062 6.035 1 35.41 121 ASP B C 1
ATOM 2542 O O . ASP B 1 121 ? -4.758 38.531 6.836 1 35.41 121 ASP B O 1
ATOM 2546 N N . GLY B 1 122 ? -4.625 37.562 5.145 1 36.53 122 GLY B N 1
ATOM 2547 C CA . GLY B 1 122 ? -3.229 37.156 5.16 1 36.53 122 GLY B CA 1
ATOM 2548 C C . GLY B 1 122 ? -2.826 36.438 6.434 1 36.53 122 GLY B C 1
ATOM 2549 O O . GLY B 1 122 ? -1.653 36.125 6.629 1 36.53 122 GLY B O 1
ATOM 2550 N N . ALA B 1 123 ? -3.357 36.562 7.582 1 33.38 123 ALA B N 1
ATOM 2551 C CA . ALA B 1 123 ? -2.914 36.469 8.969 1 33.38 123 ALA B CA 1
ATOM 2552 C C . ALA B 1 123 ? -3.01 35.031 9.469 1 33.38 123 ALA B C 1
ATOM 2554 O O . ALA B 1 123 ? -2.428 34.688 10.5 1 33.38 123 ALA B O 1
ATOM 2555 N N . GLY B 1 124 ? -3.83 34.125 9.016 1 34.06 124 GLY B N 1
ATOM 2556 C CA . GLY B 1 124 ? -4.223 33.094 9.93 1 34.06 124 GLY B CA 1
ATOM 2557 C C . GLY B 1 124 ? -3.203 31.969 10.031 1 34.06 124 GLY B C 1
ATOM 2558 O O . GLY B 1 124 ? -2.895 31.5 11.125 1 34.06 124 GLY B O 1
ATOM 2559 N N . LEU B 1 125 ? -2.973 31.188 8.93 1 40.94 125 LEU B N 1
ATOM 2560 C CA . LEU B 1 125 ? -2.031 30.109 9.234 1 40.94 125 LEU B CA 1
ATOM 2561 C C . LEU B 1 125 ? -0.688 30.688 9.688 1 40.94 125 LEU B C 1
ATOM 2563 O O . LEU B 1 125 ? 0.136 29.969 10.25 1 40.94 125 LEU B O 1
ATOM 2567 N N . HIS B 1 126 ? -0.323 31.891 9.148 1 36.91 126 HIS B N 1
ATOM 2568 C CA . HIS B 1 126 ? 0.877 32.625 9.539 1 36.91 126 HIS B CA 1
ATOM 2569 C C . HIS B 1 126 ? 0.945 32.812 11.047 1 36.91 126 HIS B C 1
ATOM 2571 O O . HIS B 1 126 ? 2.025 32.75 11.641 1 36.91 126 HIS B O 1
ATOM 2577 N N . GLU B 1 127 ? -0.197 33.344 11.586 1 37.59 127 GLU B N 1
ATOM 2578 C CA . GLU B 1 127 ? -0.154 33.656 13.016 1 37.59 127 GLU B CA 1
ATOM 2579 C C . GLU B 1 127 ? -0.01 32.375 13.844 1 37.59 127 GLU B C 1
ATOM 2581 O O . GLU B 1 127 ? 0.444 32.438 14.984 1 37.59 127 GLU B O 1
ATOM 2586 N N . ARG B 1 128 ? -0.51 31.266 13.375 1 38.78 128 ARG B N 1
ATOM 2587 C CA . ARG B 1 128 ? -0.479 30.156 14.32 1 38.78 128 ARG B CA 1
ATOM 2588 C C . ARG B 1 128 ? 0.904 29.516 14.367 1 38.78 128 ARG B C 1
ATOM 2590 O O . ARG B 1 128 ? 1.272 28.891 15.367 1 38.78 128 ARG B O 1
ATOM 2597 N N . ARG B 1 129 ? 1.565 29.25 13.188 1 39.22 129 ARG B N 1
ATOM 2598 C CA . ARG B 1 129 ? 2.873 28.609 13.289 1 39.22 129 ARG B CA 1
ATOM 2599 C C . ARG B 1 129 ? 3.979 29.656 13.438 1 39.22 129 ARG B C 1
ATOM 2601 O O . ARG B 1 129 ? 4.395 30.266 12.445 1 39.22 129 ARG B O 1
ATOM 2608 N N . SER B 1 130 ? 4.023 30.5 14.328 1 35.38 130 SER B N 1
ATOM 2609 C CA . SER B 1 130 ? 5.305 31.094 14.703 1 35.38 130 SER B CA 1
ATOM 2610 C C . SER B 1 130 ? 6.418 30.062 14.703 1 35.38 130 SER B C 1
ATOM 2612 O O . SER B 1 130 ? 6.504 29.234 15.625 1 35.38 130 SER B O 1
ATOM 2614 N N . PHE B 1 131 ? 6.684 29.344 13.719 1 32.69 131 PHE B N 1
ATOM 2615 C CA . PHE B 1 131 ? 7.969 28.656 13.719 1 32.69 131 PHE B CA 1
ATOM 2616 C C . PHE B 1 131 ? 9.062 29.547 14.305 1 32.69 131 PHE B C 1
ATOM 2618 O O . PHE B 1 131 ? 9.508 30.5 13.656 1 32.69 131 PHE B O 1
ATOM 2625 N N . LYS B 1 132 ? 9.125 29.828 15.523 1 33.5 132 LYS B N 1
ATOM 2626 C CA . LYS B 1 132 ? 10.391 30.188 16.156 1 33.5 132 LYS B CA 1
ATOM 2627 C C . LYS B 1 132 ? 11.516 29.266 15.711 1 33.5 132 LYS B C 1
ATOM 2629 O O . LYS B 1 132 ? 11.562 28.094 16.125 1 33.5 132 LYS B O 1
ATOM 2634 N N . GLY B 1 133 ? 11.672 28.672 14.508 1 33.62 133 GLY B N 1
ATOM 2635 C CA . GLY B 1 133 ? 12.992 28.125 14.258 1 33.62 133 GLY B CA 1
ATOM 2636 C C . GLY B 1 133 ? 14.109 29.031 14.758 1 33.62 133 GLY B C 1
ATOM 2637 O O . GLY B 1 133 ? 13.891 30.219 15.016 1 33.62 133 GLY B O 1
ATOM 2638 N N . HIS B 1 134 ? 15.227 28.5 15.297 1 31.88 134 HIS B N 1
ATOM 2639 C CA . HIS B 1 134 ? 16.531 29.031 15.68 1 31.88 134 HIS B CA 1
ATOM 2640 C C . HIS B 1 134 ? 17.094 29.953 14.602 1 31.88 134 HIS B C 1
ATOM 2642 O O . HIS B 1 134 ? 18.25 30.359 14.664 1 31.88 134 HIS B O 1
ATOM 2648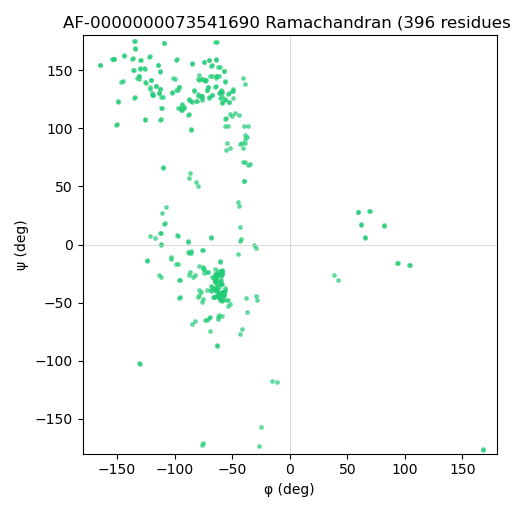 N N . SER B 1 135 ? 16.812 30.328 13.352 1 28.81 135 SER B N 1
ATOM 2649 C CA . SER B 1 135 ? 17.688 31.453 13.031 1 28.81 135 SER B CA 1
ATOM 2650 C C . SER B 1 135 ? 17.641 32.531 14.109 1 28.81 135 SER B C 1
ATOM 2652 O O . SER B 1 135 ? 16.625 32.688 14.781 1 28.81 135 SER B O 1
ATOM 2654 N N . SER B 1 136 ? 18.734 33.156 14.719 1 30.81 136 SER B N 1
ATOM 2655 C CA . SER B 1 136 ? 19.141 34.562 14.648 1 30.81 136 SER B CA 1
ATOM 2656 C C . SER B 1 136 ? 18.375 35.312 13.57 1 30.81 136 SER B C 1
ATOM 2658 O O . SER B 1 136 ? 17.141 35.281 13.547 1 30.81 136 SER B O 1
ATOM 2660 N N . GLY B 1 137 ? 19.031 35.969 12.344 1 30.81 137 GLY B N 1
ATOM 2661 C CA . GLY B 1 13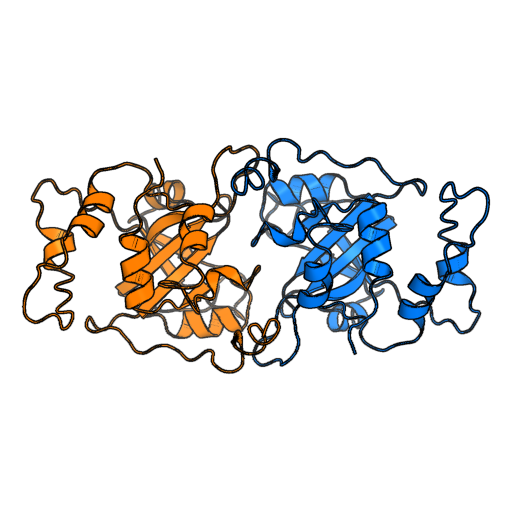7 ? 18.641 36.969 11.391 1 30.81 137 GLY B CA 1
ATOM 2662 C C . GLY B 1 137 ? 17.453 36.594 10.547 1 30.81 137 GLY B C 1
ATOM 2663 O O . GLY B 1 137 ? 16.5 37.344 10.414 1 30.81 137 GLY B O 1
ATOM 2664 N N . GLY B 1 138 ? 17.609 35.812 9.281 1 31.42 138 GLY B N 1
ATOM 2665 C CA . GLY B 1 138 ? 16.797 35.938 8.086 1 31.42 138 GLY B CA 1
ATOM 2666 C C . GLY B 1 138 ? 15.43 35.281 8.227 1 31.42 138 GLY B C 1
ATOM 2667 O O . GLY B 1 138 ? 15.266 34.344 9.008 1 31.42 138 GLY B O 1
ATOM 2668 N N . ALA B 1 139 ? 14.25 36 7.973 1 31.77 139 ALA B N 1
ATOM 2669 C CA . ALA B 1 139 ? 12.812 35.844 7.805 1 31.77 139 ALA B CA 1
ATOM 2670 C C . ALA B 1 139 ? 12.484 34.531 7.074 1 31.77 139 ALA B C 1
ATOM 2672 O O . ALA B 1 139 ? 12.969 34.312 5.969 1 31.77 139 ALA B O 1
ATOM 2673 N N . VAL B 1 140 ? 12.672 33.469 7.578 1 34.72 140 VAL B N 1
ATOM 2674 C CA . VAL B 1 140 ? 12.18 32.312 6.82 1 34.72 140 VAL B CA 1
ATOM 2675 C C . VAL B 1 140 ? 10.844 32.656 6.172 1 34.72 140 VAL B C 1
ATOM 2677 O O . VAL B 1 140 ? 9.906 33.094 6.859 1 34.72 140 VAL B O 1
ATOM 2680 N N . PRO B 1 141 ? 10.758 33.125 4.863 1 35.12 141 PRO B N 1
ATOM 2681 C CA . PRO B 1 141 ? 9.586 33.625 4.121 1 35.12 141 PRO B CA 1
ATOM 2682 C C . PRO B 1 141 ? 8.375 32.688 4.277 1 35.12 141 PRO B C 1
ATOM 2684 O O . PRO B 1 141 ? 8.531 31.484 4.406 1 35.12 141 PRO B O 1
ATOM 2687 N N . CYS B 1 142 ? 7.316 33.094 4.926 1 34.25 142 CYS B N 1
ATOM 2688 C CA . CYS B 1 142 ? 5.891 32.781 5.039 1 34.25 142 CYS B CA 1
ATOM 2689 C C . CYS B 1 142 ? 5.34 32.25 3.721 1 34.25 142 CYS B C 1
ATOM 2691 O O . CYS B 1 142 ? 4.133 32.062 3.584 1 34.25 142 CYS B O 1
ATOM 2693 N N . TYR B 1 143 ? 6.207 32.188 2.779 1 35.41 143 TYR B N 1
ATOM 2694 C CA . TYR B 1 143 ? 5.719 31.891 1.44 1 35.41 143 TYR B CA 1
ATOM 2695 C C . TYR B 1 143 ? 5.059 30.516 1.4 1 35.41 143 TYR B C 1
ATOM 2697 O O . TYR B 1 143 ? 4.105 30.297 0.65 1 35.41 143 TYR B O 1
ATOM 2705 N N . ALA B 1 144 ? 5.605 29.625 2.117 1 38.72 144 ALA B N 1
ATOM 2706 C CA . ALA B 1 144 ? 5.145 28.266 1.907 1 38.72 144 ALA B CA 1
ATOM 2707 C C . ALA B 1 144 ? 3.664 28.125 2.252 1 38.72 144 ALA B C 1
ATOM 2709 O O . ALA B 1 144 ? 2.92 27.422 1.553 1 38.72 144 ALA B O 1
ATOM 2710 N N . LEU B 1 145 ? 3.211 28.766 3.361 1 41.25 145 LEU B N 1
ATOM 2711 C CA . LEU B 1 145 ? 1.814 28.781 3.783 1 41.25 145 LEU B CA 1
ATOM 2712 C C . LEU B 1 145 ? 0.95 29.516 2.768 1 41.25 145 LEU B C 1
ATOM 2714 O O . LEU B 1 145 ? -0.226 29.188 2.592 1 41.25 145 LEU B O 1
ATOM 2718 N N . LEU B 1 146 ? 1.542 30.609 2.234 1 38.38 146 LEU B N 1
ATOM 2719 C CA . LEU B 1 146 ? 0.844 31.375 1.209 1 38.38 146 LEU B CA 1
ATOM 2720 C C . LEU B 1 146 ? 0.437 30.484 0.043 1 38.38 146 LEU B C 1
ATOM 2722 O O . LEU B 1 146 ? -0.633 30.672 -0.542 1 38.38 146 LEU B O 1
ATOM 2726 N N . ARG B 1 147 ? 1.354 29.766 -0.354 1 39.72 147 ARG B N 1
ATOM 2727 C CA . ARG B 1 147 ? 1.05 28.984 -1.547 1 39.72 147 ARG B CA 1
ATOM 2728 C C . ARG B 1 147 ? -0.059 27.969 -1.271 1 39.72 147 ARG B C 1
ATOM 2730 O O . ARG B 1 147 ? -0.782 27.578 -2.186 1 39.72 147 ARG B O 1
ATOM 2737 N N . TYR B 1 148 ? -0.16 27.469 -0.116 1 42.94 148 TYR B N 1
ATOM 2738 C CA . TYR B 1 148 ? -1.338 26.656 0.149 1 42.94 148 TYR B CA 1
ATOM 2739 C C . TYR B 1 148 ? -2.615 27.469 -0.016 1 42.94 148 TYR B C 1
ATOM 2741 O O . TYR B 1 148 ? -3.637 26.938 -0.472 1 42.94 148 TYR B O 1
ATOM 2749 N N . ALA B 1 149 ? -2.705 28.734 0.446 1 39 149 ALA B N 1
ATOM 2750 C CA . ALA B 1 149 ? -3.887 29.578 0.412 1 39 149 ALA B CA 1
ATOM 2751 C C . ALA B 1 149 ? -4.344 29.828 -1.022 1 39 149 ALA B C 1
ATOM 2753 O O . ALA B 1 149 ? -5.543 29.953 -1.286 1 39 149 ALA B O 1
ATOM 2754 N N . ASN B 1 150 ? -3.541 30.406 -1.825 1 38.72 150 ASN B N 1
ATOM 2755 C CA . ASN B 1 150 ? -4.094 30.875 -3.088 1 38.72 150 ASN B CA 1
ATOM 2756 C C . ASN B 1 150 ? -4.387 29.734 -4.043 1 38.72 150 ASN B C 1
ATOM 2758 O O . ASN B 1 150 ? -5.238 29.859 -4.93 1 38.72 150 ASN B O 1
ATOM 2762 N N . ALA B 1 151 ? -3.42 28.969 -4.555 1 42 151 ALA B N 1
ATOM 2763 C CA . ALA B 1 151 ? -3.643 28.125 -5.719 1 42 151 ALA B CA 1
ATOM 2764 C C . ALA B 1 151 ? -4.359 26.828 -5.328 1 42 151 ALA B C 1
ATOM 2766 O O . ALA B 1 151 ? -4.223 26.359 -4.199 1 42 151 ALA B O 1
ATOM 2767 N N . ARG B 1 152 ? -5.57 26.484 -6.141 1 46.06 152 ARG B N 1
ATOM 2768 C CA . ARG B 1 152 ? -6.281 25.219 -6.246 1 46.06 152 ARG B CA 1
ATOM 2769 C C . ARG B 1 152 ? -5.367 24.047 -5.906 1 46.06 152 ARG B C 1
ATOM 2771 O O . ARG B 1 152 ? -4.156 24.219 -5.766 1 46.06 152 ARG B O 1
ATOM 2778 N N . PRO B 1 153 ? -5.715 22.812 -6.418 1 49.62 153 PRO B N 1
ATOM 2779 C CA . PRO B 1 153 ? -5.367 21.578 -5.707 1 49.62 153 PRO B CA 1
ATOM 2780 C C . PRO B 1 153 ? -3.873 21.484 -5.395 1 49.62 153 PRO B C 1
ATOM 2782 O O . PRO B 1 153 ? -3.043 21.594 -6.301 1 49.62 153 PRO B O 1
ATOM 2785 N N . TRP B 1 154 ? -3.406 22.047 -4.238 1 56.28 154 TRP B N 1
ATOM 2786 C CA . TRP B 1 154 ? -2.035 21.812 -3.801 1 56.28 154 TRP B CA 1
ATOM 2787 C C . TRP B 1 154 ? -1.627 20.359 -4.066 1 56.28 154 TRP B C 1
ATOM 2789 O O . TRP B 1 154 ? -2.352 19.438 -3.713 1 56.28 154 TRP B O 1
ATOM 2799 N N . ARG B 1 155 ? -0.866 20.25 -5.148 1 68.06 155 ARG B N 1
ATOM 2800 C CA . ARG B 1 155 ? -0.388 18.906 -5.449 1 68.06 155 ARG B CA 1
ATOM 2801 C C . ARG B 1 155 ? 1.13 18.891 -5.598 1 68.06 155 ARG B C 1
ATOM 2803 O O . ARG B 1 155 ? 1.7 19.703 -6.32 1 68.06 155 ARG B O 1
ATOM 2810 N N . ILE B 1 156 ? 1.783 18.312 -4.605 1 78.12 156 ILE B N 1
ATOM 2811 C CA . ILE B 1 156 ? 3.199 18 -4.766 1 78.12 156 ILE B CA 1
ATOM 2812 C C . ILE B 1 156 ? 3.355 16.562 -5.254 1 78.12 156 ILE B C 1
ATOM 2814 O O . ILE B 1 156 ? 3.018 15.609 -4.535 1 78.12 156 ILE B O 1
ATOM 2818 N N . THR B 1 157 ? 3.875 16.5 -6.418 1 80.69 157 THR B N 1
ATOM 2819 C CA . THR B 1 157 ? 3.934 15.188 -7.043 1 80.69 157 THR B CA 1
ATOM 2820 C C . THR B 1 157 ? 5.027 14.336 -6.406 1 80.69 157 THR B C 1
ATOM 2822 O O . THR B 1 157 ? 5.938 14.859 -5.762 1 80.69 157 THR B O 1
ATOM 2825 N N . LEU B 1 158 ? 4.859 13.078 -6.539 1 79.62 158 LEU B N 1
ATOM 2826 C CA . LEU B 1 158 ? 5.859 12.125 -6.066 1 79.62 158 LEU B CA 1
ATOM 2827 C C . LEU B 1 158 ? 7.219 12.406 -6.699 1 79.62 158 LEU B C 1
ATOM 2829 O O . LEU B 1 158 ? 8.242 12.367 -6.02 1 79.62 158 LEU B O 1
ATOM 2833 N N . ASN B 1 159 ? 7.195 12.734 -7.961 1 77.94 159 ASN B N 1
ATOM 2834 C CA . ASN B 1 159 ? 8.438 13.016 -8.672 1 77.94 159 ASN B CA 1
ATOM 2835 C C . ASN B 1 159 ? 9.172 14.211 -8.055 1 77.94 159 ASN B C 1
ATOM 2837 O O . ASN B 1 159 ? 10.398 14.188 -7.926 1 77.94 159 ASN B O 1
ATOM 2841 N N . ASN B 1 160 ? 8.406 15.172 -7.77 1 82.19 160 ASN B N 1
ATOM 2842 C CA . ASN B 1 160 ? 8.984 16.359 -7.148 1 82.19 160 ASN B CA 1
ATOM 2843 C C . ASN B 1 160 ? 9.562 16.047 -5.77 1 82.19 160 ASN B C 1
ATOM 2845 O O . ASN B 1 160 ? 10.641 16.531 -5.418 1 82.19 160 ASN B O 1
ATOM 2849 N N . MET B 1 161 ? 8.93 15.266 -5.012 1 84.69 161 MET B N 1
ATOM 2850 C CA . MET B 1 161 ? 9.383 14.898 -3.674 1 84.69 161 MET B CA 1
ATOM 2851 C C . MET B 1 161 ? 10.641 14.039 -3.746 1 84.69 161 MET B C 1
ATOM 2853 O O . MET B 1 161 ? 11.531 14.172 -2.904 1 84.69 161 MET B O 1
ATOM 2857 N N . LYS B 1 162 ? 10.719 13.195 -4.758 1 81.88 162 LYS B N 1
ATOM 2858 C CA . LYS B 1 162 ? 11.836 12.266 -4.902 1 81.88 162 LYS B CA 1
ATOM 2859 C C . LYS B 1 162 ? 13.148 13.008 -5.121 1 81.88 162 LYS B C 1
ATOM 2861 O O . LYS B 1 162 ? 14.219 12.508 -4.766 1 81.88 162 LYS B O 1
ATOM 2866 N N . LYS B 1 163 ? 13.039 14.156 -5.68 1 84.5 163 LYS B N 1
ATOM 2867 C CA . LYS B 1 163 ? 14.227 14.969 -5.895 1 84.5 163 LYS B CA 1
ATOM 2868 C C . LYS B 1 163 ? 14.922 15.289 -4.574 1 84.5 163 LYS B C 1
ATOM 2870 O O . LYS B 1 163 ? 16.125 15.57 -4.551 1 84.5 163 LYS B O 1
ATOM 2875 N N . TYR B 1 164 ? 14.164 15.219 -3.523 1 86.19 164 TYR B N 1
ATOM 2876 C CA . TYR B 1 164 ? 14.688 15.625 -2.227 1 86.19 164 TYR B CA 1
ATOM 2877 C C . TYR B 1 164 ? 14.812 14.438 -1.288 1 86.19 164 TYR B C 1
ATOM 2879 O O . TYR B 1 164 ? 15.023 14.602 -0.084 1 86.19 164 TYR B O 1
ATOM 2887 N N . GLU B 1 165 ? 14.633 13.203 -1.834 1 84.44 165 GLU B N 1
ATOM 2888 C CA . GLU B 1 165 ? 14.625 11.977 -1.051 1 84.44 165 GLU B CA 1
ATOM 2889 C C . GLU B 1 165 ? 15.953 11.781 -0.321 1 84.44 165 GLU B C 1
ATOM 2891 O O . GLU B 1 165 ? 15.984 11.25 0.794 1 84.44 165 GLU B O 1
ATOM 2896 N N . LYS B 1 166 ? 17.016 12.203 -0.938 1 84.06 166 LYS B N 1
ATOM 2897 C CA . LYS B 1 166 ? 18.328 11.977 -0.363 1 84.06 166 LYS B CA 1
ATOM 2898 C C . LYS B 1 166 ? 18.812 13.203 0.412 1 84.06 166 LYS B C 1
ATOM 2900 O O . LYS B 1 166 ? 19.953 13.234 0.879 1 84.06 166 LYS B O 1
ATOM 2905 N N . ALA B 1 167 ? 18.047 14.219 0.63 1 89.38 167 ALA B N 1
ATOM 2906 C CA . ALA B 1 167 ? 18.422 15.445 1.33 1 89.38 167 ALA B CA 1
ATOM 2907 C C . ALA B 1 167 ? 17.391 15.789 2.408 1 89.38 167 ALA B C 1
ATOM 2909 O O . ALA B 1 167 ? 17.359 15.148 3.459 1 89.38 167 ALA B O 1
ATOM 2910 N N . GLU B 1 168 ? 16.516 16.797 2.082 1 84.19 168 GLU B N 1
ATOM 2911 C CA . GLU B 1 168 ? 15.586 17.312 3.082 1 84.19 168 GLU B CA 1
ATOM 2912 C C . GLU B 1 168 ? 14.602 16.234 3.543 1 84.19 168 GLU B C 1
ATOM 2914 O O . GLU B 1 168 ? 14.086 16.297 4.66 1 84.19 168 GLU B O 1
ATOM 2919 N N . LEU B 1 169 ? 14.391 15.258 2.711 1 86.88 169 LEU B N 1
ATOM 2920 C CA . LEU B 1 169 ? 13.406 14.234 3.035 1 86.88 169 LEU B CA 1
ATOM 2921 C C . LEU B 1 169 ? 14.086 12.906 3.365 1 86.88 169 LEU B C 1
ATOM 2923 O O . LEU B 1 169 ? 13.445 11.852 3.334 1 86.88 169 LEU B O 1
ATOM 2927 N N . ARG B 1 170 ? 15.312 13.055 3.641 1 84.25 170 ARG B N 1
ATOM 2928 C CA . ARG B 1 170 ? 16.062 11.852 4.008 1 84.25 170 ARG B CA 1
ATOM 2929 C C . ARG B 1 170 ? 15.445 11.188 5.238 1 84.25 170 ARG B C 1
ATOM 2931 O O . ARG B 1 170 ? 15.141 11.859 6.223 1 84.25 170 ARG B O 1
ATOM 2938 N N . GLY B 1 171 ? 15.211 9.852 5.129 1 77 171 GLY B N 1
ATOM 2939 C CA . GLY B 1 171 ? 14.68 9.117 6.266 1 77 171 GLY B CA 1
ATOM 2940 C C . GLY B 1 171 ? 13.172 9 6.25 1 77 171 GLY B C 1
ATOM 2941 O O . GLY B 1 171 ? 12.594 8.258 7.039 1 77 171 GLY B O 1
ATOM 2942 N N . ALA B 1 172 ? 12.578 9.859 5.414 1 77.94 172 ALA B N 1
ATOM 2943 C CA . ALA B 1 172 ? 11.133 9.734 5.305 1 77.94 172 ALA B CA 1
ATOM 2944 C C . ALA B 1 172 ? 10.734 8.352 4.793 1 77.94 172 ALA B C 1
ATOM 2946 O O . ALA B 1 172 ? 11.32 7.852 3.826 1 77.94 172 ALA B O 1
ATOM 2947 N N . THR B 1 173 ? 9.828 7.73 5.469 1 72.62 173 THR B N 1
ATOM 2948 C CA . THR B 1 173 ? 9.406 6.375 5.129 1 72.62 173 THR B CA 1
ATOM 2949 C C . THR B 1 173 ? 8.508 6.379 3.896 1 72.62 173 THR B C 1
ATOM 2951 O O . THR B 1 173 ? 8.148 5.316 3.381 1 72.62 173 THR B O 1
ATOM 2954 N N . LEU B 1 174 ? 8.172 7.535 3.381 1 70.5 174 LEU B N 1
ATOM 2955 C CA . LEU B 1 174 ? 7.273 7.699 2.242 1 70.5 174 LEU B CA 1
ATOM 2956 C C . LEU B 1 174 ? 7.809 6.969 1.017 1 70.5 174 LEU B C 1
ATOM 2958 O O . LEU B 1 174 ? 7.031 6.453 0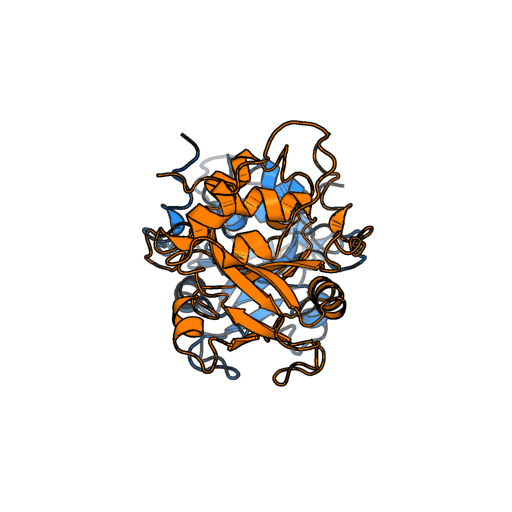.208 1 70.5 174 LEU B O 1
ATOM 2962 N N . PHE B 1 175 ? 9.102 6.758 0.95 1 66.38 175 PHE B N 1
ATOM 2963 C CA . PHE B 1 175 ? 9.703 6.258 -0.281 1 66.38 175 PHE B CA 1
ATOM 2964 C C . PHE B 1 175 ? 10.031 4.773 -0.157 1 66.38 175 PHE B C 1
ATOM 2966 O O . PHE B 1 175 ? 10.32 4.109 -1.155 1 66.38 175 PHE B O 1
ATOM 2973 N N . SER B 1 176 ? 10 4.211 0.939 1 60.19 176 SER B N 1
ATOM 2974 C CA . SER B 1 176 ? 10.539 2.863 1.096 1 60.19 176 SER B CA 1
ATOM 2975 C C . SER B 1 176 ? 9.422 1.859 1.38 1 60.19 176 SER B C 1
ATOM 2977 O O . SER B 1 176 ? 9.562 0.669 1.09 1 60.19 176 SER B O 1
ATOM 2979 N N . ASN B 1 177 ? 8.414 2.309 1.948 1 60.97 177 ASN B N 1
ATOM 2980 C CA . ASN B 1 177 ? 7.422 1.313 2.338 1 60.97 177 ASN B CA 1
ATOM 2981 C C . ASN B 1 177 ? 6.145 1.447 1.517 1 60.97 177 ASN B C 1
ATOM 2983 O O . ASN B 1 177 ? 5.332 2.344 1.761 1 60.97 177 ASN B O 1
ATOM 2987 N N . GLN B 1 178 ? 5.98 0.434 0.617 1 67 178 GLN B N 1
ATOM 2988 C CA . GLN B 1 178 ? 4.957 0.551 -0.415 1 67 178 GLN B CA 1
ATOM 2989 C C . GLN B 1 178 ? 3.562 0.345 0.169 1 67 178 GLN B C 1
ATOM 2991 O O . GLN B 1 178 ? 2.592 0.939 -0.305 1 67 178 GLN B O 1
ATOM 2996 N N . MET B 1 179 ? 3.461 -0.34 1.246 1 74.38 179 MET B N 1
ATOM 2997 C CA . MET B 1 179 ? 2.082 -0.602 1.65 1 74.38 179 MET B CA 1
ATOM 2998 C C . MET B 1 179 ? 1.78 0.039 3 1 74.38 179 MET B C 1
ATOM 3000 O O . MET B 1 179 ? 0.652 -0.039 3.49 1 74.38 179 MET B O 1
ATOM 3004 N N . LEU B 1 180 ? 2.701 0.807 3.549 1 80.5 180 LEU B N 1
ATOM 3005 C CA . LEU B 1 180 ? 2.449 1.529 4.789 1 80.5 180 LEU B CA 1
ATOM 3006 C C . LEU B 1 180 ? 1.58 2.756 4.539 1 80.5 180 LEU B C 1
ATOM 3008 O O . LEU B 1 180 ? 1.94 3.623 3.738 1 80.5 180 LEU B O 1
ATOM 3012 N N . GLN B 1 181 ? 0.539 2.873 5.277 1 89.12 181 GLN B N 1
ATOM 3013 C CA . GLN B 1 181 ? -0.445 3.898 4.949 1 89.12 181 GLN B CA 1
ATOM 3014 C C . GLN B 1 181 ? -0.22 5.164 5.77 1 89.12 181 GLN B C 1
ATOM 3016 O O . GLN B 1 181 ? -0.538 6.266 5.32 1 89.12 181 GLN B O 1
ATOM 3021 N N . VAL B 1 182 ? 0.293 4.973 6.969 1 92.62 182 VAL B N 1
ATOM 3022 C CA . VAL B 1 182 ? 0.506 6.129 7.832 1 92.62 182 VAL B CA 1
ATOM 3023 C C . VAL B 1 182 ? 1.982 6.23 8.211 1 92.62 182 VAL B C 1
ATOM 3025 O O . VAL B 1 182 ? 2.604 5.23 8.578 1 92.62 182 VAL B O 1
ATOM 3028 N N . HIS B 1 183 ? 2.516 7.469 8.102 1 90.44 183 HIS B N 1
ATOM 3029 C CA . HIS B 1 183 ? 3.932 7.715 8.352 1 90.44 183 HIS B CA 1
ATOM 3030 C C . HIS B 1 183 ? 4.125 8.898 9.297 1 90.44 183 HIS B C 1
ATOM 3032 O O . HIS B 1 183 ? 3.412 9.898 9.203 1 90.44 183 HIS B O 1
ATOM 3038 N N . TRP B 1 184 ? 5.129 8.719 10.148 1 92.88 184 TRP B N 1
ATOM 3039 C CA . TRP B 1 184 ? 5.602 9.891 10.883 1 92.88 184 TRP B CA 1
ATOM 3040 C C . TRP B 1 184 ? 6.445 10.789 9.992 1 92.88 184 TRP B C 1
ATOM 3042 O O . TRP B 1 184 ? 7.184 10.305 9.125 1 92.88 184 TRP B O 1
ATOM 3052 N N . LEU B 1 185 ? 6.316 12.031 10.164 1 91.44 185 LEU B N 1
ATOM 3053 C CA . LEU B 1 185 ? 7.23 13.016 9.602 1 91.44 185 LEU B CA 1
ATOM 3054 C C . LEU B 1 185 ? 7.875 13.852 10.711 1 91.44 185 LEU B C 1
ATOM 3056 O O . LEU B 1 185 ? 7.219 14.195 11.695 1 91.44 185 LEU B O 1
ATOM 3060 N N . THR B 1 186 ? 9.094 14.133 10.523 1 89 186 THR B N 1
ATOM 3061 C CA . THR B 1 186 ? 9.68 15.125 11.414 1 89 186 THR B CA 1
ATOM 3062 C C . THR B 1 186 ? 9.125 16.516 11.125 1 89 186 THR B C 1
ATOM 3064 O O . THR B 1 186 ? 8.625 16.766 10.023 1 89 186 THR B O 1
ATOM 3067 N N . PRO B 1 187 ? 9.281 17.344 12.18 1 86.75 187 PRO B N 1
ATOM 3068 C CA . PRO B 1 187 ? 8.844 18.719 11.906 1 86.75 187 PRO B CA 1
ATOM 3069 C C . PRO B 1 187 ? 9.547 19.328 10.695 1 86.75 187 PRO B C 1
ATOM 3071 O O . PRO B 1 187 ? 8.914 20.031 9.906 1 86.75 187 PRO B O 1
ATOM 3074 N N . GLY B 1 188 ? 10.82 19.031 10.57 1 84.31 188 GLY B N 1
ATOM 3075 C CA . GLY B 1 188 ? 11.57 19.531 9.438 1 84.31 188 GLY B CA 1
ATOM 3076 C C . GLY B 1 188 ? 11.07 18.984 8.102 1 84.31 188 GLY B C 1
ATOM 3077 O O . GLY B 1 188 ? 10.945 19.734 7.137 1 84.31 188 GLY B O 1
ATOM 3078 N N . GLN B 1 189 ? 10.805 17.75 7.992 1 87.19 189 GLN B N 1
ATOM 3079 C CA . GLN B 1 189 ? 10.281 17.141 6.777 1 87.19 189 GLN B CA 1
ATOM 3080 C C . GLN B 1 189 ? 8.914 17.703 6.422 1 87.19 189 GLN B C 1
ATOM 3082 O O . GLN B 1 189 ? 8.641 18 5.258 1 87.19 189 GLN B O 1
ATOM 3087 N N . PHE B 1 190 ? 8.094 17.812 7.418 1 88 190 PHE B N 1
ATOM 3088 C CA . PHE B 1 190 ? 6.75 18.328 7.23 1 88 190 PHE B CA 1
ATOM 3089 C C . PHE B 1 190 ? 6.793 19.75 6.66 1 88 190 PHE B C 1
ATOM 3091 O O . PHE B 1 190 ? 6.145 20.031 5.652 1 88 190 PHE B O 1
ATOM 3098 N N . ASP B 1 191 ? 7.605 20.547 7.262 1 82.12 191 ASP B N 1
ATOM 3099 C CA . ASP B 1 191 ? 7.754 21.922 6.809 1 82.12 191 ASP B CA 1
ATOM 3100 C C . ASP B 1 191 ? 8.289 21.984 5.379 1 82.12 191 ASP B C 1
ATOM 3102 O O . ASP B 1 191 ? 7.809 22.781 4.566 1 82.12 191 ASP B O 1
ATOM 3106 N N . PHE B 1 192 ? 9.227 21.219 5.129 1 83.06 192 PHE B N 1
ATOM 3107 C CA . PHE B 1 192 ? 9.836 21.203 3.803 1 83.06 192 PHE B CA 1
ATOM 3108 C C . PHE B 1 192 ? 8.805 20.828 2.74 1 83.06 192 PHE B C 1
ATOM 3110 O O . PHE B 1 192 ? 8.766 21.438 1.669 1 83.06 192 PHE B O 1
ATOM 3117 N N . LEU B 1 193 ? 7.98 19.844 3.029 1 85.56 193 LEU B N 1
ATOM 3118 C CA . LEU B 1 193 ? 6.98 19.375 2.078 1 85.56 193 LEU B CA 1
ATOM 3119 C C . LEU B 1 193 ? 5.945 20.453 1.797 1 85.56 193 LEU B C 1
ATOM 3121 O O . LEU B 1 193 ? 5.395 20.531 0.696 1 85.56 193 LEU B O 1
ATOM 3125 N N . LEU B 1 194 ? 5.719 21.25 2.736 1 80.25 194 LEU B N 1
ATOM 3126 C CA . LEU B 1 194 ? 4.766 22.344 2.562 1 80.25 194 LEU B CA 1
ATOM 3127 C C . LEU B 1 194 ? 5.367 23.453 1.712 1 80.25 194 LEU B C 1
ATOM 3129 O O . LEU B 1 194 ? 4.637 24.25 1.124 1 80.25 194 LEU B O 1
ATOM 3133 N N . GLU B 1 195 ? 6.688 23.422 1.683 1 73.69 195 GLU B N 1
ATOM 3134 C CA . GLU B 1 195 ? 7.375 24.531 1.019 1 73.69 195 GLU B CA 1
ATOM 3135 C C . GLU B 1 195 ? 7.746 24.156 -0.416 1 73.69 195 GLU B C 1
ATOM 3137 O O . GLU B 1 195 ? 8.062 25.047 -1.222 1 73.69 195 GLU B O 1
ATOM 3142 N N . ILE B 1 196 ? 7.73 22.828 -0.724 1 74.12 196 ILE B N 1
ATOM 3143 C CA . ILE B 1 196 ? 8.109 22.406 -2.066 1 74.12 196 ILE B CA 1
ATOM 3144 C C . ILE B 1 196 ? 7.184 23.062 -3.094 1 74.12 196 ILE B C 1
ATOM 3146 O O . ILE B 1 196 ? 5.961 23.016 -2.949 1 74.12 196 ILE B O 1
ATOM 3150 N N . PRO B 1 197 ? 7.867 23.828 -4.02 1 62.78 197 PRO B N 1
ATOM 3151 C CA . PRO B 1 197 ? 7.012 24.422 -5.043 1 62.78 197 PRO B CA 1
ATOM 3152 C C . PRO B 1 197 ? 6.324 23.375 -5.922 1 62.78 197 PRO B C 1
ATOM 3154 O O . PRO B 1 197 ? 6.871 22.297 -6.145 1 62.78 197 PRO B O 1
ATOM 3157 N N . ASP B 1 198 ? 5.02 23.594 -6.195 1 58.25 198 ASP B N 1
ATOM 3158 C CA . ASP B 1 198 ? 4.316 22.75 -7.148 1 58.25 198 ASP B CA 1
ATOM 3159 C C . ASP B 1 198 ? 5.02 22.734 -8.5 1 58.25 198 ASP B C 1
ATOM 3161 O O . ASP B 1 198 ? 5.621 23.734 -8.898 1 58.25 198 ASP B O 1
ATOM 3165 N N . GLU B 1 199 ? 5.648 21.609 -8.867 1 54.03 199 GLU B N 1
ATOM 3166 C CA . GLU B 1 199 ? 6.242 21.719 -10.195 1 54.03 199 GLU B CA 1
ATOM 3167 C C . GLU B 1 199 ? 5.211 22.156 -11.227 1 54.03 199 GLU B C 1
ATOM 3169 O O . GLU B 1 199 ? 4.086 21.656 -11.242 1 54.03 199 GLU B O 1
ATOM 3174 N N . GLU B 1 200 ? 5.219 23.453 -11.633 1 45.66 200 GLU B N 1
ATOM 3175 C CA . GLU B 1 200 ? 4.559 23.891 -12.859 1 45.66 200 GLU B CA 1
ATOM 3176 C C . GLU B 1 200 ? 4.84 22.938 -14.016 1 45.66 200 GLU B C 1
ATOM 3178 O O . GLU B 1 200 ? 5.934 22.375 -14.109 1 45.66 200 GLU B O 1
#

Radius of gyration: 22.79 Å; Cα contacts (8 Å, |Δi|>4): 733; chains: 2; bounding box: 46×76×52 Å